Protein AF-A0A2A6BLR8-F1 (afdb_monomer)

Structure (mmCIF, N/CA/C/O backbone):
data_AF-A0A2A6BLR8-F1
#
_entry.id   AF-A0A2A6BLR8-F1
#
loop_
_atom_site.group_PDB
_atom_site.id
_atom_site.type_symbol
_atom_site.label_atom_id
_atom_site.label_alt_id
_atom_site.label_comp_id
_atom_site.label_asym_id
_atom_site.label_entity_id
_atom_site.label_seq_id
_atom_site.pdbx_PDB_ins_code
_atom_site.Cartn_x
_atom_site.Cartn_y
_atom_site.Cartn_z
_atom_site.occupancy
_atom_site.B_iso_or_equiv
_atom_site.auth_seq_id
_atom_site.auth_comp_id
_atom_site.auth_asym_id
_atom_site.auth_atom_id
_atom_site.pdbx_PDB_model_num
ATOM 1 N N . MET A 1 1 ? 38.089 -62.484 51.432 1.00 31.03 1 MET A N 1
ATOM 2 C CA . MET A 1 1 ? 38.801 -61.298 50.917 1.00 31.03 1 MET A CA 1
ATOM 3 C C . MET A 1 1 ? 37.771 -60.368 50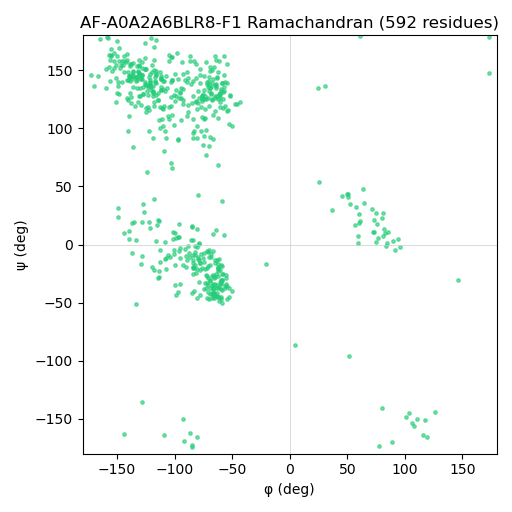.286 1.00 31.03 1 MET A C 1
ATOM 5 O O . MET A 1 1 ? 37.097 -60.827 49.380 1.00 31.03 1 MET A O 1
ATOM 9 N N . LEU A 1 2 ? 37.592 -59.173 50.877 1.00 23.53 2 LEU A N 1
ATOM 10 C CA . LEU A 1 2 ? 37.264 -57.840 50.302 1.00 23.53 2 LEU A CA 1
ATOM 11 C C . LEU A 1 2 ? 36.535 -57.808 48.928 1.00 23.53 2 LEU A C 1
ATOM 13 O O . LEU A 1 2 ? 37.011 -58.434 47.998 1.00 23.53 2 LEU A O 1
ATOM 17 N N . ASN A 1 3 ? 35.483 -57.032 48.632 1.00 24.72 3 ASN A N 1
ATOM 18 C CA . ASN A 1 3 ? 34.856 -55.867 49.265 1.00 24.72 3 ASN A CA 1
ATOM 19 C C . ASN A 1 3 ? 33.526 -55.520 48.528 1.00 24.72 3 ASN A C 1
ATOM 21 O O . ASN A 1 3 ? 33.468 -55.693 47.318 1.00 24.72 3 ASN A O 1
ATOM 25 N N . GLN A 1 4 ? 32.512 -55.028 49.271 1.00 26.12 4 GLN A N 1
ATOM 26 C CA . GLN A 1 4 ? 31.631 -53.846 49.026 1.00 26.12 4 GLN A CA 1
ATOM 27 C C . GLN A 1 4 ? 31.293 -53.416 47.561 1.00 26.12 4 GLN A C 1
ATOM 29 O O . GLN A 1 4 ? 32.192 -53.290 46.750 1.00 26.12 4 GLN A O 1
ATOM 34 N N . VAL A 1 5 ? 30.080 -53.052 47.103 1.00 26.91 5 VAL A N 1
ATOM 35 C CA . VAL A 1 5 ? 28.830 -52.509 47.683 1.00 26.91 5 VAL A CA 1
ATOM 36 C C . VAL A 1 5 ? 27.651 -52.873 46.754 1.00 26.91 5 VAL A C 1
ATOM 38 O O . VAL A 1 5 ? 27.756 -52.763 45.535 1.00 26.91 5 VAL A O 1
ATOM 41 N N . ALA A 1 6 ? 26.504 -53.232 47.333 1.00 27.84 6 ALA A N 1
ATOM 42 C CA . ALA A 1 6 ? 25.215 -53.311 46.647 1.00 27.84 6 ALA A CA 1
ATOM 43 C C . ALA A 1 6 ? 24.521 -51.937 46.588 1.00 27.84 6 ALA A C 1
ATOM 45 O O . ALA A 1 6 ? 24.462 -51.248 47.601 1.00 27.84 6 ALA A O 1
ATOM 46 N N . MET A 1 7 ? 23.869 -51.596 45.471 1.00 24.95 7 MET A N 1
ATOM 47 C CA . MET A 1 7 ? 22.614 -50.837 45.534 1.00 24.95 7 MET A CA 1
ATOM 48 C C . MET A 1 7 ? 21.605 -51.355 44.511 1.00 24.95 7 MET A C 1
ATOM 50 O O . MET A 1 7 ? 21.738 -51.208 43.299 1.00 24.95 7 MET A O 1
ATOM 54 N N . VAL A 1 8 ? 20.579 -51.974 45.082 1.00 32.50 8 VAL A N 1
ATOM 55 C CA . VAL A 1 8 ? 19.308 -52.371 44.492 1.00 32.50 8 VAL A CA 1
ATOM 56 C C . VAL A 1 8 ? 18.582 -51.124 43.986 1.00 32.50 8 VAL A C 1
ATOM 58 O O . VAL A 1 8 ? 18.287 -50.222 44.768 1.00 32.50 8 VAL A O 1
ATOM 61 N N . VAL A 1 9 ? 18.239 -51.085 42.697 1.00 25.78 9 VAL A N 1
ATOM 62 C CA . VAL A 1 9 ? 17.261 -50.120 42.180 1.00 25.78 9 VAL A CA 1
ATOM 63 C C . VAL A 1 9 ? 15.874 -50.786 42.206 1.00 25.78 9 VAL A C 1
ATOM 65 O O . VAL A 1 9 ? 15.719 -51.866 41.637 1.00 25.78 9 VAL A O 1
ATOM 68 N N . PRO A 1 10 ? 14.854 -50.198 42.864 1.00 27.61 10 PRO A N 1
ATOM 69 C CA . PRO A 1 10 ? 13.553 -50.840 43.057 1.00 27.61 10 PRO A CA 1
ATOM 70 C C . PRO A 1 10 ? 12.778 -51.052 41.750 1.00 27.61 10 PRO A C 1
ATOM 72 O O . PRO A 1 10 ? 12.823 -50.225 40.835 1.00 27.61 10 PRO A O 1
ATOM 75 N N . SER A 1 11 ? 11.920 -52.075 41.738 1.00 34.38 11 SER A N 1
ATOM 76 C CA . SER A 1 11 ? 10.948 -52.444 40.689 1.00 34.38 11 SER A CA 1
ATOM 77 C C . SER A 1 11 ? 9.924 -51.356 40.293 1.00 34.38 11 SER A C 1
ATOM 79 O O . SER A 1 11 ? 9.034 -51.599 39.482 1.00 34.38 11 SER A O 1
ATOM 81 N N . ARG A 1 12 ? 10.068 -50.116 40.782 1.00 32.84 12 ARG A N 1
ATOM 82 C CA . ARG A 1 12 ? 9.331 -48.927 40.316 1.00 32.84 12 ARG A CA 1
ATOM 83 C C . ARG A 1 12 ? 9.997 -48.205 39.135 1.00 32.84 12 ARG A C 1
ATOM 85 O O . ARG A 1 12 ? 9.383 -47.306 38.561 1.00 32.84 12 ARG A O 1
ATOM 92 N N . VAL A 1 13 ? 11.211 -48.596 38.736 1.00 34.53 13 VAL A N 1
ATOM 93 C CA . VAL A 1 13 ? 11.935 -47.963 37.614 1.00 34.53 13 VAL A CA 1
ATOM 94 C C . VAL A 1 13 ? 11.536 -48.533 36.243 1.00 34.53 13 VAL A C 1
ATOM 96 O O . VAL A 1 13 ? 11.519 -47.793 35.263 1.00 34.53 13 VAL A O 1
ATOM 99 N N . LEU A 1 14 ? 11.056 -49.780 36.167 1.00 30.84 14 LEU A N 1
ATOM 100 C CA . LEU A 1 14 ? 10.590 -50.380 34.904 1.00 30.84 14 LEU A CA 1
ATOM 101 C C . LEU A 1 14 ? 9.156 -49.975 34.503 1.00 30.84 14 LEU A C 1
ATOM 103 O O . LEU A 1 14 ? 8.853 -49.910 33.315 1.00 30.84 14 LEU A O 1
ATOM 107 N N . VAL A 1 15 ? 8.296 -49.575 35.449 1.00 33.12 15 VAL A N 1
ATOM 108 C CA . VAL A 1 15 ? 6.939 -49.064 35.133 1.00 33.12 15 VAL A CA 1
ATOM 109 C C . VAL A 1 15 ? 6.953 -47.570 34.759 1.00 33.12 15 VAL A C 1
ATOM 111 O O . VAL A 1 15 ? 6.073 -47.089 34.044 1.00 33.12 15 VAL A O 1
ATOM 114 N N . ARG A 1 16 ? 7.998 -46.817 35.139 1.00 31.47 16 ARG A N 1
ATOM 115 C CA . ARG A 1 16 ? 8.165 -45.421 34.698 1.00 31.47 16 ARG A CA 1
ATOM 116 C C . ARG A 1 16 ? 8.705 -45.300 33.273 1.00 31.47 16 ARG A C 1
ATOM 118 O O . ARG A 1 16 ? 8.266 -44.389 32.575 1.00 31.47 16 ARG A O 1
ATOM 125 N N . ALA A 1 17 ? 9.540 -46.225 32.798 1.00 32.72 17 ALA A N 1
ATOM 126 C CA . ALA A 1 17 ? 10.065 -46.197 31.428 1.00 32.72 17 ALA A CA 1
ATOM 127 C C . ALA A 1 17 ? 8.971 -46.426 30.360 1.00 32.72 17 ALA A C 1
ATOM 129 O O . ALA A 1 17 ? 8.911 -45.688 29.379 1.00 32.72 17 ALA A O 1
ATOM 130 N N . ALA A 1 18 ? 8.020 -47.338 30.599 1.00 31.52 18 ALA A N 1
ATOM 131 C CA . ALA A 1 18 ? 6.897 -47.576 29.683 1.00 31.52 18 ALA A CA 1
ATOM 132 C C . ALA A 1 18 ? 5.874 -46.418 29.663 1.00 31.52 18 ALA A C 1
ATOM 134 O O . ALA A 1 18 ? 5.354 -46.058 28.607 1.00 31.52 18 ALA A O 1
ATOM 135 N N . SER A 1 19 ? 5.644 -45.752 30.805 1.00 33.94 19 SER A N 1
ATOM 136 C CA . SER A 1 19 ? 4.785 -44.555 30.857 1.00 33.94 19 SER A CA 1
ATOM 137 C C . SER A 1 19 ? 5.439 -43.307 30.251 1.00 33.94 19 SER A C 1
ATOM 139 O O . SER A 1 19 ? 4.736 -42.374 29.866 1.00 33.94 19 SER A O 1
ATOM 141 N N . THR A 1 20 ? 6.774 -43.283 30.160 1.00 36.47 20 THR A N 1
ATOM 142 C CA . THR A 1 20 ? 7.529 -42.167 29.574 1.00 36.47 20 THR A CA 1
ATOM 143 C C . THR A 1 20 ? 7.602 -42.328 28.059 1.00 36.47 20 THR A C 1
ATOM 145 O O . THR A 1 20 ? 7.272 -41.382 27.361 1.00 36.47 20 THR A O 1
ATOM 148 N N . LEU A 1 21 ? 7.830 -43.543 27.542 1.00 35.22 21 LEU A N 1
ATOM 149 C CA . LEU A 1 21 ? 7.800 -43.832 26.100 1.00 35.22 21 LEU A CA 1
ATOM 150 C C . LEU A 1 21 ? 6.395 -43.701 25.483 1.00 35.22 21 LEU A C 1
ATOM 152 O O . LEU A 1 21 ? 6.263 -43.189 24.375 1.00 35.22 21 LEU A O 1
ATOM 156 N N . SER A 1 22 ? 5.329 -44.046 26.217 1.00 37.16 22 SER A N 1
ATOM 157 C CA . SER A 1 22 ? 3.949 -43.765 25.786 1.00 37.16 22 SER A CA 1
ATOM 158 C C . SER A 1 22 ? 3.627 -42.262 25.816 1.00 37.16 22 SER A C 1
ATOM 160 O O . SER A 1 22 ? 2.987 -41.757 24.897 1.00 37.16 22 SER A O 1
ATOM 162 N N . LYS A 1 23 ? 4.131 -41.500 26.800 1.00 37.50 23 LYS A N 1
ATOM 163 C CA . LYS A 1 23 ? 3.979 -40.032 26.841 1.00 37.50 23 LYS A CA 1
ATOM 164 C C . LYS A 1 23 ? 4.843 -39.304 25.811 1.00 37.50 23 LYS A C 1
ATOM 166 O O . LYS A 1 23 ? 4.456 -38.218 25.392 1.00 37.50 23 LYS A O 1
ATOM 171 N N . GLU A 1 24 ? 5.965 -39.878 25.387 1.00 38.91 24 GLU A N 1
ATOM 172 C CA . GLU A 1 24 ? 6.835 -39.351 24.328 1.00 38.91 24 GLU A CA 1
ATOM 173 C C . GLU A 1 24 ? 6.238 -39.633 22.942 1.00 38.91 24 GLU A C 1
ATOM 175 O O . GLU A 1 24 ? 6.135 -38.714 22.135 1.00 38.91 24 GLU A O 1
ATOM 180 N N . ALA A 1 25 ? 5.711 -40.842 22.711 1.00 32.22 25 ALA A N 1
ATOM 181 C CA . ALA A 1 25 ? 4.960 -41.178 21.499 1.00 32.22 25 ALA A CA 1
ATOM 182 C C . ALA A 1 25 ? 3.674 -40.338 21.377 1.00 32.22 25 ALA A C 1
ATOM 184 O O . ALA A 1 25 ? 3.422 -39.744 20.333 1.00 32.22 25 ALA A O 1
ATOM 185 N N . THR A 1 26 ? 2.944 -40.138 22.483 1.00 34.78 26 THR A N 1
ATOM 186 C CA . THR A 1 26 ? 1.766 -39.250 22.518 1.00 34.78 26 THR A CA 1
ATOM 187 C C . THR A 1 26 ? 2.159 -37.764 22.420 1.00 34.78 26 THR A C 1
ATOM 189 O O . THR A 1 26 ? 1.406 -36.963 21.877 1.00 34.78 26 THR A O 1
ATOM 192 N N . ARG A 1 27 ? 3.352 -37.347 22.878 1.00 36.28 27 ARG A N 1
ATOM 193 C CA . ARG A 1 27 ? 3.869 -35.974 22.666 1.00 36.28 27 ARG A CA 1
ATOM 194 C C . ARG A 1 27 ? 4.292 -35.722 21.221 1.00 36.28 27 ARG A C 1
ATOM 196 O O . ARG A 1 27 ? 4.126 -34.597 20.749 1.00 36.28 27 ARG A O 1
ATOM 203 N N . ILE A 1 28 ? 4.803 -36.740 20.534 1.00 36.62 28 ILE A N 1
ATOM 204 C CA . ILE A 1 28 ? 5.142 -36.685 19.109 1.00 36.62 28 ILE A CA 1
ATOM 205 C C . ILE A 1 28 ? 3.856 -36.706 18.258 1.00 36.62 28 ILE A C 1
ATOM 207 O O . ILE A 1 28 ? 3.775 -35.980 17.269 1.00 36.62 28 ILE A O 1
ATOM 211 N N . GLU A 1 29 ? 2.794 -37.390 18.700 1.00 35.28 29 GLU A N 1
ATOM 212 C CA . GLU A 1 29 ? 1.478 -37.383 18.034 1.00 35.28 29 GLU A CA 1
ATOM 213 C C . GLU A 1 29 ? 0.571 -36.175 18.363 1.00 35.28 29 GLU A C 1
ATOM 215 O O . GLU A 1 29 ? -0.325 -35.857 17.580 1.00 35.28 29 GLU A O 1
ATOM 220 N N . VAL A 1 30 ? 0.824 -35.414 19.441 1.00 36.38 30 VAL A N 1
ATOM 221 C CA . VAL A 1 30 ? -0.010 -34.254 19.862 1.00 36.38 30 VAL A CA 1
ATOM 222 C C . VAL A 1 30 ? 0.574 -32.877 19.480 1.00 36.38 30 VAL A C 1
ATOM 224 O O . VAL A 1 30 ? 0.024 -31.828 19.813 1.00 36.38 30 VAL A O 1
ATOM 227 N N . ARG A 1 31 ? 1.619 -32.815 18.648 1.00 38.09 31 ARG A N 1
ATOM 228 C CA . ARG A 1 31 ? 1.939 -31.588 17.887 1.00 38.09 31 ARG A CA 1
ATOM 229 C C . ARG A 1 31 ? 2.004 -31.852 16.387 1.00 38.09 31 ARG A C 1
ATOM 231 O O . ARG A 1 31 ? 2.961 -31.480 15.716 1.00 38.09 31 ARG A O 1
ATOM 238 N N . LYS A 1 32 ? 0.868 -32.266 15.817 1.00 36.34 32 LYS A N 1
ATOM 239 C CA . LYS A 1 32 ? 0.412 -31.642 14.564 1.00 36.34 32 LYS A CA 1
ATOM 240 C C . LYS A 1 32 ? 0.158 -30.153 14.845 1.00 36.34 32 LYS A C 1
ATOM 242 O O . LYS A 1 32 ? -0.983 -29.705 14.893 1.00 36.34 32 LYS A O 1
ATOM 247 N N . GLN A 1 33 ? 1.214 -29.372 15.102 1.00 42.94 33 GLN A N 1
ATOM 248 C CA . GLN A 1 33 ? 1.124 -27.924 14.961 1.00 42.94 33 GLN A CA 1
ATOM 249 C C . GLN A 1 33 ? 0.622 -27.719 13.538 1.00 42.94 33 GLN A C 1
ATOM 251 O O . GLN A 1 33 ? 1.304 -28.127 12.597 1.00 42.94 33 GLN A O 1
ATOM 256 N N . LYS A 1 34 ? -0.591 -27.171 13.384 1.00 45.19 34 LYS A N 1
ATOM 257 C CA . LYS A 1 34 ? -1.037 -26.627 12.104 1.00 45.19 34 LYS A CA 1
ATOM 258 C C . LYS A 1 34 ? 0.082 -25.700 11.655 1.00 45.19 34 LYS A C 1
ATOM 260 O O . LYS A 1 34 ? 0.293 -24.639 12.238 1.00 45.19 34 LYS A O 1
ATOM 265 N N . ARG A 1 35 ? 0.906 -26.170 10.721 1.00 52.97 35 ARG A N 1
ATOM 266 C CA . ARG A 1 35 ? 1.977 -25.352 10.177 1.00 52.97 35 ARG A CA 1
ATOM 267 C C . ARG A 1 35 ? 1.274 -24.218 9.452 1.00 52.97 35 ARG A C 1
ATOM 269 O O . ARG A 1 35 ? 0.346 -24.471 8.681 1.00 52.97 35 ARG A O 1
ATOM 276 N N . ALA A 1 36 ? 1.659 -22.984 9.765 1.00 60.91 36 ALA A N 1
ATOM 277 C CA . ALA A 1 36 ? 1.081 -21.822 9.119 1.00 60.91 36 ALA A CA 1
ATOM 278 C C . ALA A 1 36 ? 1.178 -22.009 7.598 1.00 60.91 36 ALA A C 1
ATOM 280 O O . ALA A 1 36 ? 2.245 -22.304 7.074 1.00 60.91 36 ALA A O 1
ATOM 281 N N . ASN A 1 37 ? 0.066 -21.837 6.890 1.00 77.88 37 ASN A N 1
ATOM 282 C CA . ASN A 1 37 ? 0.032 -21.803 5.425 1.00 77.88 37 ASN A CA 1
ATOM 283 C C . ASN A 1 37 ? 0.352 -20.402 4.878 1.00 77.88 37 ASN A C 1
ATOM 285 O O . ASN A 1 37 ? 0.059 -20.110 3.725 1.00 77.88 37 ASN A O 1
ATOM 289 N N . CYS A 1 38 ? 0.913 -19.517 5.707 1.00 86.44 38 CYS A N 1
ATOM 290 C CA . CYS A 1 38 ? 1.450 -18.230 5.284 1.00 86.44 38 CYS A CA 1
ATOM 291 C C . CYS A 1 38 ? 2.807 -17.977 5.952 1.00 86.44 38 CYS A C 1
ATOM 293 O O . CYS A 1 38 ? 3.023 -18.392 7.093 1.00 86.44 38 CYS A O 1
ATOM 295 N N . ALA A 1 39 ? 3.685 -17.262 5.254 1.00 90.88 39 ALA A N 1
ATOM 296 C CA . ALA A 1 39 ? 4.903 -16.669 5.800 1.00 90.88 39 ALA A CA 1
ATOM 297 C C . ALA A 1 39 ? 4.838 -15.147 5.672 1.00 90.88 39 ALA A C 1
ATOM 299 O O . ALA A 1 39 ? 4.092 -14.613 4.851 1.00 90.88 39 ALA A O 1
ATOM 300 N N . VAL A 1 40 ? 5.637 -14.467 6.494 1.00 95.81 40 VAL A N 1
ATOM 301 C CA . VAL A 1 40 ? 5.830 -13.020 6.419 1.00 95.81 40 VAL A CA 1
ATOM 302 C C . VAL A 1 40 ? 7.297 -12.741 6.134 1.00 95.81 40 VAL A C 1
ATOM 304 O O . VAL A 1 40 ? 8.170 -13.305 6.799 1.00 95.81 40 VAL A O 1
ATOM 307 N N . TYR A 1 41 ? 7.550 -11.874 5.164 1.00 96.56 41 TYR A N 1
ATOM 308 C CA . TYR A 1 41 ? 8.861 -11.327 4.844 1.00 96.56 41 TYR A CA 1
ATOM 309 C C . TYR A 1 41 ? 8.882 -9.835 5.167 1.00 96.56 41 TYR A C 1
ATOM 311 O O . TYR A 1 41 ? 7.852 -9.169 5.068 1.00 96.56 41 TYR A O 1
ATOM 319 N N . GLY A 1 42 ? 10.047 -9.325 5.551 1.00 96.94 42 GLY A N 1
ATOM 320 C CA . GLY A 1 42 ? 10.266 -7.918 5.855 1.00 96.94 42 GLY A CA 1
ATOM 321 C C . GLY A 1 42 ? 11.591 -7.416 5.297 1.00 96.94 42 GLY A C 1
ATOM 322 O O . GLY A 1 42 ? 12.568 -8.169 5.249 1.00 96.94 42 GLY A O 1
ATOM 323 N N . PHE A 1 43 ? 11.603 -6.164 4.847 1.00 97.00 43 PHE A N 1
ATOM 324 C CA . PHE A 1 43 ? 12.791 -5.466 4.358 1.00 97.00 43 PHE A CA 1
ATOM 325 C C . PHE A 1 43 ? 12.672 -3.948 4.484 1.00 97.00 43 PHE A C 1
ATOM 327 O O . PHE A 1 43 ? 11.581 -3.445 4.718 1.00 97.00 43 PHE A O 1
ATOM 334 N N . GLY A 1 44 ? 13.793 -3.233 4.393 1.00 96.00 44 GLY A N 1
ATOM 335 C CA . GLY A 1 44 ? 13.903 -1.813 4.730 1.00 96.00 44 GLY A CA 1
ATOM 336 C C . GLY A 1 44 ? 14.646 -1.567 6.047 1.00 96.00 44 GLY A C 1
ATOM 337 O O . GLY A 1 44 ? 15.463 -2.387 6.484 1.00 96.00 44 GLY A O 1
ATOM 338 N N . LEU A 1 45 ? 14.342 -0.444 6.697 1.00 93.31 45 LEU A N 1
ATOM 339 C CA . LEU A 1 45 ? 14.913 -0.040 7.979 1.00 93.31 45 LEU A CA 1
ATOM 340 C C . LEU A 1 45 ? 14.499 -1.011 9.093 1.00 93.31 45 LEU A C 1
ATOM 342 O O . LEU A 1 45 ? 13.315 -1.254 9.322 1.00 93.31 45 LEU A O 1
ATOM 346 N N . SER A 1 46 ? 15.473 -1.550 9.828 1.00 91.25 46 SER A N 1
ATOM 347 C CA . SER A 1 46 ? 15.209 -2.456 10.952 1.00 91.25 46 SER A CA 1
ATOM 348 C C . SER A 1 46 ? 15.464 -1.828 12.317 1.00 91.25 46 SER A C 1
ATOM 350 O O . SER A 1 46 ? 15.075 -2.424 13.317 1.00 91.25 46 SER A O 1
ATOM 352 N N . ALA A 1 47 ? 16.106 -0.656 12.374 1.00 88.06 47 ALA A N 1
ATOM 353 C CA . ALA A 1 47 ? 16.608 -0.033 13.603 1.00 88.06 47 ALA A CA 1
ATOM 354 C C . ALA A 1 47 ? 15.543 0.152 14.699 1.00 88.06 47 ALA A C 1
ATOM 356 O O . ALA A 1 47 ? 15.844 -0.035 15.874 1.00 88.06 47 ALA A O 1
ATOM 357 N N . SER A 1 48 ? 14.295 0.446 14.326 1.00 89.19 48 SER A N 1
ATOM 358 C CA . SER A 1 48 ? 13.195 0.601 15.284 1.00 89.19 48 SER A CA 1
ATOM 359 C C . SER A 1 48 ? 12.685 -0.726 15.857 1.00 89.19 48 SER A C 1
ATOM 361 O O . SER A 1 48 ? 11.935 -0.737 16.829 1.00 89.19 48 SER A O 1
ATOM 363 N N . GLY A 1 49 ? 13.036 -1.860 15.246 1.00 92.31 49 GLY A N 1
ATOM 364 C CA . GLY A 1 49 ? 12.445 -3.158 15.556 1.00 92.31 49 GLY A CA 1
ATOM 365 C C . GLY A 1 49 ? 11.201 -3.513 14.741 1.00 92.31 49 GLY A C 1
ATOM 366 O O . GLY A 1 49 ? 10.640 -4.584 14.970 1.00 92.31 49 GLY A O 1
ATOM 367 N N . ALA A 1 50 ? 10.781 -2.676 13.782 1.00 95.19 50 ALA A N 1
ATOM 368 C CA . ALA A 1 50 ? 9.578 -2.896 12.967 1.00 95.19 50 ALA A CA 1
ATOM 369 C C . ALA A 1 50 ? 9.528 -4.306 12.350 1.00 95.19 50 ALA A C 1
ATOM 371 O O . ALA A 1 50 ? 8.514 -4.990 12.424 1.00 95.19 50 ALA A O 1
ATOM 372 N N . LEU A 1 51 ? 10.666 -4.825 11.881 1.00 95.12 51 LEU A N 1
ATOM 373 C CA . LEU A 1 51 ? 10.737 -6.153 11.263 1.00 95.12 51 LEU A CA 1
ATOM 374 C C . LEU A 1 51 ? 10.591 -7.335 12.244 1.00 95.12 51 LEU A C 1
ATOM 376 O O . LEU A 1 51 ? 10.560 -8.478 11.799 1.00 95.12 51 LEU A O 1
ATOM 380 N N . SER A 1 52 ? 10.526 -7.117 13.564 1.00 94.00 52 SER A N 1
ATOM 381 C CA . SER A 1 52 ? 10.480 -8.181 14.584 1.00 94.00 52 SER A CA 1
ATOM 382 C C . SER A 1 52 ? 11.611 -9.223 14.445 1.00 94.00 52 SER A C 1
ATOM 384 O O . SER A 1 52 ? 11.417 -10.416 14.719 1.00 94.00 52 SER A O 1
ATOM 386 N N . ILE A 1 53 ? 12.802 -8.791 14.020 1.00 91.62 53 ILE A N 1
ATOM 387 C CA . ILE A 1 53 ? 14.012 -9.622 13.938 1.00 91.62 53 ILE A CA 1
ATOM 388 C C . ILE A 1 53 ? 15.068 -9.006 14.872 1.00 91.62 53 ILE A C 1
ATOM 390 O O . ILE A 1 53 ? 15.843 -8.155 14.435 1.00 91.62 53 ILE A O 1
ATOM 394 N N . PRO A 1 54 ? 15.137 -9.428 16.152 1.00 88.94 54 PRO A N 1
ATOM 395 C CA . PRO A 1 54 ? 16.033 -8.822 17.143 1.00 88.94 54 PRO A CA 1
ATOM 396 C C . PRO A 1 54 ? 17.509 -8.805 16.733 1.00 88.94 54 PRO A C 1
ATOM 398 O O . PRO A 1 54 ? 18.214 -7.844 17.021 1.00 88.94 54 PRO A O 1
ATOM 401 N N . ALA A 1 55 ? 17.955 -9.834 16.004 1.00 86.00 55 ALA A N 1
ATOM 402 C CA . ALA A 1 55 ? 19.328 -9.955 15.509 1.00 86.00 55 ALA A CA 1
ATOM 403 C C . ALA A 1 55 ? 19.725 -8.869 14.486 1.00 86.00 55 ALA A C 1
ATOM 405 O O . ALA A 1 55 ? 20.909 -8.688 14.215 1.00 86.00 55 ALA A O 1
ATOM 406 N N . LEU A 1 56 ? 18.756 -8.151 13.903 1.00 86.44 56 LEU A N 1
ATOM 407 C CA . LEU A 1 56 ? 19.034 -6.984 13.062 1.00 86.44 56 LEU A CA 1
ATOM 408 C C . LEU A 1 56 ? 19.214 -5.702 13.883 1.00 86.44 56 LEU A C 1
ATOM 410 O O . LEU A 1 56 ? 19.784 -4.744 13.377 1.00 86.44 56 LEU A O 1
ATOM 414 N N . VAL A 1 57 ? 18.740 -5.663 15.130 1.00 84.50 57 VAL A N 1
ATOM 415 C CA . VAL A 1 57 ? 18.822 -4.465 15.978 1.00 84.50 57 VAL A CA 1
ATOM 416 C C . VAL A 1 57 ? 19.990 -4.552 16.948 1.00 84.50 57 VAL A C 1
ATOM 418 O O . VAL A 1 57 ? 20.713 -3.575 17.121 1.00 84.50 57 VAL A O 1
ATOM 421 N N . VAL A 1 58 ? 20.186 -5.716 17.571 1.00 77.94 58 VAL A N 1
ATOM 422 C CA . VAL A 1 58 ? 21.223 -5.936 18.582 1.00 77.94 58 VAL A CA 1
ATOM 423 C C . VAL A 1 58 ? 22.197 -6.999 18.094 1.00 77.94 58 VAL A C 1
ATOM 425 O O . VAL A 1 58 ? 21.804 -8.137 17.838 1.00 77.94 58 VAL A O 1
ATOM 428 N N . GLN A 1 59 ? 23.478 -6.639 18.025 1.00 68.94 59 GLN A N 1
ATOM 429 C CA . GLN A 1 59 ? 24.575 -7.576 17.801 1.00 68.94 59 GLN A CA 1
ATOM 430 C C . GLN A 1 59 ? 25.694 -7.309 18.812 1.00 68.94 59 GLN A C 1
ATOM 432 O O . GLN A 1 59 ? 26.050 -6.157 19.040 1.00 68.94 59 GLN A O 1
ATOM 437 N N . ASP A 1 60 ? 26.237 -8.365 19.427 1.00 71.38 60 ASP A N 1
ATOM 438 C CA . ASP A 1 60 ? 27.337 -8.275 20.402 1.00 71.38 60 ASP A CA 1
ATOM 439 C C . ASP A 1 60 ? 27.065 -7.240 21.516 1.00 71.38 60 ASP A C 1
ATOM 441 O O . ASP A 1 60 ? 27.934 -6.464 21.909 1.00 71.38 60 ASP A O 1
ATOM 445 N N . ASN A 1 61 ? 25.814 -7.202 21.996 1.00 67.19 61 ASN A N 1
ATOM 446 C CA . ASN A 1 61 ? 25.289 -6.239 22.976 1.00 67.19 61 ASN A CA 1
ATOM 447 C C . ASN A 1 61 ? 25.356 -4.754 22.555 1.00 67.19 61 ASN A C 1
ATOM 449 O O . ASN A 1 61 ? 25.228 -3.872 23.403 1.00 67.19 61 ASN A O 1
ATOM 453 N N . LYS A 1 62 ? 25.510 -4.455 21.260 1.00 63.34 62 LYS A N 1
ATOM 454 C CA . LYS A 1 62 ? 25.439 -3.098 20.700 1.00 63.34 62 LYS A CA 1
ATOM 455 C C . LYS A 1 62 ? 24.202 -2.939 19.820 1.00 63.34 62 LYS A C 1
ATOM 457 O O . LYS A 1 62 ? 23.897 -3.810 19.005 1.00 63.34 62 LYS A O 1
ATOM 462 N N . VAL A 1 63 ? 23.502 -1.814 19.976 1.00 61.56 63 VAL A N 1
ATOM 463 C CA . VAL A 1 63 ? 22.418 -1.414 19.069 1.00 61.56 63 VAL A CA 1
ATOM 464 C C . VAL A 1 63 ? 23.045 -0.925 17.769 1.00 61.56 63 VAL A C 1
ATOM 466 O O . VAL A 1 63 ? 23.896 -0.038 17.780 1.00 61.56 63 VAL A O 1
ATOM 469 N N . THR A 1 64 ? 22.639 -1.509 16.648 1.00 63.72 64 THR A N 1
ATOM 470 C CA . THR A 1 64 ? 23.114 -1.126 15.319 1.00 63.72 64 THR A CA 1
ATOM 471 C C . THR A 1 64 ? 21.943 -0.653 14.475 1.00 63.72 64 THR A C 1
ATOM 473 O O . THR A 1 64 ? 20.957 -1.375 14.329 1.00 63.72 64 THR A O 1
ATOM 476 N N . SER A 1 65 ? 22.059 0.535 13.880 1.00 64.56 65 SER A N 1
ATOM 477 C CA . SER A 1 65 ? 21.128 0.992 12.850 1.00 64.56 65 SER A CA 1
ATOM 478 C C . SER A 1 65 ? 21.344 0.148 11.596 1.00 64.56 65 SER A C 1
ATOM 480 O O . SER A 1 65 ? 22.245 0.419 10.800 1.00 64.56 65 SER A O 1
ATOM 482 N N . ARG A 1 66 ? 20.579 -0.935 11.459 1.00 77.38 66 ARG A N 1
ATOM 483 C CA . ARG A 1 66 ? 20.632 -1.778 10.268 1.00 77.38 66 ARG A CA 1
ATOM 484 C C . ARG A 1 66 ? 19.441 -1.553 9.372 1.00 77.38 66 ARG A C 1
ATOM 486 O O . ARG A 1 66 ? 18.369 -1.097 9.773 1.00 77.38 66 ARG A O 1
ATOM 493 N N . GLU A 1 67 ? 19.694 -1.930 8.142 1.00 85.62 67 GLU A N 1
ATOM 494 C CA . GLU A 1 67 ? 18.739 -2.057 7.074 1.00 85.62 67 GLU A CA 1
ATOM 495 C C . GLU A 1 67 ? 18.892 -3.475 6.540 1.00 85.62 67 GLU A C 1
ATOM 497 O O . GLU A 1 67 ? 19.981 -4.060 6.584 1.00 85.62 67 GLU A O 1
ATOM 502 N N . THR A 1 68 ? 17.812 -4.034 6.017 1.00 89.56 68 THR A N 1
ATOM 503 C CA . THR A 1 68 ? 17.913 -5.209 5.163 1.00 89.56 68 THR A CA 1
ATOM 504 C C . THR A 1 68 ? 17.383 -4.872 3.793 1.00 89.56 68 THR A C 1
ATOM 506 O O . THR A 1 68 ? 16.216 -4.536 3.617 1.00 89.56 68 THR A O 1
ATOM 509 N N . HIS A 1 69 ? 18.258 -4.984 2.803 1.00 92.44 69 HIS A N 1
ATOM 510 C CA . HIS A 1 69 ? 17.941 -4.607 1.433 1.00 92.44 69 HIS A CA 1
ATOM 511 C C . HIS A 1 69 ? 17.329 -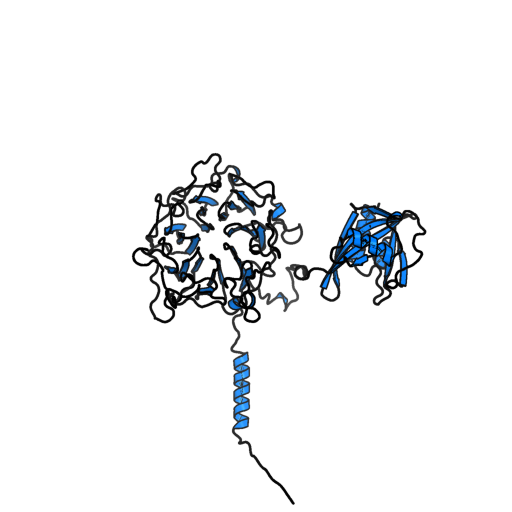5.759 0.643 1.00 92.44 69 HIS A C 1
ATOM 513 O O . HIS A 1 69 ? 17.010 -5.573 -0.519 1.00 92.44 69 HIS A O 1
ATOM 519 N N . LYS A 1 70 ? 17.173 -6.949 1.236 1.00 91.88 70 LYS A N 1
ATOM 520 C CA . LYS A 1 70 ? 16.525 -8.119 0.622 1.00 91.88 70 LYS A CA 1
ATOM 521 C C . LYS A 1 70 ? 15.399 -8.630 1.523 1.00 91.88 70 LYS A C 1
ATOM 523 O O . LYS A 1 70 ? 15.529 -8.505 2.745 1.00 91.88 70 LYS A O 1
ATOM 528 N N . PRO A 1 71 ? 14.340 -9.247 0.963 1.00 94.88 71 PRO A N 1
ATOM 529 C CA . PRO A 1 71 ? 13.287 -9.859 1.757 1.00 94.88 71 PRO A CA 1
ATOM 530 C C . PRO A 1 71 ? 13.833 -10.902 2.733 1.00 94.88 71 PRO A C 1
ATOM 532 O O . PRO A 1 71 ? 14.400 -11.915 2.326 1.00 94.88 71 PRO A O 1
ATOM 535 N N . LEU A 1 72 ? 13.622 -10.675 4.030 1.00 92.38 72 LEU A N 1
ATOM 536 C CA . LEU A 1 72 ? 13.975 -11.621 5.084 1.00 92.38 72 LEU A CA 1
ATOM 537 C C . LEU A 1 72 ? 12.724 -12.191 5.729 1.00 92.38 72 LEU A C 1
ATOM 539 O O . LEU A 1 72 ? 11.815 -11.460 6.114 1.00 92.38 72 LEU A O 1
ATOM 543 N N . ARG A 1 73 ? 12.691 -13.512 5.894 1.00 91.62 73 ARG A N 1
ATOM 544 C CA . ARG A 1 73 ? 11.580 -14.186 6.560 1.00 91.62 73 ARG A CA 1
ATOM 545 C C . ARG A 1 73 ? 11.547 -13.827 8.048 1.00 91.62 73 ARG A C 1
ATOM 547 O O . ARG A 1 73 ? 12.502 -14.082 8.780 1.00 91.62 73 ARG A O 1
ATOM 554 N N . ILE A 1 74 ? 10.411 -13.318 8.518 1.00 92.62 74 ILE A N 1
ATOM 555 C CA . ILE A 1 74 ? 10.195 -12.936 9.916 1.00 92.62 74 ILE A CA 1
ATOM 556 C C . ILE A 1 74 ? 9.794 -14.179 10.715 1.00 92.62 74 ILE A C 1
ATOM 558 O O . ILE A 1 74 ? 8.624 -14.570 10.770 1.00 92.62 74 ILE A O 1
ATOM 562 N N . SER A 1 75 ? 10.773 -14.816 11.359 1.00 87.19 75 SER A N 1
ATOM 563 C CA . SER A 1 75 ? 10.574 -16.072 12.097 1.00 87.19 75 SER A CA 1
ATOM 564 C C . SER A 1 75 ? 9.531 -15.967 13.216 1.00 87.19 75 SER A C 1
ATOM 566 O O . SER A 1 75 ? 8.805 -16.933 13.464 1.00 87.19 75 SER A O 1
ATOM 568 N N . TYR A 1 76 ? 9.379 -14.785 13.824 1.00 88.06 76 TYR A N 1
ATOM 569 C CA . TYR A 1 76 ? 8.343 -14.495 14.819 1.00 88.06 76 TYR A CA 1
ATOM 570 C C . TYR A 1 76 ? 6.927 -14.844 14.323 1.00 88.06 76 TYR A C 1
ATOM 572 O O . TYR A 1 76 ? 6.105 -15.375 15.080 1.00 88.06 76 TYR A O 1
ATOM 580 N N . CYS A 1 77 ? 6.652 -14.617 13.036 1.00 90.75 77 CYS A N 1
ATOM 581 C CA . CYS A 1 77 ? 5.342 -14.835 12.429 1.00 90.75 77 CYS A CA 1
ATOM 582 C C . CYS A 1 77 ? 5.041 -16.316 12.132 1.00 90.75 77 CYS A C 1
ATOM 584 O O . CYS A 1 77 ? 3.870 -16.695 12.066 1.00 90.75 77 CYS A O 1
ATOM 586 N N . ASN A 1 78 ? 6.065 -17.172 12.007 1.00 83.50 78 ASN A N 1
ATOM 587 C CA . ASN A 1 78 ? 5.923 -18.560 11.537 1.00 83.50 78 ASN A CA 1
ATOM 588 C C . ASN A 1 78 ? 4.988 -19.421 12.406 1.00 83.50 78 ASN A C 1
ATOM 590 O O . ASN A 1 78 ? 4.312 -20.309 11.895 1.00 83.50 78 ASN A O 1
ATOM 594 N N . LEU A 1 79 ? 4.947 -19.169 13.717 1.00 80.06 79 LEU A N 1
ATOM 595 C CA . LEU A 1 79 ? 4.158 -19.957 14.677 1.00 80.06 79 LEU A CA 1
ATOM 596 C C . LEU A 1 79 ? 2.815 -19.309 15.045 1.00 80.06 79 LEU A C 1
ATOM 598 O O . LEU A 1 79 ? 2.135 -19.781 15.953 1.00 80.06 79 LEU A O 1
ATOM 602 N N . ARG A 1 80 ? 2.452 -18.199 14.392 1.00 88.38 80 ARG A N 1
ATOM 603 C CA . ARG A 1 80 ? 1.291 -17.371 14.765 1.00 88.38 80 ARG A CA 1
ATOM 604 C C . ARG A 1 80 ? 0.202 -17.326 13.702 1.00 88.38 80 ARG A C 1
ATOM 606 O O . ARG A 1 80 ? -0.782 -16.623 13.896 1.00 88.38 80 ARG A O 1
ATOM 613 N N . GLU A 1 81 ? 0.373 -18.064 12.604 1.00 89.44 81 GLU A N 1
ATOM 614 C CA . GLU A 1 81 ? -0.565 -18.087 11.474 1.00 89.44 81 GLU A CA 1
ATOM 615 C C . GLU A 1 81 ? -0.938 -16.672 10.997 1.00 89.44 81 GLU A C 1
ATOM 617 O O . GLU A 1 81 ? -2.109 -16.376 10.758 1.00 89.44 81 GLU A O 1
ATOM 622 N N . ILE A 1 82 ? 0.051 -15.778 10.890 1.00 94.69 82 ILE A N 1
ATOM 623 C CA . ILE A 1 82 ? -0.184 -14.394 10.468 1.00 94.69 82 ILE A CA 1
ATOM 624 C C . ILE A 1 82 ? -0.781 -14.372 9.057 1.00 94.69 82 ILE A C 1
ATOM 626 O O . ILE A 1 82 ? -0.302 -15.046 8.144 1.00 94.69 82 ILE A O 1
ATOM 630 N N . LYS A 1 83 ? -1.868 -13.614 8.902 1.00 94.38 83 LYS A N 1
ATOM 631 C CA . LYS A 1 83 ? -2.672 -13.493 7.679 1.00 94.38 83 LYS A CA 1
ATOM 632 C C . LYS A 1 83 ? -2.700 -12.099 7.094 1.00 94.38 83 LYS A C 1
ATOM 634 O O . LYS A 1 83 ? -3.064 -11.993 5.918 1.00 94.38 83 LYS A O 1
ATOM 639 N N . LYS A 1 84 ? -2.410 -11.098 7.924 1.00 97.44 84 LYS A N 1
ATOM 640 C CA . LYS A 1 84 ? -2.424 -9.681 7.583 1.00 97.44 84 LYS A CA 1
ATOM 641 C C . LYS A 1 84 ? -1.239 -8.988 8.219 1.00 97.44 84 LYS A C 1
ATOM 643 O O . LYS A 1 84 ? -0.858 -9.333 9.342 1.00 97.44 84 LYS A O 1
ATOM 648 N N . VAL A 1 85 ? -0.707 -8.017 7.500 1.00 98.44 85 VAL A N 1
ATOM 649 C CA . VAL A 1 85 ? 0.363 -7.136 7.961 1.00 98.44 85 VAL A CA 1
ATOM 650 C C . VAL A 1 85 ? 0.007 -5.692 7.658 1.00 98.44 85 VAL A C 1
ATOM 652 O O . VAL A 1 85 ? -0.749 -5.436 6.724 1.00 98.44 85 VAL A O 1
ATOM 655 N N . SER A 1 86 ? 0.556 -4.776 8.443 1.00 98.25 86 SER A N 1
ATOM 656 C CA . SER A 1 86 ? 0.488 -3.339 8.194 1.00 98.25 86 SER A CA 1
ATOM 657 C C . SER A 1 86 ? 1.790 -2.687 8.658 1.00 98.25 86 SER A C 1
ATOM 659 O O . SER A 1 86 ? 2.340 -3.078 9.692 1.00 98.25 86 SER A O 1
ATOM 661 N N . SER A 1 87 ? 2.284 -1.728 7.880 1.00 97.50 87 SER A N 1
ATOM 662 C CA . SER A 1 87 ? 3.549 -1.019 8.084 1.00 97.50 87 SER A CA 1
ATOM 663 C C . SER A 1 87 ? 3.259 0.442 8.396 1.00 97.50 87 SER A C 1
ATOM 665 O O . SER A 1 87 ? 2.864 1.190 7.510 1.00 97.50 87 SER A O 1
ATOM 667 N N . GLY A 1 88 ? 3.448 0.840 9.652 1.00 96.25 88 GLY A N 1
ATOM 668 C CA . GLY A 1 88 ? 3.403 2.238 10.076 1.00 96.25 88 GLY A CA 1
ATOM 669 C C . GLY A 1 88 ? 4.785 2.893 10.041 1.00 96.25 88 GLY A C 1
ATOM 670 O O . GLY A 1 88 ? 5.753 2.323 9.538 1.00 96.25 88 GLY A O 1
ATOM 671 N N . PHE A 1 89 ? 4.902 4.090 10.615 1.00 94.75 89 PHE A N 1
ATOM 672 C CA . PHE A 1 89 ? 6.170 4.828 10.673 1.00 94.75 89 PHE A CA 1
ATOM 673 C C . PHE A 1 89 ? 7.068 4.235 11.764 1.00 94.75 89 PHE A C 1
ATOM 675 O O . PHE A 1 89 ? 6.901 4.519 12.951 1.00 94.75 89 PHE A O 1
ATOM 682 N N . GLY A 1 90 ? 7.999 3.364 11.371 1.00 94.00 90 GLY A N 1
ATOM 683 C CA . GLY A 1 90 ? 8.904 2.693 12.300 1.00 94.00 90 GLY A CA 1
ATOM 684 C C . GLY A 1 90 ? 8.255 1.593 13.144 1.00 94.00 90 GLY A C 1
ATOM 685 O O . GLY A 1 90 ? 8.905 1.092 14.064 1.00 94.00 90 GLY A O 1
ATOM 686 N N . PHE A 1 91 ? 7.021 1.173 12.852 1.00 97.00 91 PHE A N 1
ATOM 687 C CA . PHE A 1 91 ? 6.361 0.057 13.535 1.00 97.00 91 PHE A CA 1
ATOM 688 C C . PHE A 1 91 ? 5.529 -0.808 12.596 1.00 97.00 91 PHE A C 1
ATOM 690 O O . PHE A 1 91 ? 5.195 -0.416 11.481 1.00 97.00 91 PHE A O 1
ATOM 697 N N . SER A 1 92 ? 5.186 -2.001 13.062 1.00 98.31 92 SER A N 1
ATOM 698 C CA . SER A 1 92 ? 4.446 -2.988 12.292 1.00 98.31 92 SER A CA 1
ATOM 699 C C . SER A 1 92 ? 3.354 -3.635 13.123 1.00 98.31 92 SER A C 1
ATOM 701 O O . SER A 1 92 ? 3.545 -3.914 14.310 1.00 98.31 92 SER A O 1
ATOM 703 N N . LEU A 1 93 ? 2.243 -3.956 12.465 1.00 98.44 93 LEU A N 1
ATOM 704 C CA .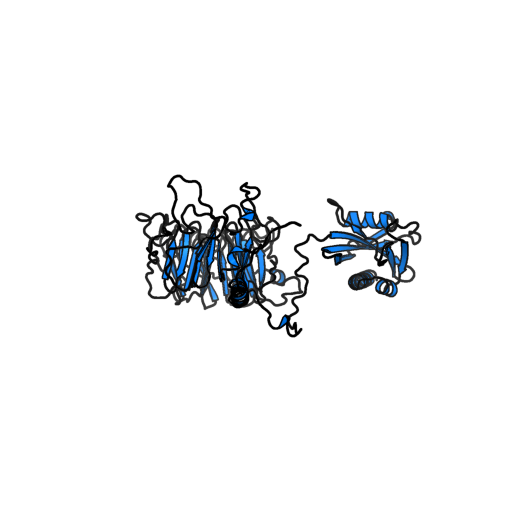 LEU A 1 93 ? 1.195 -4.818 12.995 1.00 98.44 93 LEU A CA 1
ATOM 705 C C . LEU A 1 93 ? 1.149 -6.140 12.231 1.00 98.44 93 LEU A C 1
ATOM 707 O O . LEU A 1 93 ? 1.293 -6.191 11.009 1.00 98.44 93 LEU A O 1
ATOM 711 N N . PHE A 1 94 ? 0.866 -7.215 12.960 1.00 98.19 94 PHE A N 1
ATOM 712 C CA . PHE A 1 94 ? 0.669 -8.559 12.430 1.00 98.19 94 PHE A CA 1
ATOM 713 C C . PHE A 1 94 ? -0.617 -9.129 13.014 1.00 98.19 94 PHE A C 1
ATOM 715 O O . PHE A 1 94 ? -0.767 -9.189 14.234 1.00 98.19 94 PHE A O 1
ATOM 722 N N . ALA A 1 95 ? -1.529 -9.616 12.177 1.00 97.81 95 ALA A N 1
ATOM 723 C CA . ALA A 1 95 ? -2.758 -10.242 12.655 1.00 97.81 95 ALA A CA 1
ATOM 724 C C . ALA A 1 95 ? -2.894 -11.687 12.182 1.00 97.81 95 ALA A C 1
ATOM 726 O O . ALA A 1 95 ? -2.726 -12.002 11.001 1.00 97.81 95 ALA A O 1
ATOM 727 N N . SER A 1 96 ? -3.236 -12.566 13.121 1.00 95.94 96 SER A N 1
ATOM 728 C CA . SER A 1 96 ? -3.745 -13.907 12.842 1.00 95.94 96 SER A CA 1
ATOM 729 C C . SER A 1 96 ? -5.267 -13.857 12.644 1.00 95.94 96 SER A C 1
ATOM 731 O O . SER A 1 96 ? -5.843 -12.797 12.399 1.00 95.94 96 SER A O 1
ATOM 733 N N . ARG A 1 97 ? -5.956 -15.000 12.749 1.00 95.19 97 ARG A N 1
ATOM 734 C CA . ARG A 1 97 ? -7.425 -15.040 12.687 1.00 95.19 97 ARG A CA 1
ATOM 735 C C . ARG A 1 97 ? -8.098 -14.232 13.805 1.00 95.19 97 ARG A C 1
ATOM 737 O O . ARG A 1 97 ? -9.163 -13.682 13.561 1.00 95.19 97 ARG A O 1
ATOM 744 N N . ASN A 1 98 ? -7.529 -14.218 15.009 1.00 95.69 98 ASN A N 1
ATOM 745 C CA . ASN A 1 98 ? -8.180 -13.693 16.219 1.00 95.69 98 ASN A CA 1
ATOM 746 C C . ASN A 1 98 ? -7.218 -12.989 17.190 1.00 95.69 98 ASN A C 1
ATOM 748 O O . ASN A 1 98 ? -7.562 -12.742 18.341 1.00 95.69 98 ASN A O 1
ATOM 752 N N . LYS A 1 99 ? -5.973 -12.739 16.779 1.00 95.62 99 LYS A N 1
ATOM 753 C CA . LYS A 1 99 ? -4.972 -12.068 17.613 1.00 95.62 99 LYS A CA 1
ATOM 754 C C . LYS A 1 99 ? -4.214 -11.050 16.786 1.00 95.62 99 LYS A C 1
ATOM 756 O O . LYS A 1 99 ? -3.879 -11.328 15.635 1.00 95.62 99 LYS A O 1
ATOM 761 N N . VAL A 1 100 ? -3.894 -9.927 17.417 1.00 96.56 100 VAL A N 1
ATOM 762 C CA . VAL A 1 100 ? -3.030 -8.886 16.862 1.00 96.56 100 VAL A CA 1
ATOM 763 C C . VAL A 1 100 ? -1.731 -8.839 17.659 1.00 96.56 100 VAL A C 1
ATOM 765 O O . VAL A 1 100 ? -1.702 -9.050 18.876 1.00 96.56 100 VAL A O 1
ATOM 768 N N . TYR A 1 101 ? -0.646 -8.608 16.941 1.00 95.88 101 TYR A N 1
ATOM 769 C CA . TYR A 1 101 ? 0.699 -8.444 17.451 1.00 95.88 101 TYR A CA 1
ATOM 770 C C . TYR A 1 101 ? 1.309 -7.188 16.831 1.00 95.88 101 TYR A C 1
ATOM 772 O O . TYR A 1 101 ? 0.888 -6.782 15.750 1.00 95.88 101 TYR A O 1
ATOM 780 N N . GLY A 1 102 ? 2.337 -6.625 17.456 1.00 95.88 102 GLY A N 1
ATOM 781 C CA . GLY A 1 102 ? 3.136 -5.575 16.834 1.00 95.88 102 GLY A CA 1
ATOM 782 C C . GLY A 1 102 ? 4.570 -5.524 17.341 1.00 95.88 102 GLY A C 1
ATOM 783 O O . GLY A 1 102 ? 4.906 -6.143 18.352 1.00 95.88 102 GLY A O 1
ATOM 784 N N . SER A 1 103 ? 5.412 -4.808 16.607 1.00 95.44 103 SER A N 1
ATOM 785 C CA . SER A 1 103 ? 6.825 -4.543 16.906 1.00 95.44 103 SER A CA 1
ATOM 786 C C . SER A 1 103 ? 7.236 -3.197 16.323 1.00 95.44 103 SER A C 1
ATOM 788 O O . SER A 1 103 ? 6.568 -2.683 15.430 1.00 95.44 103 SER A O 1
ATOM 790 N N . GLY A 1 104 ? 8.349 -2.645 16.791 1.00 94.38 104 GLY A N 1
ATOM 791 C CA . GLY A 1 104 ? 8.851 -1.348 16.360 1.00 94.38 104 GLY A CA 1
ATOM 792 C C . GLY A 1 104 ? 8.708 -0.254 17.410 1.00 94.38 104 GLY A C 1
ATOM 793 O O . GLY A 1 104 ? 8.638 -0.531 18.608 1.00 94.38 104 GLY A O 1
ATOM 794 N N . LEU A 1 105 ? 8.668 0.987 16.937 1.00 91.81 105 LEU A N 1
ATOM 795 C CA . LEU A 1 105 ? 8.474 2.185 17.744 1.00 91.81 105 LEU A CA 1
ATOM 796 C C . LEU A 1 105 ? 7.130 2.146 18.493 1.00 91.81 105 LEU A C 1
ATOM 798 O O . LEU A 1 105 ? 6.096 1.854 17.894 1.00 91.81 105 LEU A O 1
ATOM 802 N N . ASN A 1 106 ? 7.144 2.478 19.786 1.00 90.69 106 ASN A N 1
ATOM 803 C CA . ASN A 1 106 ? 5.958 2.515 20.650 1.00 90.69 106 ASN A CA 1
ATOM 804 C C . ASN A 1 106 ? 5.873 3.771 21.540 1.00 90.69 106 ASN A C 1
ATOM 806 O O . ASN A 1 106 ? 5.162 3.787 22.541 1.00 90.69 106 ASN A O 1
ATOM 810 N N . ASN A 1 107 ? 6.586 4.843 21.193 1.00 86.44 107 ASN A N 1
ATOM 811 C CA . ASN A 1 107 ? 6.625 6.087 21.975 1.00 86.44 107 ASN A CA 1
ATOM 812 C C . ASN A 1 107 ? 5.272 6.819 22.098 1.00 86.44 107 ASN A C 1
ATOM 814 O O . ASN A 1 107 ? 5.146 7.729 22.912 1.00 86.44 107 ASN A O 1
ATOM 818 N N . ARG A 1 108 ? 4.277 6.435 21.296 1.00 88.19 108 ARG A N 1
ATOM 819 C CA . ARG A 1 108 ? 2.897 6.931 21.318 1.00 88.19 108 ARG A CA 1
ATOM 820 C C . ARG A 1 108 ? 1.893 5.806 21.528 1.00 88.19 108 ARG A C 1
ATOM 822 O O . ARG A 1 108 ? 0.730 5.974 21.188 1.00 88.19 108 ARG A O 1
ATOM 829 N N . LEU A 1 109 ? 2.330 4.655 22.049 1.00 88.81 109 LEU A N 1
ATOM 830 C CA . LEU A 1 109 ? 1.483 3.492 22.329 1.00 88.81 109 LEU A CA 1
ATOM 831 C C . LEU A 1 109 ? 0.774 2.912 21.090 1.00 88.81 109 LEU A C 1
ATOM 833 O O . LEU A 1 109 ? -0.263 2.256 21.198 1.00 88.81 109 LEU A O 1
ATOM 837 N N . GLN A 1 110 ? 1.350 3.107 19.902 1.00 91.94 110 GLN A N 1
ATOM 838 C CA . GLN A 1 110 ? 0.849 2.588 18.626 1.00 91.94 110 GLN A CA 1
ATOM 839 C C . GLN A 1 110 ? 0.866 1.049 18.525 1.00 91.94 110 GLN A C 1
ATOM 841 O O . GLN A 1 110 ? 0.219 0.484 17.646 1.00 91.94 110 GLN A O 1
ATOM 846 N N . ILE A 1 111 ? 1.555 0.359 19.440 1.00 90.38 111 ILE A N 1
ATOM 847 C CA . ILE A 1 111 ? 1.566 -1.103 19.622 1.00 90.38 111 ILE A CA 1
ATOM 848 C C . ILE A 1 111 ? 0.911 -1.484 20.970 1.00 90.38 111 ILE A C 1
ATOM 850 O O . ILE A 1 111 ? 1.099 -2.597 21.462 1.00 90.38 111 ILE A O 1
ATOM 854 N N . ALA A 1 112 ? 0.100 -0.594 21.561 1.00 82.62 112 ALA A N 1
ATOM 855 C CA . ALA A 1 112 ? -0.474 -0.747 22.902 1.00 82.62 112 ALA A CA 1
ATOM 856 C C . ALA A 1 112 ? 0.586 -0.834 24.029 1.00 82.62 112 ALA A C 1
ATOM 858 O O . ALA A 1 112 ? 1.790 -0.771 23.783 1.00 82.62 112 ALA A O 1
ATOM 859 N N . GLY A 1 113 ? 0.145 -0.958 25.288 1.00 71.69 113 GLY A N 1
ATOM 860 C CA . GLY A 1 113 ? 1.021 -1.087 26.459 1.00 71.69 113 GLY A CA 1
ATOM 861 C C . GLY A 1 113 ? 0.918 0.088 27.433 1.00 71.69 113 GLY A C 1
ATOM 862 O O . GLY A 1 113 ? -0.045 0.849 27.409 1.00 71.69 113 GLY A O 1
ATOM 863 N N . ARG A 1 114 ? 1.905 0.214 28.327 1.00 59.84 114 ARG A N 1
ATOM 864 C CA . ARG A 1 114 ? 1.974 1.263 29.354 1.00 59.84 114 ARG A CA 1
ATOM 865 C C . ARG A 1 114 ? 3.231 2.100 29.136 1.00 59.84 114 ARG A C 1
ATOM 867 O O . ARG A 1 114 ? 4.317 1.537 29.088 1.00 59.84 114 ARG A O 1
ATOM 874 N N . LEU A 1 115 ? 3.091 3.427 29.114 1.00 53.34 115 LEU A N 1
ATOM 875 C CA . LEU A 1 115 ? 4.230 4.336 29.261 1.00 53.34 115 LEU A CA 1
ATOM 876 C C . LEU A 1 115 ? 4.836 4.107 30.648 1.00 53.34 115 LEU A C 1
ATOM 878 O O . LEU A 1 115 ? 4.194 4.408 31.659 1.00 53.34 115 LEU A O 1
ATOM 882 N N . LEU A 1 116 ? 6.025 3.505 30.699 1.00 51.56 116 LEU A N 1
ATOM 883 C CA . LEU A 1 116 ? 6.638 3.129 31.971 1.00 51.56 116 LEU A CA 1
ATOM 884 C C . LEU A 1 116 ? 7.133 4.327 32.785 1.00 51.56 116 LEU A C 1
ATOM 886 O O . LEU A 1 116 ? 7.216 4.166 33.987 1.00 51.56 116 LEU A O 1
ATOM 890 N N . ASP A 1 117 ? 7.332 5.508 32.192 1.00 49.62 117 ASP A N 1
ATOM 891 C CA . ASP A 1 117 ? 7.477 6.792 32.892 1.00 49.62 117 ASP A CA 1
ATOM 892 C C . ASP A 1 117 ? 7.353 7.950 31.886 1.00 49.62 117 ASP A C 1
ATOM 894 O O . ASP A 1 117 ? 7.847 7.849 30.763 1.00 49.62 117 ASP A O 1
ATOM 898 N N . LYS A 1 118 ? 6.758 9.088 32.282 1.00 47.03 118 LYS A N 1
ATOM 899 C CA . LYS A 1 118 ? 6.603 10.301 31.436 1.00 47.03 118 LYS A CA 1
ATOM 900 C C . LYS A 1 118 ? 7.929 11.015 31.078 1.00 47.03 118 LYS A C 1
ATOM 902 O O . LYS A 1 118 ? 7.901 12.111 30.530 1.00 47.03 118 LYS A O 1
ATOM 907 N N . GLY A 1 119 ? 9.077 10.405 31.375 1.00 46.41 119 GLY A N 1
ATOM 908 C CA . GLY A 1 119 ? 10.418 10.898 31.036 1.00 46.41 119 GLY A CA 1
ATOM 909 C C . GLY A 1 119 ? 11.391 9.804 30.578 1.00 46.41 119 GLY A C 1
ATOM 910 O O . GLY A 1 119 ? 12.592 10.054 30.523 1.00 46.41 119 GLY A O 1
ATOM 911 N N . GLY A 1 120 ? 10.901 8.590 30.295 1.00 44.00 120 GLY A N 1
ATOM 912 C CA . GLY A 1 120 ? 11.722 7.478 29.811 1.00 44.00 120 GLY A CA 1
ATOM 913 C C . GLY A 1 120 ? 12.068 7.598 28.324 1.00 44.00 120 GLY A C 1
ATOM 914 O O . GLY A 1 120 ? 11.310 8.175 27.546 1.00 44.00 120 GLY A O 1
ATOM 915 N N . ALA A 1 121 ? 13.222 7.045 27.935 1.00 48.06 121 ALA A N 1
ATOM 916 C CA . ALA A 1 121 ? 13.658 6.945 26.542 1.00 48.06 121 ALA A CA 1
ATOM 917 C C . ALA A 1 121 ? 12.611 6.242 25.654 1.00 48.06 121 ALA A C 1
ATOM 919 O O . ALA A 1 121 ? 11.805 5.450 26.141 1.00 48.06 121 ALA A O 1
ATOM 920 N N . GLU A 1 122 ? 12.651 6.528 24.349 1.00 57.19 122 GLU A N 1
ATOM 921 C CA . GLU A 1 122 ? 11.779 5.937 23.327 1.00 57.19 122 GLU A CA 1
ATOM 922 C C . GLU A 1 122 ? 11.617 4.416 23.513 1.00 57.19 122 GLU A C 1
ATOM 924 O O . GLU A 1 122 ? 12.596 3.666 23.535 1.00 57.19 122 GLU A O 1
ATOM 929 N N . GLU A 1 123 ? 10.372 3.947 23.655 1.00 76.31 123 GLU A N 1
ATOM 930 C CA . GLU A 1 123 ? 10.104 2.516 23.795 1.00 76.31 123 GLU A CA 1
ATOM 931 C C . GLU A 1 123 ? 10.133 1.850 22.413 1.00 76.31 123 GLU A C 1
ATOM 933 O O . GLU A 1 123 ? 9.310 2.143 21.544 1.00 76.31 123 GLU A O 1
ATOM 938 N N . TYR A 1 124 ? 11.088 0.940 22.216 1.00 84.88 124 TYR A N 1
ATOM 939 C CA . TYR A 1 124 ? 11.237 0.143 21.001 1.00 84.88 124 TYR A CA 1
ATOM 940 C C . TYR A 1 124 ? 10.996 -1.341 21.290 1.00 84.88 124 TYR A C 1
ATOM 942 O O . TYR A 1 124 ? 11.676 -1.965 22.110 1.00 84.88 124 TYR A O 1
ATOM 950 N N . TYR A 1 125 ? 10.065 -1.953 20.562 1.00 89.56 125 TYR A N 1
ATOM 951 C CA . TYR A 1 125 ? 9.822 -3.392 20.589 1.00 89.56 125 TYR A CA 1
ATOM 952 C C . TYR A 1 125 ? 10.542 -4.090 19.441 1.00 89.56 125 TYR A C 1
ATOM 954 O O . TYR A 1 125 ? 9.984 -4.324 18.375 1.00 89.56 125 TYR A O 1
ATOM 962 N N . ILE A 1 126 ? 11.779 -4.510 19.694 1.00 87.94 126 ILE A N 1
ATOM 963 C CA . ILE A 1 126 ? 12.615 -5.225 18.711 1.00 87.94 126 ILE A CA 1
ATOM 964 C C . ILE A 1 126 ? 12.150 -6.660 18.406 1.00 87.94 126 ILE A C 1
ATOM 966 O O . ILE A 1 126 ? 12.633 -7.297 17.471 1.00 87.94 126 ILE A O 1
ATOM 970 N N . SER A 1 127 ? 11.206 -7.176 19.195 1.00 88.06 127 SER A N 1
ATOM 971 C CA . SER A 1 127 ? 10.526 -8.455 18.998 1.00 88.06 127 SER A CA 1
ATOM 972 C C . SER A 1 127 ? 9.025 -8.246 19.137 1.00 88.06 127 SER A C 1
ATOM 974 O O . SER A 1 127 ? 8.586 -7.449 19.969 1.00 88.06 127 SER A O 1
ATOM 976 N N . GLY A 1 128 ? 8.240 -8.986 18.358 1.00 89.12 128 GLY A N 1
ATOM 977 C CA . GLY A 1 128 ? 6.794 -8.868 18.369 1.00 89.12 128 GLY A CA 1
ATOM 978 C C . GLY A 1 128 ? 6.175 -9.141 19.742 1.00 89.12 128 GLY A C 1
ATOM 979 O O . GLY A 1 128 ? 6.505 -10.108 20.442 1.00 89.12 128 GLY A O 1
ATOM 980 N N . ARG A 1 129 ? 5.183 -8.332 20.102 1.00 89.19 129 ARG A N 1
ATOM 981 C CA . ARG A 1 129 ? 4.361 -8.476 21.307 1.00 89.19 129 ARG A CA 1
ATOM 982 C C . ARG A 1 129 ? 2.905 -8.654 20.929 1.00 89.19 129 ARG A C 1
ATOM 984 O O . ARG A 1 129 ? 2.463 -8.152 19.905 1.00 89.19 129 ARG A O 1
ATOM 991 N N . ARG A 1 130 ? 2.156 -9.399 21.745 1.00 91.12 130 ARG A N 1
ATOM 992 C CA . ARG A 1 130 ? 0.700 -9.496 21.587 1.00 91.12 130 ARG A CA 1
ATOM 993 C C . ARG A 1 130 ? 0.071 -8.199 22.087 1.00 91.12 130 ARG A C 1
ATOM 995 O O . ARG A 1 130 ? 0.377 -7.780 23.199 1.00 91.12 130 ARG A O 1
ATOM 1002 N N . ILE A 1 131 ? -0.842 -7.645 21.301 1.00 90.06 131 ILE A N 1
ATOM 1003 C CA . ILE A 1 131 ? -1.658 -6.496 21.690 1.00 90.06 131 ILE A CA 1
ATOM 1004 C C . ILE A 1 131 ? -2.807 -7.002 22.575 1.00 90.06 131 ILE A C 1
ATOM 1006 O O . ILE A 1 131 ? -3.538 -7.921 22.191 1.00 90.06 131 ILE A O 1
ATOM 1010 N N . GLY A 1 132 ? -2.887 -6.477 23.802 1.00 84.00 132 GLY A N 1
ATOM 1011 C CA . GLY A 1 132 ? -3.959 -6.753 24.769 1.00 84.00 132 GLY A CA 1
ATOM 1012 C C . GLY A 1 132 ? -5.182 -5.854 24.557 1.00 84.00 132 GLY A C 1
ATOM 1013 O O . GLY A 1 132 ? -5.225 -5.126 23.575 1.00 84.00 132 GLY A O 1
ATOM 1014 N N . GLY A 1 133 ? -6.171 -5.929 25.459 1.00 84.75 133 GLY A N 1
ATOM 1015 C CA . GLY A 1 133 ? -7.347 -5.036 25.552 1.00 84.75 133 GLY A CA 1
ATOM 1016 C C . GLY A 1 133 ? -8.285 -4.953 24.342 1.00 84.75 133 GLY A C 1
ATOM 1017 O O . GLY A 1 133 ? -9.276 -4.231 24.390 1.00 84.75 133 GLY A O 1
ATOM 1018 N N . LEU A 1 134 ? -8.026 -5.708 23.277 1.00 90.44 134 LEU A N 1
ATOM 1019 C CA . LEU A 1 134 ? -9.003 -5.984 22.228 1.00 90.44 134 LEU A CA 1
ATOM 1020 C C . LEU A 1 134 ? -9.929 -7.125 22.678 1.00 90.44 134 LEU A C 1
ATOM 1022 O O . LEU A 1 134 ? -9.448 -8.060 23.331 1.00 90.44 134 LEU A O 1
ATOM 1026 N N . PRO A 1 135 ? -11.228 -7.084 22.334 1.00 92.25 135 PRO A N 1
ATOM 1027 C CA . PRO A 1 135 ? -12.134 -8.190 22.621 1.00 92.25 135 PRO A CA 1
ATOM 1028 C C . PRO A 1 135 ? -11.728 -9.458 21.864 1.00 92.25 135 PRO A C 1
ATOM 1030 O O . PRO A 1 135 ? -11.053 -9.408 20.831 1.00 92.25 135 PRO A O 1
ATOM 1033 N N . ASP A 1 136 ? -12.177 -10.606 22.366 1.00 92.75 136 ASP A N 1
ATOM 1034 C CA . ASP A 1 136 ? -12.089 -11.852 21.614 1.00 92.75 136 ASP A CA 1
ATOM 1035 C C . ASP A 1 136 ? -13.029 -11.789 20.404 1.00 92.75 136 ASP A C 1
ATOM 1037 O O . ASP A 1 136 ? -14.207 -11.471 20.540 1.00 92.75 136 ASP A O 1
ATOM 1041 N N . GLY A 1 137 ? -12.507 -12.113 19.223 1.00 95.94 137 GLY A N 1
ATOM 1042 C CA . GLY A 1 137 ? -13.270 -12.059 17.980 1.00 95.94 137 GLY A CA 1
ATOM 1043 C C . GLY A 1 137 ? -12.403 -12.323 16.756 1.00 95.94 137 GLY A C 1
ATOM 1044 O O . GLY A 1 137 ? -11.192 -12.563 16.858 1.00 95.94 137 GLY A O 1
ATOM 1045 N N . LYS A 1 138 ? -13.008 -12.322 15.570 1.00 97.94 138 LYS A N 1
ATOM 1046 C CA . LYS A 1 138 ? -12.282 -12.459 14.304 1.00 97.94 138 LYS A CA 1
ATOM 1047 C C . LYS A 1 138 ? -11.650 -11.119 13.938 1.00 97.94 138 LYS A C 1
ATOM 1049 O O . LYS A 1 138 ? -12.349 -10.128 13.775 1.00 97.94 138 LYS A O 1
ATOM 1054 N N . ILE A 1 139 ? -10.341 -11.104 13.690 1.00 98.50 139 ILE A N 1
ATOM 1055 C CA . ILE A 1 139 ? -9.680 -9.921 13.131 1.00 98.50 139 ILE A CA 1
ATOM 1056 C C . ILE A 1 139 ? -10.044 -9.811 11.651 1.00 98.50 139 ILE A C 1
ATOM 1058 O O . ILE A 1 139 ? -9.590 -10.613 10.819 1.00 98.50 139 ILE A O 1
ATOM 1062 N N . VAL A 1 140 ? -10.879 -8.828 11.319 1.00 98.50 140 VAL A N 1
ATOM 1063 C CA . VAL A 1 140 ? -11.332 -8.578 9.948 1.00 98.50 140 VAL A CA 1
ATOM 1064 C C . VAL A 1 140 ? -10.280 -7.808 9.174 1.00 98.50 140 VAL A C 1
ATOM 1066 O O . VAL A 1 140 ? -9.913 -8.292 8.107 1.00 98.50 140 VAL A O 1
ATOM 1069 N N . ASP A 1 141 ? -9.700 -6.745 9.733 1.00 98.69 141 ASP A N 1
ATOM 1070 C CA . ASP A 1 141 ? -8.645 -5.963 9.080 1.00 98.69 141 ASP A CA 1
ATOM 1071 C C . ASP A 1 141 ? -7.774 -5.186 10.083 1.00 98.69 141 ASP A C 1
ATOM 1073 O O . ASP A 1 141 ? -8.156 -5.053 11.249 1.00 98.69 141 ASP A O 1
ATOM 1077 N N . ILE A 1 142 ? -6.598 -4.723 9.644 1.00 98.69 142 ILE A N 1
ATOM 1078 C CA . ILE A 1 142 ? -5.662 -3.906 10.436 1.00 98.69 142 ILE A CA 1
ATOM 1079 C C . ILE A 1 142 ? -5.044 -2.795 9.580 1.00 98.69 142 ILE A C 1
ATOM 1081 O O . ILE A 1 142 ? -4.738 -3.031 8.416 1.00 98.69 142 ILE A O 1
ATOM 1085 N N . ALA A 1 143 ? -4.791 -1.629 10.173 1.00 98.50 143 ALA A N 1
ATOM 1086 C CA . ALA A 1 143 ? -4.084 -0.525 9.523 1.00 98.50 143 ALA A CA 1
ATOM 1087 C C . ALA A 1 143 ? -3.179 0.231 10.507 1.00 98.50 143 ALA A C 1
ATOM 1089 O O . ALA A 1 143 ? -3.373 0.173 11.724 1.00 98.50 143 ALA A O 1
ATOM 1090 N N . SER A 1 144 ? -2.178 0.928 9.974 1.00 98.00 144 SER A N 1
ATOM 1091 C CA . SER A 1 144 ? -1.162 1.649 10.744 1.00 98.00 144 SER A CA 1
ATOM 1092 C C . SER A 1 144 ? -0.895 3.002 10.102 1.00 98.00 144 SER A C 1
ATOM 1094 O O . SER A 1 144 ? -0.509 3.052 8.941 1.00 98.00 144 SER A O 1
ATOM 1096 N N . GLY A 1 145 ? -1.086 4.081 10.860 1.00 97.00 145 GLY A N 1
ATOM 1097 C CA . GLY A 1 145 ? -0.710 5.428 10.435 1.00 97.00 145 GLY A CA 1
ATOM 1098 C C . GLY A 1 145 ? 0.697 5.802 10.905 1.00 97.00 145 GLY A C 1
ATOM 1099 O O . GLY A 1 145 ? 1.568 4.951 11.110 1.00 97.00 145 GLY A O 1
ATOM 1100 N N . ARG A 1 146 ? 0.918 7.098 11.145 1.00 96.31 146 ARG A N 1
ATOM 1101 C CA . ARG A 1 146 ? 2.182 7.625 11.679 1.00 96.31 146 ARG A CA 1
ATOM 1102 C C . ARG A 1 146 ? 2.464 7.149 13.098 1.00 96.31 146 ARG A C 1
ATOM 1104 O O . ARG A 1 146 ? 3.568 6.727 13.409 1.00 96.31 146 ARG A O 1
ATOM 1111 N N . ALA A 1 147 ? 1.465 7.219 13.965 1.00 95.50 147 ALA A N 1
ATOM 1112 C CA . ALA A 1 147 ? 1.631 6.898 15.380 1.00 95.50 147 ALA A CA 1
ATOM 1113 C C . ALA A 1 147 ? 0.356 6.319 16.006 1.00 95.50 147 ALA A C 1
ATOM 1115 O O . ALA A 1 147 ? 0.163 6.421 17.213 1.00 95.50 147 ALA A O 1
ATOM 1116 N N . HIS A 1 148 ? -0.525 5.737 15.195 1.00 97.12 148 HIS A N 1
ATOM 1117 C CA . HIS A 1 148 ? -1.773 5.128 15.644 1.00 97.12 148 HIS A CA 1
ATOM 1118 C C . HIS A 1 148 ? -2.082 3.877 14.819 1.00 97.12 148 HIS A C 1
ATOM 1120 O O . HIS A 1 148 ? -1.540 3.678 13.727 1.00 97.12 148 HIS A O 1
ATOM 1126 N N . SER A 1 149 ? -2.962 3.047 15.359 1.00 98.19 149 SER A N 1
ATOM 1127 C CA . SER A 1 149 ? -3.322 1.745 14.816 1.00 98.19 149 SER A CA 1
ATOM 1128 C C . SER A 1 149 ? -4.830 1.573 14.807 1.00 98.19 149 SER A C 1
ATOM 1130 O O . SER A 1 149 ? -5.498 1.942 15.772 1.00 98.19 149 SER A O 1
ATOM 1132 N N . LEU A 1 150 ? -5.347 0.954 13.746 1.00 98.50 150 LEU A N 1
ATOM 1133 C CA . LEU A 1 150 ? -6.749 0.569 13.609 1.00 98.50 150 LEU A CA 1
ATOM 1134 C C . LEU A 1 150 ? -6.865 -0.948 13.498 1.00 98.50 150 LEU A C 1
ATOM 1136 O O . LEU A 1 150 ? -6.069 -1.601 12.820 1.00 98.50 150 LEU A O 1
ATOM 1140 N N . VAL A 1 151 ? -7.887 -1.511 14.133 1.00 98.56 151 VAL A N 1
ATOM 1141 C CA . VAL A 1 151 ? -8.206 -2.939 14.075 1.00 98.56 151 VAL A CA 1
ATOM 1142 C C . VAL A 1 151 ? -9.712 -3.106 13.962 1.00 98.56 151 VAL A C 1
ATOM 1144 O O . VAL A 1 151 ? -10.453 -2.560 14.774 1.00 98.56 151 VAL A O 1
ATOM 1147 N N . ILE A 1 152 ? -10.172 -3.916 13.010 1.00 98.69 152 ILE A N 1
ATOM 1148 C CA . ILE A 1 152 ? -11.553 -4.406 13.018 1.00 98.69 152 ILE A CA 1
ATOM 1149 C C . ILE A 1 152 ? -11.589 -5.756 13.734 1.00 98.69 152 ILE A C 1
ATOM 1151 O O . ILE A 1 152 ? -10.944 -6.714 13.288 1.00 98.69 152 ILE A O 1
ATOM 1155 N N . VAL A 1 153 ? -12.373 -5.844 14.807 1.00 98.31 153 VAL A N 1
ATOM 1156 C CA . VAL A 1 153 ? -12.713 -7.105 15.476 1.00 98.31 153 VAL A CA 1
ATOM 1157 C C . VAL A 1 153 ? -14.201 -7.361 15.274 1.00 98.31 153 VAL A C 1
ATOM 1159 O O . VAL A 1 153 ? -15.027 -6.557 15.696 1.00 98.31 153 VAL A O 1
ATOM 1162 N N . ASP A 1 154 ? -14.519 -8.465 14.600 1.00 97.56 154 ASP A N 1
ATOM 1163 C CA . ASP A 1 154 ? -15.857 -8.827 14.125 1.00 97.56 154 ASP A CA 1
ATOM 1164 C C . ASP A 1 154 ? -16.532 -7.707 13.318 1.00 97.56 154 ASP A C 1
ATOM 1166 O O . ASP A 1 154 ? -16.287 -7.603 12.119 1.00 97.56 154 ASP A O 1
ATOM 1170 N N . ASP A 1 155 ? -17.364 -6.882 13.948 1.00 97.19 155 ASP A N 1
ATOM 1171 C CA . ASP A 1 155 ? -18.140 -5.807 13.323 1.00 97.19 155 ASP A CA 1
ATOM 1172 C C . ASP A 1 155 ? -17.844 -4.417 13.910 1.00 97.19 155 ASP A C 1
ATOM 1174 O O . ASP A 1 155 ? -18.585 -3.466 13.662 1.00 97.19 155 ASP A O 1
ATOM 1178 N N . LYS A 1 156 ? -16.757 -4.274 14.677 1.00 98.19 156 LYS A N 1
ATOM 1179 C CA . LYS A 1 156 ? -16.389 -3.020 15.346 1.00 98.19 156 LYS A CA 1
ATOM 1180 C C . LYS A 1 156 ? -14.954 -2.613 15.064 1.00 98.19 156 LYS A C 1
ATOM 1182 O O . LYS A 1 156 ? -14.060 -3.453 14.965 1.00 98.19 156 LYS A O 1
ATOM 1187 N N . VAL A 1 157 ? -14.740 -1.302 14.980 1.00 98.44 157 VAL A N 1
ATOM 1188 C CA . VAL A 1 157 ? -13.420 -0.682 14.820 1.00 98.44 157 VAL A CA 1
ATOM 1189 C C . VAL A 1 157 ? -12.869 -0.307 16.190 1.00 98.44 157 VAL A C 1
AT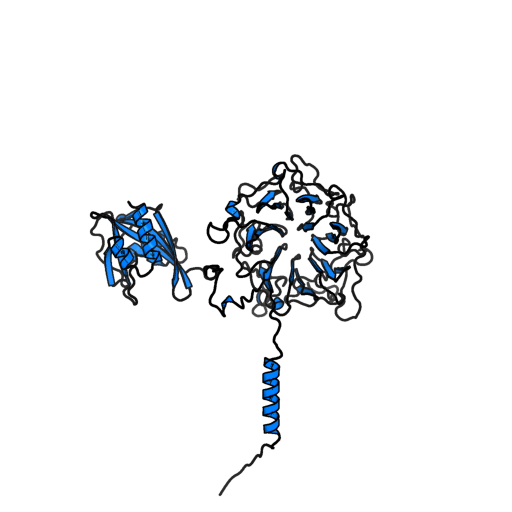OM 1191 O O . VAL A 1 157 ? -13.571 0.282 17.007 1.00 98.44 157 VAL A O 1
ATOM 1194 N N . TYR A 1 158 ? -11.599 -0.614 16.420 1.00 97.19 158 TYR A N 1
ATOM 1195 C CA . TYR A 1 158 ? -10.833 -0.236 17.600 1.00 97.19 158 TYR A CA 1
ATOM 1196 C C . TYR A 1 158 ? -9.611 0.553 17.153 1.00 97.19 158 TYR A C 1
ATOM 1198 O O . TYR A 1 158 ? -8.946 0.162 16.191 1.00 97.19 158 TYR A O 1
ATOM 1206 N N . ALA A 1 159 ? -9.313 1.637 17.862 1.00 96.38 159 ALA A N 1
ATOM 1207 C CA . ALA A 1 159 ? -8.174 2.494 17.584 1.00 96.38 159 ALA A CA 1
ATOM 1208 C C . ALA A 1 159 ? -7.339 2.708 18.849 1.00 96.38 159 ALA A C 1
ATOM 1210 O O . ALA A 1 159 ? -7.884 2.791 19.950 1.00 96.38 159 ALA A O 1
ATOM 1211 N N . PHE A 1 160 ? -6.020 2.762 18.697 1.00 94.19 160 PHE A N 1
ATOM 1212 C CA . PHE A 1 160 ? -5.093 3.025 19.796 1.00 94.19 160 PHE A CA 1
ATOM 1213 C C . PHE A 1 160 ? -3.805 3.678 19.300 1.00 94.19 160 PHE A C 1
ATOM 1215 O O . PHE A 1 160 ? -3.432 3.554 18.131 1.00 94.19 160 PHE A O 1
ATOM 1222 N N . GLY A 1 161 ? -3.121 4.359 20.213 1.00 93.75 161 GLY A N 1
ATOM 1223 C CA . GLY A 1 161 ? -1.923 5.139 19.941 1.00 93.75 161 GLY A CA 1
ATOM 1224 C C . GLY A 1 161 ? -2.159 6.647 20.064 1.00 93.75 161 GLY A C 1
ATOM 1225 O O . GLY A 1 161 ? -3.017 7.092 20.828 1.00 93.75 161 GLY A O 1
ATOM 1226 N N . CYS A 1 162 ? -1.407 7.439 19.302 1.00 93.62 162 CYS A N 1
ATOM 1227 C CA . CYS A 1 162 ? -1.529 8.894 19.244 1.00 93.62 162 CYS A CA 1
ATOM 1228 C C . CYS A 1 162 ? -2.943 9.323 18.832 1.00 93.62 162 CYS A C 1
ATOM 1230 O O . CYS A 1 162 ? -3.455 8.843 17.825 1.00 93.62 162 CYS A O 1
ATOM 1232 N N . ASN A 1 163 ? -3.538 10.262 19.568 1.00 94.94 163 ASN A N 1
ATOM 1233 C CA . ASN A 1 163 ? -4.856 10.829 19.278 1.00 94.94 163 ASN A CA 1
ATOM 1234 C C . ASN A 1 163 ? -4.844 12.372 19.250 1.00 94.94 163 ASN A C 1
ATOM 1236 O O . ASN A 1 163 ? -5.888 13.000 19.363 1.00 94.94 163 ASN A O 1
ATOM 1240 N N . VAL A 1 164 ? -3.683 13.020 19.096 1.00 95.00 164 VAL A N 1
ATOM 1241 C CA . VAL A 1 164 ? -3.569 14.499 19.133 1.00 95.00 164 VAL A CA 1
ATOM 1242 C C . VAL A 1 164 ? -4.350 15.218 18.023 1.00 95.00 164 VAL A C 1
ATOM 1244 O O . VAL A 1 164 ? -4.658 16.398 18.156 1.00 95.00 164 VAL A O 1
ATOM 1247 N N . HIS A 1 165 ? -4.689 14.508 16.948 1.00 96.12 165 HIS A N 1
ATOM 1248 C CA . HIS A 1 165 ? -5.520 14.983 15.844 1.00 96.12 165 HIS A CA 1
ATOM 1249 C C . HIS A 1 165 ? -6.842 14.216 15.756 1.00 96.12 165 HIS A C 1
ATOM 1251 O O . HIS A 1 165 ? -7.446 14.187 14.696 1.00 96.12 165 HIS A O 1
ATOM 1257 N N . ALA A 1 166 ? -7.286 13.580 16.845 1.00 96.31 166 ALA A N 1
ATOM 1258 C CA . ALA A 1 166 ? -8.483 12.741 16.892 1.00 96.31 166 ALA A CA 1
ATOM 1259 C C . ALA A 1 166 ? -8.464 11.509 15.963 1.00 96.31 166 ALA A C 1
ATOM 1261 O O . ALA A 1 166 ? -9.509 10.937 15.649 1.00 96.31 166 ALA A O 1
ATOM 1262 N N . GLN A 1 167 ? -7.284 11.062 15.525 1.00 96.62 167 GLN A N 1
ATOM 1263 C CA . GLN A 1 167 ? -7.131 9.930 14.607 1.00 96.62 167 GLN A CA 1
ATOM 1264 C C . GLN A 1 167 ? -7.507 8.568 15.217 1.00 96.62 167 GLN A C 1
ATOM 1266 O O . GLN A 1 167 ? -7.627 7.585 14.490 1.00 96.62 167 GLN A O 1
ATOM 1271 N N . CYS A 1 168 ? -7.768 8.500 16.526 1.00 96.12 168 CYS A N 1
ATOM 1272 C CA . CYS A 1 168 ? -8.379 7.348 17.195 1.00 96.12 168 CYS A CA 1
ATOM 1273 C C . CYS A 1 168 ? -9.902 7.494 17.399 1.00 96.12 168 CYS A C 1
ATOM 1275 O O . CYS A 1 168 ? -10.507 6.643 18.048 1.00 96.12 168 CYS A O 1
ATOM 1277 N N . GLY A 1 169 ? -10.537 8.540 16.857 1.00 93.25 169 GLY A N 1
ATOM 1278 C CA . GLY A 1 169 ? -11.991 8.738 16.918 1.00 93.25 169 GLY A CA 1
ATOM 1279 C C . GLY A 1 169 ? -12.499 9.109 18.314 1.00 93.25 169 GLY A C 1
ATOM 1280 O O . GLY A 1 169 ? -13.599 8.715 18.700 1.00 93.25 169 GLY A O 1
ATOM 1281 N N . GLN A 1 170 ? -11.667 9.806 19.090 1.00 89.19 170 GLN A N 1
ATOM 1282 C CA . GLN A 1 170 ? -11.970 10.299 20.436 1.00 89.19 170 GLN A CA 1
ATOM 1283 C C . GLN A 1 170 ? -11.591 11.777 20.542 1.00 89.19 170 GLN A C 1
ATOM 1285 O O . GLN A 1 170 ? -10.676 12.228 19.852 1.00 89.19 170 GLN A O 1
ATOM 1290 N N . ASP A 1 171 ? -12.251 12.517 21.435 1.00 88.69 171 ASP A N 1
ATOM 1291 C CA . ASP A 1 171 ? -11.953 13.934 21.651 1.00 88.69 171 ASP A CA 1
ATOM 1292 C C . ASP A 1 171 ? -10.524 14.125 22.216 1.00 88.69 171 ASP A C 1
ATOM 1294 O O . ASP A 1 171 ? -10.260 13.710 23.357 1.00 88.69 171 ASP A O 1
ATOM 1298 N N . PRO A 1 172 ? -9.606 14.773 21.467 1.00 87.88 172 PRO A N 1
ATOM 1299 C CA . PRO A 1 172 ? -8.223 14.989 21.885 1.00 87.88 172 PRO A CA 1
ATOM 1300 C C . PRO A 1 172 ? -8.095 15.841 23.152 1.00 87.88 172 PRO A C 1
ATOM 1302 O O . PRO A 1 172 ? -7.088 15.720 23.850 1.00 87.88 172 PRO A O 1
ATOM 1305 N N . ALA A 1 173 ? -9.095 16.669 23.482 1.00 85.69 173 ALA A N 1
ATOM 1306 C CA . ALA A 1 173 ? -9.100 17.459 24.713 1.00 85.69 173 ALA A CA 1
ATOM 1307 C C . ALA A 1 173 ? -9.220 16.579 25.967 1.00 85.69 173 ALA A C 1
ATOM 1309 O O . ALA A 1 173 ? -8.748 16.954 27.040 1.00 85.69 173 ALA A O 1
ATOM 1310 N N . THR A 1 174 ? -9.830 15.398 25.831 1.00 83.50 174 THR A N 1
ATOM 1311 C CA . THR A 1 174 ? -9.988 14.432 26.927 1.00 83.50 174 THR A CA 1
ATOM 1312 C C . THR A 1 174 ? -8.954 13.313 26.874 1.00 83.50 174 THR A C 1
ATOM 1314 O O . THR A 1 174 ? -8.501 12.846 27.917 1.00 83.50 174 THR A O 1
ATOM 1317 N N . THR A 1 175 ? -8.562 12.889 25.669 1.00 80.12 175 THR A N 1
ATOM 1318 C CA . THR A 1 175 ? -7.665 11.751 25.449 1.00 80.12 175 THR A CA 1
ATOM 1319 C C . THR A 1 175 ? -6.694 12.064 24.315 1.00 80.12 175 THR A C 1
ATOM 1321 O O . THR A 1 175 ? -7.021 11.896 23.145 1.00 80.12 175 THR A O 1
ATOM 1324 N N . SER A 1 176 ? -5.478 12.500 24.645 1.00 71.62 176 SER A N 1
ATOM 1325 C CA . SER A 1 176 ? -4.433 12.781 23.647 1.00 71.62 176 SER A CA 1
ATOM 1326 C C . SER A 1 176 ? -3.703 11.527 23.151 1.00 71.62 176 SER A C 1
ATOM 1328 O O . SER A 1 176 ? -3.125 11.540 22.064 1.00 71.62 176 SER A O 1
ATOM 1330 N N . GLU A 1 177 ? -3.748 10.437 23.919 1.00 75.94 177 GLU A N 1
ATOM 1331 C CA . GLU A 1 177 ? -3.214 9.119 23.567 1.00 75.94 177 GLU A CA 1
ATOM 1332 C C . GLU A 1 177 ? -4.186 8.042 24.060 1.00 75.94 177 GLU A C 1
ATOM 1334 O O . GLU A 1 177 ? -4.534 7.993 25.242 1.00 75.94 177 GLU A O 1
ATOM 1339 N N . THR A 1 178 ? -4.638 7.175 23.156 1.00 70.06 178 THR A N 1
ATOM 1340 C CA . THR A 1 178 ? -5.559 6.085 23.484 1.00 70.06 178 THR A CA 1
ATOM 1341 C C . THR A 1 178 ? -4.748 4.855 23.876 1.00 70.06 178 THR A C 1
ATOM 1343 O O . THR A 1 178 ? -4.064 4.241 23.053 1.00 70.06 178 THR A O 1
ATOM 1346 N N . VAL A 1 179 ? -4.819 4.508 25.160 1.00 67.88 179 VAL A N 1
ATOM 1347 C CA . VAL A 1 179 ? -3.992 3.471 25.782 1.00 67.88 179 VAL A CA 1
ATOM 1348 C C . VAL A 1 179 ? -4.733 2.145 25.845 1.00 67.88 179 VAL A C 1
ATOM 1350 O O . VAL A 1 179 ? -5.914 2.090 26.179 1.00 67.88 179 VAL A O 1
ATOM 1353 N N . VAL A 1 180 ? -3.997 1.057 25.624 1.00 62.72 180 VAL A N 1
ATOM 1354 C CA . VAL A 1 180 ? -4.455 -0.288 25.969 1.00 62.72 180 VAL A CA 1
ATOM 1355 C C . VAL A 1 180 ? -3.630 -0.813 27.129 1.00 62.72 180 VAL A C 1
ATOM 1357 O O . VAL A 1 180 ? -2.455 -1.150 26.962 1.00 62.72 180 VAL A O 1
ATOM 1360 N N . VAL A 1 181 ? -4.239 -0.903 28.309 1.00 55.47 181 VAL A N 1
ATOM 1361 C CA . VAL A 1 181 ? -3.551 -1.410 29.497 1.00 55.47 181 VAL A CA 1
ATOM 1362 C C . VAL A 1 181 ? -3.396 -2.924 29.373 1.00 55.47 181 VAL A C 1
ATOM 1364 O O . VAL A 1 181 ? -4.352 -3.691 29.464 1.00 55.47 181 VAL A O 1
ATOM 1367 N N . SER A 1 182 ? -2.165 -3.384 29.154 1.00 47.03 182 SER A N 1
ATOM 1368 C CA . SER A 1 182 ? -1.843 -4.806 29.221 1.00 47.03 182 SER A CA 1
ATOM 1369 C C . SER A 1 182 ? -1.841 -5.261 30.685 1.00 47.03 182 SER A C 1
ATOM 1371 O O . SER A 1 182 ? -0.847 -5.062 31.380 1.00 47.03 182 SER A O 1
ATOM 1373 N N . GLY A 1 183 ? -2.931 -5.865 31.158 1.00 49.69 183 GLY A N 1
ATOM 1374 C CA . GLY A 1 183 ? -2.982 -6.484 32.490 1.00 49.69 183 GLY A CA 1
ATOM 1375 C C . GLY A 1 183 ? -4.335 -6.393 33.185 1.00 49.69 183 GLY A C 1
ATOM 1376 O O . GLY A 1 183 ? -4.702 -7.334 33.882 1.00 49.69 183 GLY A O 1
ATOM 1377 N N . ASP A 1 184 ? -5.103 -5.339 32.914 1.00 48.81 184 ASP A N 1
ATOM 1378 C CA . ASP A 1 184 ? -6.434 -5.153 33.487 1.00 48.81 184 ASP A CA 1
ATOM 1379 C C . ASP A 1 184 ? -7.506 -5.508 32.454 1.00 48.81 184 ASP A C 1
ATOM 1381 O O . ASP A 1 184 ? -7.360 -5.246 31.262 1.00 48.81 184 ASP A O 1
ATOM 1385 N N . GLN A 1 185 ? -8.592 -6.138 32.902 1.00 55.00 185 GLN A N 1
ATOM 1386 C CA . GLN A 1 185 ? -9.699 -6.657 32.081 1.00 55.00 185 GLN A CA 1
ATOM 1387 C C . GLN A 1 185 ? -10.497 -5.578 31.314 1.00 55.00 185 GLN A C 1
ATOM 1389 O O . GLN A 1 185 ? -11.585 -5.859 30.809 1.00 55.00 185 GLN A O 1
ATOM 1394 N N . GLN A 1 186 ? -10.000 -4.344 31.227 1.00 70.19 186 GLN A N 1
ATOM 1395 C CA . GLN A 1 186 ? -10.699 -3.255 30.569 1.00 70.19 186 GLN A CA 1
ATOM 1396 C C . GLN A 1 186 ? -10.432 -3.291 29.064 1.00 70.19 186 GLN A C 1
ATOM 1398 O O . GLN A 1 186 ? -9.333 -3.015 28.582 1.00 70.19 186 GLN A O 1
ATOM 1403 N N . LEU A 1 187 ? -11.469 -3.675 28.326 1.00 82.44 187 LEU A N 1
ATOM 1404 C CA . LEU A 1 187 ? -11.465 -3.654 26.873 1.00 82.44 187 LEU A CA 1
ATOM 1405 C C . LEU A 1 187 ? -11.480 -2.212 26.365 1.00 82.44 187 LEU A C 1
ATOM 1407 O O . LEU A 1 187 ? -12.145 -1.348 26.941 1.00 82.44 187 LEU A O 1
ATOM 1411 N N . LEU A 1 188 ? -10.785 -1.973 25.256 1.00 86.44 188 LEU A N 1
ATOM 1412 C CA . LEU A 1 188 ? -10.897 -0.727 24.515 1.00 86.44 188 LEU A CA 1
ATOM 1413 C C . LEU A 1 188 ? -12.357 -0.495 24.100 1.00 86.44 188 LEU A C 1
ATOM 1415 O O . LEU A 1 188 ? -12.992 -1.423 23.585 1.00 86.44 188 LEU A O 1
ATOM 1419 N N . PRO A 1 189 ? -12.892 0.725 24.257 1.00 89.56 189 PRO A N 1
ATOM 1420 C CA . PRO A 1 189 ? -14.158 1.067 23.635 1.00 89.56 189 PRO A CA 1
ATOM 1421 C C . PRO A 1 189 ? -13.997 1.075 22.104 1.00 89.56 189 PRO A C 1
ATOM 1423 O O . PRO A 1 189 ? -12.947 1.484 21.597 1.00 89.56 189 PRO A O 1
ATOM 1426 N N . PRO A 1 190 ? -15.011 0.619 21.349 1.00 95.00 190 PRO A N 1
ATOM 1427 C CA . PRO A 1 190 ? -14.999 0.746 19.900 1.00 95.00 190 PRO A CA 1
ATOM 1428 C C . PRO A 1 190 ? -15.144 2.217 19.487 1.00 95.00 190 PRO A C 1
ATOM 1430 O O . PRO A 1 190 ? -15.767 3.012 20.193 1.00 95.00 190 PRO A O 1
ATOM 1433 N N . VAL A 1 191 ? -14.617 2.562 18.314 1.00 95.94 191 VAL A N 1
ATOM 1434 C CA . VAL A 1 191 ? -14.863 3.857 17.670 1.00 95.94 191 VAL A CA 1
ATOM 1435 C C . VAL A 1 191 ? -16.350 3.970 17.330 1.00 95.94 191 VAL A C 1
ATOM 1437 O O . VAL A 1 191 ? -16.947 3.030 16.798 1.00 95.94 191 VAL A O 1
ATOM 1440 N N . VAL A 1 192 ? -16.953 5.121 17.632 1.00 96.31 192 VAL A N 1
ATOM 1441 C CA . VAL A 1 192 ? -18.359 5.394 17.313 1.00 96.31 192 VAL A CA 1
ATOM 1442 C C . VAL A 1 192 ? -18.477 5.730 15.827 1.00 96.31 192 VAL A C 1
ATOM 1444 O O . VAL A 1 192 ? -17.901 6.709 15.359 1.00 96.31 192 VAL A O 1
ATOM 1447 N N . LEU A 1 193 ? -19.234 4.919 15.087 1.00 97.38 193 LEU A N 1
ATOM 1448 C CA . LEU A 1 193 ? -19.514 5.132 13.667 1.00 97.38 193 LEU A CA 1
ATOM 1449 C C . LEU A 1 193 ? -20.981 5.559 13.494 1.00 97.38 193 LEU A C 1
ATOM 1451 O O . LEU A 1 193 ? -21.858 4.894 14.049 1.00 97.38 193 LEU A O 1
ATOM 1455 N N . PRO A 1 194 ? -21.292 6.616 12.717 1.00 96.75 194 PRO A N 1
ATOM 1456 C CA . PRO A 1 194 ? -22.664 7.083 12.495 1.00 96.75 194 PRO A CA 1
ATOM 1457 C C . PRO A 1 194 ? -23.406 6.231 11.446 1.00 96.75 194 PRO A C 1
ATOM 1459 O O . PRO A 1 194 ? -24.072 6.752 10.558 1.00 96.75 194 PRO A O 1
ATOM 1462 N N . THR A 1 195 ? -23.254 4.908 11.503 1.00 96.31 195 THR A N 1
ATOM 1463 C CA . THR A 1 195 ? -23.873 3.957 10.574 1.00 96.31 195 THR A CA 1
ATOM 1464 C C . THR A 1 195 ? -24.082 2.610 11.255 1.00 96.31 195 THR A C 1
ATOM 1466 O O . THR A 1 195 ? -23.339 2.237 12.161 1.00 96.31 195 THR A O 1
ATOM 1469 N N . SER A 1 196 ? -25.093 1.867 10.808 1.00 96.06 196 SER A N 1
ATOM 1470 C CA . SER A 1 196 ? -25.304 0.466 11.183 1.00 96.06 196 SER A CA 1
ATOM 1471 C C . SER A 1 196 ? -24.600 -0.519 10.241 1.00 96.06 196 SER A C 1
ATOM 1473 O O . SER A 1 196 ? -24.561 -1.713 10.539 1.00 96.06 196 SER A O 1
ATOM 1475 N N . SER A 1 197 ? -24.059 -0.041 9.114 1.00 97.81 197 SER A N 1
ATOM 1476 C CA . SER A 1 197 ? -23.344 -0.863 8.137 1.00 97.81 197 SER A CA 1
ATOM 1477 C C . SER A 1 197 ? -22.013 -1.353 8.704 1.00 97.81 197 SER A C 1
ATOM 1479 O O . SER A 1 197 ? -21.263 -0.589 9.319 1.00 97.81 197 SER A O 1
ATOM 1481 N N . LYS A 1 198 ? -21.705 -2.638 8.512 1.00 98.31 198 LYS A N 1
ATOM 1482 C CA . LYS A 1 198 ? -20.532 -3.253 9.142 1.00 98.31 198 LYS A CA 1
ATOM 1483 C C . LYS A 1 198 ? -19.229 -2.756 8.514 1.00 98.31 198 LYS A C 1
ATOM 1485 O O . LYS A 1 198 ? -19.130 -2.716 7.286 1.00 98.31 198 LYS A O 1
ATOM 1490 N N . PRO A 1 199 ? -18.192 -2.461 9.315 1.00 98.56 199 PRO A N 1
ATOM 1491 C CA . PRO A 1 199 ? -16.866 -2.152 8.801 1.00 98.56 199 PRO A CA 1
ATOM 1492 C C . PRO A 1 199 ? -16.240 -3.408 8.181 1.00 98.56 199 PRO A C 1
ATOM 1494 O O . PRO A 1 199 ? -16.198 -4.472 8.801 1.00 98.56 199 PRO A O 1
ATOM 1497 N N . VAL A 1 200 ? -15.726 -3.287 6.957 1.00 98.38 200 VAL A N 1
ATOM 1498 C CA . VAL A 1 200 ? -15.065 -4.393 6.244 1.00 98.38 200 VAL A CA 1
ATOM 1499 C C . VAL A 1 200 ? -13.584 -4.150 6.015 1.00 98.38 200 VAL A C 1
ATOM 1501 O O . VAL A 1 200 ? -12.837 -5.129 5.972 1.00 98.38 200 VAL A O 1
ATOM 1504 N N . ARG A 1 201 ? -13.151 -2.885 5.906 1.00 98.38 201 ARG A N 1
ATOM 1505 C CA . ARG A 1 201 ? -11.734 -2.495 5.848 1.00 98.38 201 ARG A CA 1
ATOM 1506 C C . ARG A 1 201 ? -11.461 -1.228 6.643 1.00 98.38 201 ARG A C 1
ATOM 1508 O O . ARG A 1 201 ? -12.317 -0.350 6.731 1.00 98.38 201 ARG A O 1
ATOM 1515 N N . VAL A 1 202 ? -10.257 -1.144 7.192 1.00 98.75 202 VAL A N 1
ATOM 1516 C CA . VAL A 1 202 ? -9.717 0.085 7.781 1.00 98.75 202 VAL A CA 1
ATOM 1517 C C . VAL A 1 202 ? -8.502 0.518 6.988 1.00 98.75 202 VAL A C 1
ATOM 1519 O O . VAL A 1 202 ? -7.749 -0.313 6.489 1.00 98.75 202 VAL A O 1
ATOM 1522 N N . HIS A 1 203 ? -8.306 1.823 6.894 1.00 98.44 203 HIS A N 1
ATOM 1523 C CA . HIS A 1 203 ? -7.107 2.407 6.320 1.00 98.44 203 HIS A CA 1
ATOM 1524 C C . HIS A 1 203 ? -6.650 3.558 7.207 1.00 98.44 203 HIS A C 1
ATOM 1526 O O . HIS A 1 203 ? -7.477 4.259 7.785 1.00 98.44 203 HIS A O 1
ATOM 1532 N N . ALA A 1 204 ? -5.343 3.735 7.331 1.00 97.62 204 ALA A N 1
ATOM 1533 C CA . ALA A 1 204 ? -4.758 4.816 8.103 1.00 97.62 204 ALA A CA 1
ATOM 1534 C C . ALA A 1 204 ? -3.688 5.483 7.244 1.00 97.62 204 ALA A C 1
ATOM 1536 O O . ALA A 1 204 ? -2.756 4.828 6.783 1.00 97.62 204 ALA A O 1
ATOM 1537 N N . ALA A 1 205 ? -3.843 6.782 7.035 1.00 94.31 205 ALA A N 1
ATOM 1538 C CA . ALA A 1 205 ? -2.790 7.657 6.544 1.00 94.31 205 ALA A CA 1
ATOM 1539 C C . ALA A 1 205 ? -2.251 8.470 7.724 1.00 94.31 205 ALA A C 1
ATOM 1541 O O . ALA A 1 205 ? -2.932 8.541 8.745 1.00 94.31 205 ALA A O 1
ATOM 1542 N N . LEU A 1 206 ? -1.050 9.055 7.598 1.00 95.62 206 LEU A N 1
ATOM 1543 C CA . LEU A 1 206 ? -0.378 9.913 8.598 1.00 95.62 206 LEU A CA 1
ATOM 1544 C C . LEU A 1 206 ? -1.126 10.036 9.944 1.00 95.62 206 LEU A C 1
ATOM 1546 O O . LEU A 1 206 ? -0.911 9.222 10.848 1.00 95.62 206 LEU A O 1
ATOM 1550 N N . ASP A 1 207 ? -2.060 10.983 10.038 1.00 97.19 207 ASP A N 1
ATOM 1551 C CA . ASP A 1 207 ? -2.905 11.223 11.209 1.00 97.19 207 ASP A CA 1
ATOM 1552 C C . ASP A 1 207 ? -4.398 11.245 10.870 1.00 97.19 207 ASP A C 1
ATOM 1554 O O . ASP A 1 207 ? -5.166 11.996 11.471 1.00 97.19 207 ASP A O 1
ATOM 1558 N N . THR A 1 208 ? -4.815 10.426 9.908 1.00 98.25 208 THR A N 1
ATOM 1559 C CA . THR A 1 208 ? -6.212 10.331 9.480 1.00 98.25 208 THR A CA 1
ATOM 1560 C C . THR A 1 208 ? -6.608 8.876 9.295 1.00 98.25 208 THR A C 1
ATOM 1562 O O . THR A 1 208 ? -5.890 8.075 8.694 1.00 98.25 208 THR A O 1
ATOM 1565 N N . SER A 1 209 ? -7.783 8.550 9.811 1.00 98.62 209 SER A N 1
ATOM 1566 C CA . SER A 1 209 ? -8.343 7.212 9.861 1.00 98.62 209 SER A CA 1
ATOM 1567 C C . SER A 1 209 ? -9.552 7.102 8.957 1.00 98.62 209 SER A C 1
ATOM 1569 O O . SER A 1 209 ? -10.381 8.010 8.884 1.00 98.62 209 SER A O 1
ATOM 1571 N N . PHE A 1 210 ? -9.673 5.948 8.313 1.00 98.75 210 PHE A N 1
ATOM 1572 C CA . PHE A 1 210 ? -10.744 5.649 7.381 1.00 98.75 210 PHE A CA 1
ATOM 1573 C C . PHE A 1 210 ? -11.343 4.275 7.648 1.00 98.75 210 PHE A C 1
ATOM 1575 O O . PHE A 1 210 ? -10.639 3.312 7.967 1.00 98.75 210 PHE A O 1
ATOM 1582 N N . VAL A 1 211 ? -12.652 4.174 7.449 1.00 98.81 211 VAL A N 1
ATOM 1583 C CA . VAL A 1 211 ? -13.419 2.936 7.575 1.00 98.81 211 VAL A CA 1
ATOM 1584 C C . VAL A 1 211 ? -14.254 2.759 6.316 1.00 98.81 211 VAL A C 1
ATOM 1586 O O . VAL A 1 211 ? -15.098 3.598 6.021 1.00 98.81 211 VAL A O 1
ATOM 1589 N N . LEU A 1 212 ? -14.034 1.663 5.591 1.00 98.75 212 LEU A N 1
ATOM 1590 C CA . LEU A 1 212 ? -14.887 1.229 4.486 1.00 98.75 212 LEU A CA 1
ATOM 1591 C C . LEU A 1 212 ? -15.904 0.217 5.018 1.00 98.75 212 LEU A C 1
ATOM 1593 O O . LEU A 1 212 ? -15.519 -0.789 5.626 1.00 98.75 212 LEU A O 1
ATOM 1597 N N . THR A 1 213 ? -17.185 0.468 4.779 1.00 98.69 213 THR A N 1
ATOM 1598 C CA . THR A 1 213 ? -18.302 -0.372 5.228 1.00 98.69 213 THR A CA 1
ATOM 1599 C C . THR A 1 213 ? -18.794 -1.330 4.137 1.00 98.69 213 THR A C 1
ATOM 1601 O O . THR A 1 213 ? -18.436 -1.203 2.966 1.00 98.69 213 THR A O 1
ATOM 1604 N N . GLU A 1 214 ? -19.585 -2.344 4.500 1.00 97.62 214 GLU A N 1
ATOM 1605 C CA . GLU A 1 214 ? -20.025 -3.406 3.577 1.00 97.62 214 GLU A CA 1
ATOM 1606 C C . GLU A 1 214 ? -20.937 -2.915 2.441 1.00 97.62 214 GLU A C 1
ATOM 1608 O O . GLU A 1 214 ? -20.927 -3.477 1.342 1.00 97.62 214 GLU A O 1
ATOM 1613 N N . ASP A 1 215 ? -21.680 -1.837 2.671 1.00 97.56 215 ASP A N 1
ATOM 1614 C CA . ASP A 1 215 ? -22.466 -1.105 1.671 1.00 97.56 215 ASP A CA 1
ATOM 1615 C C . ASP A 1 215 ? -21.616 -0.161 0.798 1.00 97.56 215 ASP A C 1
ATOM 1617 O O . ASP A 1 215 ? -22.141 0.477 -0.111 1.00 97.56 215 ASP A O 1
ATOM 1621 N N . GLY A 1 216 ? -20.297 -0.124 1.010 1.00 98.12 216 GLY A N 1
ATOM 1622 C CA . GLY A 1 216 ? -19.331 0.607 0.191 1.00 98.12 216 GLY A CA 1
ATOM 1623 C C . GLY A 1 216 ? -19.240 2.099 0.490 1.00 98.12 216 GLY A C 1
ATOM 1624 O O . GLY A 1 216 ? -18.811 2.858 -0.379 1.00 98.12 216 GLY A O 1
ATOM 1625 N N . LYS A 1 217 ? -19.634 2.523 1.695 1.00 98.38 217 LYS A N 1
ATOM 1626 C CA . LYS A 1 217 ? -19.436 3.890 2.189 1.00 98.38 217 LYS A CA 1
ATOM 1627 C C . LYS A 1 217 ? -18.098 4.017 2.906 1.00 98.38 217 LYS A C 1
ATOM 1629 O O . LYS A 1 217 ? -17.608 3.063 3.509 1.00 98.38 217 LYS A O 1
ATOM 1634 N N . VAL A 1 218 ? -17.497 5.203 2.836 1.00 98.69 218 VAL A N 1
ATOM 1635 C CA . VAL A 1 218 ? -16.248 5.513 3.540 1.00 98.69 218 VAL A CA 1
ATOM 1636 C C . VAL A 1 218 ? -16.528 6.568 4.593 1.00 98.69 218 VAL A C 1
ATOM 1638 O O . VAL A 1 218 ? -17.039 7.640 4.281 1.00 98.69 218 VAL A O 1
ATOM 1641 N N . LEU A 1 219 ? -16.174 6.250 5.834 1.00 98.62 219 LEU A N 1
ATOM 1642 C CA . LEU A 1 219 ? -16.153 7.183 6.951 1.00 98.62 219 LEU A CA 1
ATOM 1643 C C . LEU A 1 219 ? -14.711 7.617 7.220 1.00 98.62 219 LEU A C 1
ATOM 1645 O O . LEU A 1 219 ? -13.813 6.777 7.174 1.00 98.62 219 LEU A O 1
ATOM 1649 N N . ALA A 1 220 ? -14.501 8.887 7.551 1.00 98.56 220 ALA A N 1
ATOM 1650 C CA . ALA A 1 220 ? -13.198 9.449 7.885 1.00 98.56 220 ALA A CA 1
ATOM 1651 C C . ALA A 1 220 ? -13.236 10.264 9.189 1.00 98.56 220 ALA A C 1
ATOM 1653 O O . ALA A 1 220 ? -14.259 10.868 9.519 1.00 98.56 220 ALA A O 1
ATOM 1654 N N . PHE A 1 221 ? -12.124 10.261 9.924 1.00 98.44 221 PHE A N 1
ATOM 1655 C CA . PHE A 1 221 ? -11.880 11.066 11.128 1.00 98.44 221 PHE A CA 1
ATOM 1656 C C . PHE A 1 221 ? -10.375 11.260 11.340 1.00 98.44 221 PHE A C 1
ATOM 1658 O O . PHE A 1 221 ? -9.568 10.479 10.839 1.00 98.44 221 PHE A O 1
ATOM 1665 N N . GLY A 1 222 ? -9.983 12.282 12.097 1.00 98.00 222 GLY A N 1
ATOM 1666 C CA . GLY A 1 222 ? -8.581 12.641 12.296 1.00 98.00 222 GLY A CA 1
ATOM 1667 C C . GLY A 1 222 ? -8.236 14.032 11.759 1.00 98.00 222 GLY A C 1
ATOM 1668 O O . GLY A 1 222 ? -9.088 14.921 11.690 1.00 98.00 222 GLY A O 1
ATOM 1669 N N . LEU A 1 223 ? -6.982 14.223 11.350 1.00 97.69 223 LEU A N 1
ATOM 1670 C CA . LEU A 1 223 ? -6.526 15.445 10.687 1.00 97.69 223 LEU A CA 1
ATOM 1671 C C . LEU A 1 223 ? -7.248 15.632 9.339 1.00 97.69 223 LEU A C 1
ATOM 1673 O O . LEU A 1 223 ? -7.538 14.652 8.648 1.00 97.69 223 LEU A O 1
ATOM 1677 N N . ASN A 1 224 ? -7.541 16.882 8.967 1.00 97.25 224 ASN A N 1
ATOM 1678 C CA . ASN A 1 224 ? -8.221 17.220 7.712 1.00 97.25 224 ASN A CA 1
ATOM 1679 C C . ASN A 1 224 ? -7.809 18.595 7.148 1.00 97.25 224 ASN A C 1
ATOM 1681 O O . ASN A 1 224 ? -8.632 19.297 6.567 1.00 97.25 224 ASN A O 1
ATOM 1685 N N . GLU A 1 225 ? -6.567 19.026 7.368 1.00 95.50 225 GLU A N 1
ATOM 1686 C CA . GLU A 1 225 ? -6.087 20.325 6.858 1.00 95.50 225 GLU A CA 1
ATOM 1687 C C . GLU A 1 225 ? -6.002 20.349 5.324 1.00 95.50 225 GLU A C 1
ATOM 1689 O O . GLU A 1 225 ? -6.333 21.358 4.706 1.00 95.50 225 GLU A O 1
ATOM 1694 N N . ASP A 1 226 ? -5.671 19.212 4.706 1.00 95.00 226 ASP A N 1
ATOM 1695 C CA . ASP A 1 226 ? -5.545 19.063 3.252 1.00 95.00 226 ASP A CA 1
ATOM 1696 C C . ASP A 1 226 ? -6.812 18.509 2.585 1.00 95.00 226 ASP A C 1
ATOM 1698 O O . ASP A 1 226 ? -6.818 18.213 1.391 1.00 95.00 226 ASP A O 1
ATOM 1702 N N . GLY A 1 227 ? -7.902 18.353 3.343 1.00 96.50 227 GLY A N 1
ATOM 1703 C CA . GLY A 1 227 ? -9.149 17.767 2.852 1.00 96.50 227 GLY A CA 1
ATOM 1704 C C . GLY A 1 227 ? -9.169 16.234 2.847 1.00 96.50 227 GLY A C 1
ATOM 1705 O O . GLY A 1 227 ? -10.066 15.633 2.257 1.00 96.50 227 GLY A O 1
ATOM 1706 N N . GLN A 1 228 ? -8.219 15.566 3.509 1.00 96.62 228 GLN A N 1
ATOM 1707 C CA . GLN A 1 228 ? -8.099 14.106 3.503 1.00 96.62 228 GLN A CA 1
ATOM 1708 C C . GLN A 1 228 ? -9.318 13.352 4.074 1.00 96.62 228 GLN A C 1
ATOM 1710 O O . GLN A 1 228 ? -9.534 12.203 3.703 1.00 96.62 228 GLN A O 1
ATOM 1715 N N . CYS A 1 229 ? -10.160 13.973 4.909 1.00 97.94 229 CYS A N 1
ATOM 1716 C CA . CYS A 1 229 ? -11.443 13.400 5.348 1.00 97.94 229 CYS A CA 1
ATOM 1717 C C . CYS A 1 229 ? -12.590 13.605 4.345 1.00 97.94 229 CYS A C 1
ATOM 1719 O O . CYS A 1 229 ? -13.666 13.056 4.561 1.00 97.94 229 CYS A O 1
ATOM 1721 N N . ALA A 1 230 ? -12.400 14.408 3.294 1.00 97.94 230 ALA A N 1
ATOM 1722 C CA . ALA A 1 230 ? -13.348 14.641 2.203 1.00 97.94 230 ALA A CA 1
ATOM 1723 C C . ALA A 1 230 ? -14.806 14.890 2.630 1.00 97.94 230 ALA A C 1
ATOM 1725 O O . ALA A 1 230 ? -15.729 14.362 2.016 1.00 97.94 230 ALA A O 1
ATOM 1726 N N . ASN A 1 231 ? -15.030 15.672 3.686 1.00 96.31 231 ASN A N 1
ATOM 1727 C CA . ASN A 1 231 ? -16.360 15.928 4.254 1.00 96.31 231 ASN A CA 1
ATOM 1728 C C . ASN A 1 231 ? -16.802 17.405 4.141 1.00 96.31 231 ASN A C 1
ATOM 1730 O O . ASN A 1 231 ? -17.710 17.839 4.854 1.00 96.31 231 ASN A O 1
ATOM 1734 N N . GLY A 1 232 ? -16.141 18.183 3.277 1.00 95.50 232 GLY A N 1
ATOM 1735 C CA . GLY A 1 232 ? -16.388 19.612 3.062 1.00 95.50 232 GLY A CA 1
ATOM 1736 C C . GLY A 1 232 ? -15.924 20.521 4.204 1.00 95.50 232 GLY A C 1
ATOM 1737 O O . GLY A 1 232 ? -16.289 21.694 4.237 1.00 95.50 232 GLY A O 1
ATOM 1738 N N . ARG A 1 233 ? -15.165 19.992 5.171 1.00 94.38 233 ARG A N 1
ATOM 1739 C CA . ARG A 1 233 ? -14.610 20.744 6.307 1.00 94.38 233 ARG A CA 1
ATOM 1740 C C . ARG A 1 233 ? -13.084 20.714 6.275 1.00 94.38 233 ARG A C 1
ATOM 1742 O O . ARG A 1 233 ? -12.498 19.935 5.529 1.00 94.38 233 ARG A O 1
ATOM 1749 N N . GLN A 1 234 ? -12.471 21.531 7.127 1.00 93.62 234 GLN A N 1
ATOM 1750 C CA . GLN A 1 234 ? -11.038 21.529 7.436 1.00 93.62 234 GLN A CA 1
ATOM 1751 C C . GLN A 1 234 ? -10.821 21.394 8.953 1.00 93.62 234 GLN A C 1
ATOM 1753 O O . GLN A 1 234 ? -11.789 21.407 9.725 1.00 93.62 234 GLN A O 1
ATOM 1758 N N . GLY A 1 235 ? -9.567 21.244 9.381 1.00 95.00 235 GLY A N 1
ATOM 1759 C CA . GLY A 1 235 ? -9.197 21.092 10.789 1.00 95.00 235 GLY A CA 1
ATOM 1760 C C . GLY A 1 235 ? -9.449 19.694 11.355 1.00 95.00 235 GLY A C 1
ATOM 1761 O O . GLY A 1 235 ? -9.818 18.760 10.647 1.00 95.00 235 GLY A O 1
ATOM 1762 N N . ILE A 1 236 ? -9.260 19.521 12.659 1.00 95.88 236 ILE A N 1
ATOM 1763 C CA . ILE A 1 236 ? -9.399 18.214 13.318 1.00 95.88 236 ILE A CA 1
ATOM 1764 C C . ILE A 1 236 ? -10.864 17.740 13.315 1.00 95.88 236 ILE A C 1
ATOM 1766 O O . ILE A 1 236 ? -11.757 18.433 13.801 1.00 95.88 236 ILE A O 1
ATOM 1770 N N . GLN A 1 237 ? -11.107 16.533 12.800 1.00 96.12 237 GLN A N 1
ATOM 1771 C CA . GLN A 1 237 ? -12.411 15.868 12.787 1.00 96.12 237 GLN A CA 1
ATOM 1772 C C . GLN A 1 237 ? -12.474 14.833 13.913 1.00 96.12 237 GLN A C 1
ATOM 1774 O O . GLN A 1 237 ? -11.912 13.745 13.802 1.00 96.12 237 GLN A O 1
ATOM 1779 N N . THR A 1 238 ? -13.168 15.171 15.000 1.00 93.44 238 THR A N 1
ATOM 1780 C CA . THR A 1 238 ? -13.266 14.328 16.206 1.00 93.44 238 THR A CA 1
ATOM 1781 C C . THR A 1 238 ? -14.245 13.163 16.090 1.00 93.44 238 THR A C 1
ATOM 1783 O O . THR A 1 238 ? -14.182 12.224 16.879 1.00 93.44 238 THR A O 1
ATOM 1786 N N . GLU A 1 239 ? -15.129 13.203 15.097 1.00 92.12 239 GLU A N 1
ATOM 1787 C CA . GLU A 1 239 ? -16.165 12.204 14.853 1.00 92.12 239 GLU A CA 1
ATOM 1788 C C . GLU A 1 239 ? -15.991 11.600 13.461 1.00 92.12 239 GLU A C 1
ATOM 1790 O O . GLU A 1 239 ? -15.715 12.320 12.497 1.00 92.12 239 GLU A O 1
ATOM 1795 N N . ALA A 1 240 ? -16.225 10.291 13.344 1.00 97.56 240 ALA A N 1
ATOM 1796 C CA . ALA A 1 240 ? -16.301 9.621 12.052 1.00 97.56 240 ALA A CA 1
ATOM 1797 C C . ALA A 1 240 ? -17.452 10.199 11.220 1.00 97.56 240 ALA A C 1
ATOM 1799 O O . ALA A 1 240 ? -18.582 10.280 11.699 1.00 97.56 240 ALA A O 1
ATOM 1800 N N . ARG A 1 241 ? -17.183 10.582 9.968 1.00 97.69 241 ARG A N 1
ATOM 1801 C CA . ARG A 1 241 ? -18.192 11.119 9.039 1.00 97.69 241 ARG A CA 1
ATOM 1802 C C . ARG A 1 241 ? -18.034 10.558 7.642 1.00 97.69 241 ARG A C 1
ATOM 1804 O O . ARG A 1 241 ? -16.913 10.310 7.214 1.00 97.69 241 ARG A O 1
ATOM 1811 N N . GLU A 1 242 ? -19.151 10.378 6.943 1.00 98.00 242 GLU A N 1
ATOM 1812 C CA . GLU A 1 242 ? -19.137 9.934 5.547 1.00 98.00 242 GLU A CA 1
ATOM 1813 C C . GLU A 1 242 ? -18.466 10.982 4.657 1.00 98.00 242 GLU A C 1
ATOM 1815 O O . GLU A 1 242 ? -18.695 12.185 4.817 1.00 98.00 242 GLU A O 1
ATOM 1820 N N . ILE A 1 243 ? -17.639 10.510 3.726 1.00 98.25 243 ILE A N 1
ATOM 1821 C CA . ILE A 1 243 ? -17.070 11.359 2.681 1.00 98.25 243 ILE A CA 1
ATOM 1822 C C . ILE A 1 243 ? -18.169 11.836 1.714 1.00 98.25 243 ILE A C 1
ATOM 1824 O O . ILE A 1 243 ? -19.167 11.156 1.470 1.00 98.25 243 ILE A O 1
ATOM 1828 N N . ILE A 1 244 ? -17.980 13.011 1.126 1.00 98.25 244 ILE A N 1
ATOM 1829 C CA . ILE A 1 244 ? -18.903 13.635 0.171 1.00 98.25 244 ILE A CA 1
ATOM 1830 C C . ILE A 1 244 ? -18.247 13.790 -1.206 1.00 98.25 244 ILE A C 1
ATOM 1832 O O . ILE A 1 244 ? -17.066 13.491 -1.382 1.00 98.25 244 ILE A O 1
ATOM 1836 N N . GLY A 1 245 ? -19.004 14.275 -2.191 1.00 97.44 245 GLY A N 1
ATOM 1837 C CA . GLY A 1 245 ? -18.530 14.515 -3.557 1.00 97.44 245 GLY A CA 1
ATOM 1838 C C . GLY A 1 245 ? -18.939 13.410 -4.528 1.00 97.44 245 GLY A C 1
ATOM 1839 O O . GLY A 1 245 ? -19.991 12.790 -4.370 1.00 97.44 245 GLY A O 1
ATOM 1840 N N . ASP A 1 246 ? -18.102 13.152 -5.527 1.00 97.38 246 ASP A N 1
ATOM 1841 C CA . ASP A 1 246 ? -18.427 12.302 -6.680 1.00 97.38 246 ASP A CA 1
ATOM 1842 C C . ASP A 1 246 ? -18.594 10.809 -6.350 1.00 97.38 246 ASP A C 1
ATOM 1844 O O . ASP A 1 246 ? -19.059 10.040 -7.193 1.00 97.38 246 ASP A O 1
ATOM 1848 N N . THR A 1 247 ? -18.227 10.388 -5.137 1.00 97.00 247 THR A N 1
ATOM 1849 C CA . THR A 1 247 ? -18.470 9.028 -4.624 1.00 97.00 247 THR A CA 1
ATOM 1850 C C . THR A 1 247 ? -19.927 8.788 -4.216 1.00 97.00 247 THR A C 1
ATOM 1852 O O . THR A 1 247 ? -20.323 7.645 -3.980 1.00 97.00 247 THR A O 1
ATOM 1855 N N . GLN A 1 248 ? -20.757 9.833 -4.133 1.00 95.75 248 GLN A N 1
ATOM 1856 C CA . GLN A 1 248 ? -22.167 9.687 -3.785 1.00 95.75 248 GLN A CA 1
ATOM 1857 C C . GLN A 1 248 ? -22.919 8.857 -4.837 1.00 95.75 248 GLN A C 1
ATOM 1859 O O . GLN A 1 248 ? -22.861 9.122 -6.035 1.00 95.75 248 GLN A O 1
ATOM 1864 N N . GLY A 1 249 ? -23.630 7.827 -4.371 1.00 92.94 249 GLY A N 1
ATOM 1865 C CA . GLY A 1 249 ? -24.317 6.851 -5.225 1.00 92.94 249 GLY A CA 1
ATOM 1866 C C . GLY A 1 249 ? -23.438 5.707 -5.750 1.00 92.94 249 GLY A C 1
ATOM 1867 O O . GLY A 1 249 ? -23.958 4.819 -6.420 1.00 92.94 249 GLY A O 1
ATOM 1868 N N . GLU A 1 250 ? -22.143 5.677 -5.430 1.00 96.62 250 GLU A N 1
ATOM 1869 C CA . GLU A 1 250 ? -21.238 4.581 -5.793 1.00 96.62 250 GLU A CA 1
ATOM 1870 C C . GLU A 1 250 ? -21.021 3.624 -4.615 1.00 96.62 250 GLU A C 1
ATOM 1872 O O . GLU A 1 250 ? -20.976 4.034 -3.455 1.00 96.62 250 GLU A O 1
ATOM 1877 N N . ARG A 1 251 ? -20.839 2.334 -4.922 1.00 98.06 251 ARG A N 1
ATOM 1878 C CA . ARG A 1 251 ? -20.378 1.333 -3.954 1.00 98.06 251 ARG A CA 1
ATOM 1879 C C . ARG A 1 251 ? -18.865 1.198 -4.077 1.00 98.06 251 ARG A C 1
ATOM 1881 O O . ARG A 1 251 ? -18.377 0.649 -5.066 1.00 98.06 251 ARG A O 1
ATOM 1888 N N . LEU A 1 252 ? -18.116 1.706 -3.100 1.00 98.56 252 LEU A N 1
ATOM 1889 C CA . LEU A 1 252 ? -16.655 1.612 -3.092 1.00 98.56 252 LEU A CA 1
ATOM 1890 C C . LEU A 1 252 ? -16.197 0.212 -2.664 1.00 98.56 252 LEU A C 1
ATOM 1892 O O . LEU A 1 252 ? -16.753 -0.386 -1.745 1.00 98.56 252 LEU A O 1
ATOM 1896 N N . VAL A 1 253 ? -15.172 -0.312 -3.338 1.00 97.50 253 V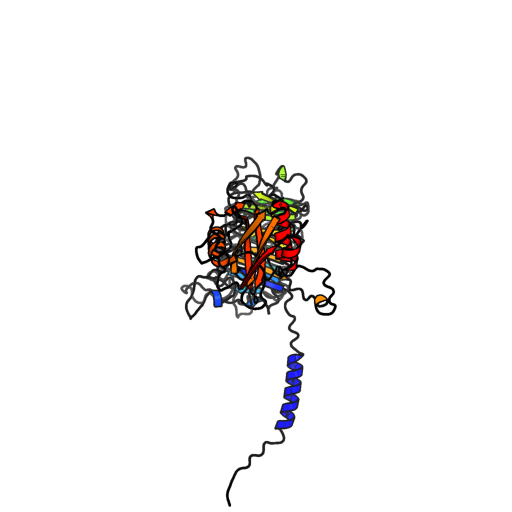AL A N 1
ATOM 1897 C CA . VAL A 1 253 ? -14.599 -1.648 -3.075 1.00 97.50 253 VAL A CA 1
ATOM 1898 C C . VAL A 1 253 ? -13.132 -1.615 -2.685 1.00 97.50 253 VAL A C 1
ATOM 1900 O O . VAL A 1 253 ? -12.629 -2.570 -2.088 1.00 97.50 253 VAL A O 1
ATOM 1903 N N . SER A 1 254 ? -12.439 -0.520 -2.988 1.00 96.00 254 SER A N 1
ATOM 1904 C CA . SER A 1 254 ? -11.087 -0.292 -2.505 1.00 96.00 254 SER A CA 1
ATOM 1905 C C . SER A 1 254 ? -10.876 1.147 -2.059 1.00 96.00 254 SER A C 1
ATOM 1907 O O . SER A 1 254 ? -11.593 2.057 -2.467 1.00 96.00 254 SER A O 1
ATOM 1909 N N . LEU A 1 255 ? -9.898 1.303 -1.173 1.00 97.31 255 LEU A N 1
ATOM 1910 C CA . LEU A 1 255 ? -9.458 2.548 -0.567 1.00 97.31 255 LEU A CA 1
ATOM 1911 C C . LEU A 1 255 ? -7.966 2.380 -0.274 1.00 97.31 255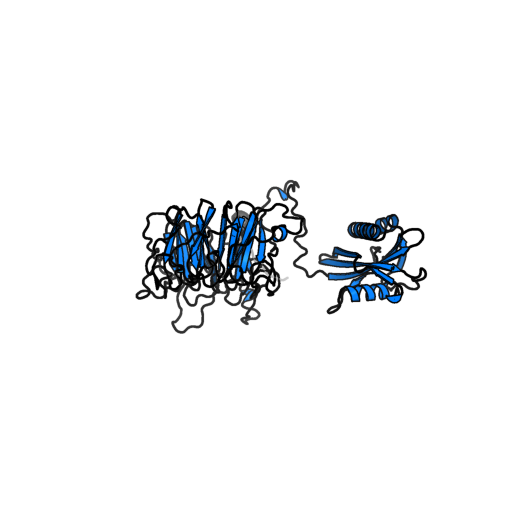 LEU A C 1
ATOM 1913 O O . LEU A 1 255 ? -7.590 1.353 0.298 1.00 97.31 255 LEU A O 1
ATOM 1917 N N . SER A 1 256 ? -7.143 3.341 -0.684 1.00 96.81 256 SER A N 1
ATOM 1918 C CA . SER A 1 256 ? -5.701 3.335 -0.435 1.00 96.81 256 SER A CA 1
ATOM 1919 C C . SER A 1 256 ? -5.109 4.741 -0.554 1.00 96.81 256 SER A C 1
ATOM 1921 O O . SER A 1 256 ? -5.568 5.555 -1.349 1.00 96.81 256 SER A O 1
ATOM 1923 N N . GLY A 1 257 ? -4.032 4.995 0.183 1.00 94.31 257 GLY A N 1
ATOM 1924 C CA . GLY A 1 257 ? -3.223 6.216 0.122 1.00 94.31 257 GLY A CA 1
ATOM 1925 C C . GLY A 1 257 ? -2.174 6.212 1.231 1.00 94.31 257 GLY A C 1
ATOM 1926 O O . GLY A 1 257 ? -2.407 5.625 2.281 1.00 94.31 257 GLY A O 1
ATOM 1927 N N . SER A 1 258 ? -0.998 6.791 1.017 1.00 90.88 258 SER A N 1
ATOM 1928 C CA . SER A 1 258 ? 0.076 6.720 2.023 1.00 90.88 258 SER A CA 1
ATOM 1929 C C . SER A 1 258 ? 0.128 7.939 2.947 1.00 90.88 258 SER A C 1
ATOM 1931 O O . SER A 1 258 ? 0.480 7.824 4.122 1.00 90.88 258 SER A O 1
ATOM 1933 N N . THR A 1 259 ? -0.209 9.112 2.415 1.00 93.62 259 THR A N 1
ATOM 1934 C CA . THR A 1 259 ? -0.231 10.384 3.146 1.00 93.62 259 THR A CA 1
ATOM 1935 C C . THR A 1 259 ? -1.588 11.062 2.946 1.00 93.62 259 THR A C 1
ATOM 1937 O O . THR A 1 259 ? -2.614 10.394 3.022 1.00 93.62 259 THR A O 1
ATOM 1940 N N . ASP A 1 260 ? -1.622 12.361 2.685 1.00 94.44 260 ASP A N 1
ATOM 1941 C CA . ASP A 1 260 ? -2.838 13.160 2.632 1.00 94.44 260 ASP A CA 1
ATOM 1942 C C . ASP A 1 260 ? -3.607 13.042 1.302 1.00 94.44 260 ASP A C 1
ATOM 1944 O O . ASP A 1 260 ? -4.684 13.614 1.182 1.00 94.44 260 ASP A O 1
ATOM 1948 N N . THR A 1 261 ? -3.113 12.282 0.312 1.00 96.38 261 THR A N 1
ATOM 1949 C CA . THR A 1 261 ? -3.883 11.893 -0.887 1.00 96.38 261 THR A CA 1
ATOM 1950 C C . THR A 1 261 ? -4.492 10.505 -0.708 1.00 96.38 261 THR A C 1
ATOM 1952 O O . THR A 1 261 ? -3.781 9.521 -0.479 1.00 96.38 261 THR A O 1
ATOM 1955 N N . LEU A 1 262 ? -5.805 10.401 -0.903 1.00 97.88 262 LEU A N 1
ATOM 1956 C CA . LEU A 1 262 ? -6.544 9.141 -0.853 1.00 97.88 262 LEU A CA 1
ATOM 1957 C C . LEU A 1 262 ? -7.156 8.827 -2.212 1.00 97.88 262 LEU A C 1
ATOM 1959 O O . LEU A 1 262 ? -7.592 9.721 -2.934 1.00 97.88 262 LEU A O 1
ATOM 1963 N N . MET A 1 263 ? -7.221 7.538 -2.537 1.00 98.38 263 MET A N 1
ATOM 1964 C CA . MET A 1 263 ? -7.843 7.024 -3.750 1.00 98.38 263 MET A CA 1
ATOM 1965 C C . MET A 1 263 ? -8.823 5.905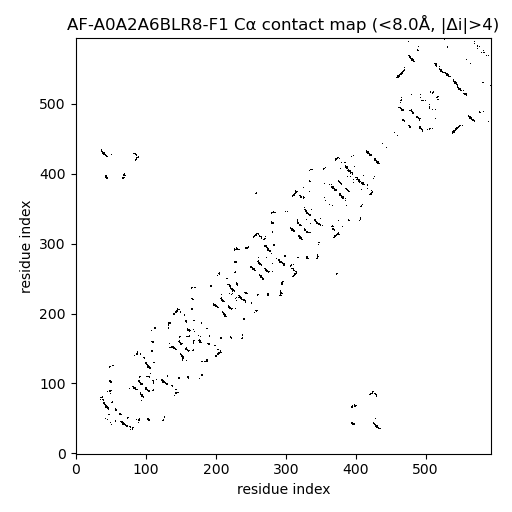 -3.422 1.00 98.38 263 MET A C 1
ATOM 1967 O O . MET A 1 263 ? -8.548 5.061 -2.567 1.00 98.38 263 MET A O 1
ATOM 1971 N N . ALA A 1 264 ? -9.940 5.858 -4.142 1.00 98.19 264 ALA A N 1
ATOM 1972 C CA . ALA A 1 264 ? -10.918 4.783 -4.034 1.00 98.19 264 ALA A CA 1
ATOM 1973 C C . ALA A 1 264 ? -11.404 4.314 -5.404 1.00 98.19 264 ALA A C 1
ATOM 1975 O O . ALA A 1 264 ? -11.492 5.094 -6.353 1.00 98.19 264 ALA A O 1
ATOM 1976 N N . VAL A 1 265 ? -11.758 3.034 -5.490 1.00 98.44 265 VAL A N 1
ATOM 1977 C CA . VAL A 1 265 ? -12.336 2.431 -6.696 1.00 98.44 265 VAL A CA 1
ATOM 1978 C C . VAL A 1 265 ? -13.755 1.971 -6.388 1.00 98.44 265 VAL A C 1
ATOM 1980 O O . VAL A 1 265 ? -13.985 1.264 -5.404 1.00 98.44 265 VAL A O 1
ATOM 1983 N N . GLY A 1 266 ? -14.706 2.374 -7.230 1.00 97.94 266 GLY A N 1
ATOM 1984 C CA . GLY A 1 266 ? -16.091 1.898 -7.189 1.00 97.94 266 GLY A CA 1
ATOM 1985 C C . GLY A 1 266 ? -16.275 0.565 -7.918 1.00 97.94 266 GLY A C 1
ATOM 1986 O O . GLY A 1 266 ? -15.510 0.237 -8.823 1.00 97.94 266 GLY A O 1
ATOM 1987 N N . GLU A 1 267 ? -17.329 -0.189 -7.601 1.00 96.88 267 GLU A N 1
ATOM 1988 C CA . GLU A 1 267 ? -17.702 -1.418 -8.334 1.00 96.88 267 GLU A CA 1
ATOM 1989 C C . GLU A 1 267 ? -17.896 -1.208 -9.838 1.00 96.88 267 GLU A C 1
ATOM 1991 O O . GLU A 1 267 ? -17.666 -2.111 -10.648 1.00 96.88 267 GLU A O 1
ATOM 1996 N N . SER A 1 268 ? -18.301 0.002 -10.220 1.00 95.75 268 SER A N 1
ATOM 1997 C CA . SER A 1 268 ? -18.431 0.444 -11.607 1.00 95.75 268 SER A CA 1
ATOM 1998 C C . SER A 1 268 ? -17.090 0.444 -12.364 1.00 95.75 268 SER A C 1
ATOM 2000 O O . SER A 1 268 ? -17.073 0.404 -13.598 1.00 95.75 268 SER A O 1
ATOM 2002 N N . GLY A 1 269 ? -15.966 0.440 -11.640 1.00 96.69 269 GLY A N 1
ATOM 2003 C CA . GLY A 1 269 ? -14.612 0.631 -12.153 1.00 96.69 269 GLY A CA 1
ATOM 2004 C C . GLY A 1 269 ? -14.206 2.101 -12.269 1.00 96.69 269 GLY A C 1
ATOM 2005 O O . GLY A 1 269 ? -13.186 2.393 -12.896 1.00 96.69 269 GLY A O 1
ATOM 2006 N N . ARG A 1 270 ? -15.006 3.021 -11.707 1.00 96.62 270 ARG A N 1
ATOM 2007 C CA . ARG A 1 270 ? -14.670 4.445 -11.584 1.00 96.62 270 ARG A CA 1
ATOM 2008 C C . ARG A 1 270 ? -13.629 4.655 -10.489 1.00 96.62 270 ARG A C 1
ATOM 2010 O O . ARG A 1 270 ? -13.641 3.968 -9.469 1.00 96.62 270 ARG A O 1
ATOM 2017 N N . LEU A 1 271 ? -12.753 5.626 -10.721 1.00 97.94 271 LEU A N 1
ATOM 2018 C CA . LEU A 1 271 ? -11.668 6.007 -9.827 1.00 97.94 271 LEU A CA 1
ATOM 2019 C C . LEU A 1 271 ? -11.961 7.371 -9.207 1.00 97.94 271 LEU A C 1
ATOM 2021 O O . LEU A 1 271 ? -12.316 8.309 -9.922 1.00 97.94 271 LEU A O 1
ATOM 2025 N N . PHE A 1 272 ? -11.769 7.475 -7.899 1.00 98.00 272 PHE A N 1
ATOM 2026 C CA . PHE A 1 272 ? -11.979 8.688 -7.118 1.00 98.00 272 PHE A CA 1
ATOM 2027 C C . PHE A 1 272 ? -10.720 9.047 -6.339 1.00 98.00 272 PHE A C 1
ATOM 2029 O O . PHE A 1 272 ? -9.945 8.164 -5.970 1.00 98.00 272 PHE A O 1
ATOM 2036 N N . VAL A 1 273 ? -10.542 10.338 -6.085 1.00 98.00 273 VAL A N 1
ATOM 2037 C CA . VAL A 1 273 ? -9.398 10.914 -5.371 1.00 98.00 273 VAL A CA 1
ATOM 2038 C C . VAL A 1 273 ? -9.844 12.090 -4.507 1.00 98.00 273 VAL A C 1
ATOM 2040 O O . VAL A 1 273 ? -10.807 12.777 -4.854 1.00 98.00 273 VAL A O 1
ATOM 2043 N N . TRP A 1 274 ? -9.176 12.310 -3.378 1.00 97.94 274 TRP A N 1
ATOM 2044 C CA . TRP A 1 274 ? -9.369 13.483 -2.522 1.00 97.94 274 TRP A CA 1
ATOM 2045 C C . TRP A 1 274 ? -8.151 13.759 -1.642 1.00 97.94 274 TRP A C 1
ATOM 2047 O O . TRP A 1 274 ? -7.185 12.990 -1.644 1.00 97.94 274 TRP A O 1
ATOM 2057 N N . GLY A 1 275 ? -8.231 14.847 -0.874 1.00 97.25 275 GLY A N 1
ATOM 2058 C CA . GLY A 1 275 ? -7.152 15.347 -0.044 1.00 97.25 275 GLY A CA 1
ATOM 2059 C C . GLY A 1 275 ? -6.131 16.149 -0.848 1.00 97.25 275 GLY A C 1
ATOM 2060 O O . GLY A 1 275 ? -6.492 16.906 -1.749 1.00 97.25 275 GLY A O 1
ATOM 2061 N N . GLN A 1 276 ? -4.855 15.973 -0.534 1.00 95.69 276 GLN A N 1
ATOM 2062 C CA . GLN A 1 276 ? -3.743 16.706 -1.141 1.00 95.69 276 GLN A CA 1
ATOM 2063 C C . GLN A 1 276 ? -3.713 16.536 -2.681 1.00 95.69 276 GLN A C 1
ATOM 2065 O O . GLN A 1 276 ? -3.777 15.407 -3.182 1.00 95.69 276 GLN A O 1
ATOM 2070 N N . ASN A 1 277 ? -3.569 17.647 -3.422 1.00 95.44 277 ASN A N 1
ATOM 2071 C CA . ASN A 1 277 ? -3.466 17.695 -4.886 1.00 95.44 277 ASN A CA 1
ATOM 2072 C C . ASN A 1 277 ? -2.389 18.657 -5.492 1.00 95.44 277 ASN A C 1
ATOM 2074 O O . ASN A 1 277 ? -2.419 18.977 -6.680 1.00 95.44 277 ASN A O 1
ATOM 2078 N N . GLU A 1 278 ? -1.385 19.104 -4.734 1.00 93.81 278 GLU A N 1
ATOM 2079 C CA . GLU A 1 278 ? -0.270 19.978 -5.180 1.00 93.81 278 GLU A CA 1
ATOM 2080 C C . GLU A 1 278 ? 0.558 19.381 -6.332 1.00 93.81 278 GLU A C 1
ATOM 2082 O O . GLU A 1 278 ? 1.181 20.101 -7.125 1.00 93.81 278 GLU A O 1
ATOM 2087 N N . TYR A 1 279 ? 0.564 18.055 -6.451 1.00 93.56 279 TYR A N 1
ATOM 2088 C CA . TYR A 1 279 ? 1.354 17.314 -7.428 1.00 93.56 279 TYR A CA 1
ATOM 2089 C C . TYR A 1 279 ? 0.522 16.840 -8.633 1.00 93.56 279 TYR A C 1
ATOM 2091 O O . TYR A 1 279 ? 1.067 16.196 -9.531 1.00 93.56 279 TYR A O 1
ATOM 2099 N N . GLY A 1 280 ? -0.761 17.216 -8.719 1.00 92.62 280 GLY A N 1
ATOM 2100 C CA . GLY A 1 280 ? -1.670 16.833 -9.806 1.00 92.62 280 GLY A CA 1
ATOM 2101 C C . GLY A 1 280 ? -2.264 15.429 -9.657 1.00 92.62 280 GLY A C 1
ATOM 2102 O O . GLY A 1 280 ? -2.586 14.781 -10.654 1.00 92.62 280 GLY A O 1
ATOM 2103 N N . GLN A 1 281 ? -2.395 14.938 -8.425 1.00 94.62 281 GLN A N 1
ATOM 2104 C CA . GLN A 1 281 ? -2.943 13.622 -8.083 1.00 94.62 281 GLN A CA 1
ATOM 2105 C C . GLN A 1 281 ? -4.372 13.408 -8.597 1.00 94.62 281 GLN A C 1
ATOM 2107 O O . GLN A 1 281 ? -4.769 12.280 -8.883 1.00 94.62 281 GLN A O 1
ATOM 2112 N N . ALA A 1 282 ? -5.131 14.478 -8.802 1.00 93.19 282 ALA A N 1
ATOM 2113 C CA . ALA A 1 282 ? -6.477 14.401 -9.331 1.00 93.19 282 ALA A CA 1
ATOM 2114 C C . ALA A 1 282 ? -6.570 13.975 -10.792 1.00 93.19 282 ALA A C 1
ATOM 2116 O O . ALA A 1 282 ? -7.633 13.554 -11.250 1.00 93.19 282 ALA A O 1
ATOM 2117 N N . GLY A 1 283 ? -5.458 14.060 -11.523 1.00 88.19 283 GLY A N 1
ATOM 2118 C CA . GLY A 1 283 ? -5.383 13.560 -12.885 1.00 88.19 283 GLY A CA 1
ATOM 2119 C C . GLY A 1 283 ? -6.136 14.407 -13.914 1.00 88.19 283 GLY A C 1
ATOM 2120 O O . GLY A 1 283 ? -6.496 13.878 -14.968 1.00 88.19 283 GLY A O 1
ATOM 2121 N N . VAL A 1 284 ? -6.399 15.681 -13.603 1.00 81.19 284 VAL A N 1
ATOM 2122 C CA . VAL A 1 284 ? -7.081 16.648 -14.474 1.00 81.19 284 VAL A CA 1
ATOM 2123 C C . VAL A 1 284 ? -6.066 17.653 -15.021 1.00 81.19 284 VAL A C 1
ATOM 2125 O O . VAL A 1 284 ? -5.219 18.180 -14.296 1.00 81.19 284 VAL A O 1
ATOM 2128 N N . GLU A 1 285 ? -6.142 17.923 -16.323 1.00 70.62 285 GLU A N 1
ATOM 2129 C CA . GLU A 1 285 ? -5.331 18.961 -16.957 1.00 70.62 285 GLU A CA 1
ATOM 2130 C C . GLU A 1 285 ? -5.808 20.352 -16.509 1.00 70.62 285 GLU A C 1
ATOM 2132 O O . GLU A 1 285 ? -6.997 20.644 -16.579 1.00 70.62 285 GLU A O 1
ATOM 2137 N N . HIS A 1 286 ? -4.875 21.220 -16.100 1.00 73.56 286 HIS A N 1
ATOM 2138 C CA . HIS A 1 286 ? -5.143 22.600 -15.645 1.00 73.56 286 HIS A CA 1
ATOM 2139 C C . HIS A 1 286 ? -5.983 22.716 -14.365 1.00 73.56 286 HIS A C 1
ATOM 2141 O O . HIS A 1 286 ? -6.766 23.645 -14.201 1.00 73.56 286 HIS A O 1
ATOM 2147 N N . ASP A 1 287 ? -5.790 21.784 -13.441 1.00 79.00 287 ASP A N 1
ATOM 2148 C CA . ASP A 1 287 ? -6.354 21.874 -12.104 1.00 79.00 287 ASP A CA 1
ATOM 2149 C C . ASP A 1 287 ? -5.455 22.705 -11.178 1.00 79.00 287 ASP A C 1
ATOM 2151 O O . ASP A 1 287 ? -4.268 22.402 -11.010 1.00 79.00 287 ASP A O 1
ATOM 2155 N N . GLU A 1 288 ? -6.017 23.777 -10.626 1.00 84.81 288 GLU A N 1
ATOM 2156 C CA . GLU A 1 288 ? -5.332 24.701 -9.712 1.00 84.81 288 GLU A CA 1
ATOM 2157 C C . GLU A 1 288 ? -5.681 24.429 -8.241 1.00 84.81 288 GLU A C 1
ATOM 2159 O O . GLU A 1 288 ? -5.064 25.002 -7.343 1.00 84.81 288 GLU A O 1
ATOM 2164 N N . GLU A 1 289 ? -6.647 23.545 -7.974 1.00 91.38 289 GLU A N 1
ATOM 2165 C CA . GLU A 1 289 ? -7.074 23.225 -6.617 1.00 91.38 289 GLU A CA 1
ATOM 2166 C C . GLU A 1 289 ? -6.052 22.305 -5.942 1.00 91.38 289 GLU A C 1
ATOM 2168 O O . GLU A 1 289 ? -5.907 21.138 -6.297 1.00 91.38 289 GLU A O 1
ATOM 2173 N N . ILE A 1 290 ? -5.324 22.824 -4.955 1.00 93.06 290 ILE A N 1
ATOM 2174 C CA . ILE A 1 290 ? -4.241 22.093 -4.279 1.00 93.06 290 ILE A CA 1
ATOM 2175 C C . ILE A 1 290 ? -4.714 21.170 -3.146 1.00 93.06 290 ILE A C 1
ATOM 2177 O O . ILE A 1 290 ? -3.942 20.330 -2.690 1.00 93.06 290 ILE A O 1
ATOM 2181 N N . GLN A 1 291 ? -5.964 21.304 -2.698 1.00 94.69 291 GLN A N 1
ATOM 2182 C CA . GLN A 1 291 ? -6.563 20.545 -1.597 1.00 94.69 291 GLN A CA 1
ATOM 2183 C C . GLN A 1 291 ? -8.017 20.222 -1.936 1.00 94.69 291 GLN A C 1
ATOM 2185 O O . GLN A 1 291 ? -8.800 21.120 -2.224 1.00 94.69 291 GLN A O 1
ATOM 2190 N N . LEU A 1 292 ? -8.395 18.948 -1.869 1.00 95.81 292 LEU A N 1
ATOM 2191 C CA . LEU A 1 292 ? -9.717 18.464 -2.255 1.00 95.81 292 LEU A CA 1
ATOM 2192 C C . LEU A 1 292 ? -10.502 18.062 -1.016 1.00 95.81 292 LEU A C 1
ATOM 2194 O O . LEU A 1 292 ? -10.368 16.950 -0.505 1.00 95.81 292 LEU A O 1
ATOM 2198 N N . THR A 1 293 ? -11.362 18.965 -0.551 1.00 96.88 293 THR A N 1
ATOM 2199 C CA . THR A 1 293 ? -12.213 18.748 0.634 1.00 96.88 293 THR A CA 1
ATOM 2200 C C . THR A 1 293 ? -13.443 17.876 0.359 1.00 96.88 293 THR A C 1
ATOM 2202 O O . THR A 1 293 ? -14.217 17.587 1.274 1.00 96.88 293 THR A O 1
ATOM 2205 N N . ALA A 1 294 ? -13.613 17.413 -0.879 1.00 97.69 294 ALA A N 1
ATOM 2206 C CA . ALA A 1 294 ? -14.608 16.440 -1.308 1.00 97.69 294 ALA A CA 1
ATOM 2207 C C . ALA A 1 294 ? -13.978 15.458 -2.308 1.00 97.69 294 ALA A C 1
ATOM 2209 O O . ALA A 1 294 ? -13.008 15.783 -2.993 1.00 97.69 294 ALA A O 1
ATOM 2210 N N . SER A 1 295 ? -14.541 14.253 -2.408 1.00 97.69 295 SER A N 1
ATOM 2211 C CA . SER A 1 295 ? -14.125 13.274 -3.415 1.00 97.69 295 SER A CA 1
ATOM 2212 C C . SER A 1 295 ? -14.412 13.750 -4.833 1.00 97.69 295 SER A C 1
ATOM 2214 O O . SER A 1 295 ? -15.489 14.272 -5.118 1.00 97.69 295 SER A O 1
ATOM 2216 N N . ARG A 1 296 ? -13.449 13.528 -5.729 1.00 95.88 296 ARG A N 1
ATOM 2217 C CA . ARG A 1 296 ? -13.534 13.880 -7.146 1.00 95.88 296 ARG A CA 1
ATOM 2218 C C . ARG A 1 296 ? -13.252 12.666 -8.018 1.00 95.88 296 ARG A C 1
ATOM 2220 O O . ARG A 1 296 ? -12.346 11.884 -7.735 1.00 95.88 296 ARG A O 1
ATOM 2227 N N . ALA A 1 297 ? -14.021 12.494 -9.085 1.00 95.25 297 ALA A N 1
ATOM 2228 C CA . ALA A 1 297 ? -13.798 11.438 -10.060 1.00 95.25 297 ALA A CA 1
ATOM 2229 C C . ALA A 1 297 ? -12.605 11.773 -10.971 1.00 95.25 297 ALA A C 1
ATOM 2231 O O . ALA A 1 297 ? -12.565 12.833 -11.599 1.00 95.25 297 ALA A O 1
ATOM 2232 N N . VAL A 1 298 ? -11.668 10.834 -11.117 1.00 94.06 298 VAL A N 1
ATOM 2233 C CA . VAL A 1 298 ? -10.527 10.967 -12.036 1.00 94.06 298 VAL A CA 1
ATOM 2234 C C . VAL A 1 298 ? -11.015 10.766 -13.471 1.00 94.06 298 VAL A C 1
ATOM 2236 O O . VAL A 1 298 ? -11.108 9.644 -13.974 1.00 94.06 298 VAL A O 1
ATOM 2239 N N . SER A 1 299 ? -11.346 11.870 -14.137 1.00 84.75 299 SER A N 1
ATOM 2240 C CA . SER A 1 299 ? -11.942 11.883 -15.479 1.00 84.75 299 SER A CA 1
ATOM 2241 C C . SER A 1 299 ? -10.904 12.223 -16.550 1.00 84.75 299 SER A C 1
ATOM 2243 O O . SER A 1 299 ? -10.967 13.265 -17.194 1.00 84.75 299 SER A O 1
ATOM 2245 N N . SER A 1 300 ? -9.928 11.333 -16.741 1.00 85.50 300 SER A N 1
ATOM 2246 C CA . SER A 1 300 ? -8.905 11.467 -17.786 1.00 85.50 300 SER A CA 1
ATOM 2247 C C . SER A 1 300 ? -9.326 10.776 -19.085 1.00 85.50 300 SER A C 1
ATOM 2249 O O . SER A 1 300 ? -9.874 9.669 -19.068 1.00 85.50 300 SER A O 1
ATOM 2251 N N . THR A 1 301 ? -9.009 11.386 -20.230 1.00 86.88 301 THR A N 1
ATOM 2252 C CA . THR A 1 301 ? -9.201 10.786 -21.562 1.00 86.88 301 THR A CA 1
ATOM 2253 C C . THR A 1 301 ? -8.491 9.435 -21.691 1.00 86.88 301 THR A C 1
ATOM 2255 O O . THR A 1 301 ? -9.058 8.513 -22.276 1.00 86.88 301 THR A O 1
ATOM 2258 N N . SER A 1 302 ? -7.321 9.275 -21.065 1.00 88.75 302 SER A N 1
ATOM 2259 C CA . SER A 1 302 ? -6.536 8.032 -21.037 1.00 88.75 302 SER A CA 1
ATOM 2260 C C . SER A 1 302 ? -7.234 6.867 -20.323 1.00 88.75 302 SER A C 1
ATOM 2262 O O . SER A 1 302 ? -6.958 5.705 -20.620 1.00 88.75 302 SER A O 1
ATOM 2264 N N . LEU A 1 303 ? -8.145 7.160 -19.388 1.00 91.19 303 LEU A N 1
ATOM 2265 C CA . LEU A 1 303 ? -8.931 6.156 -18.661 1.00 91.19 303 LEU A CA 1
ATOM 2266 C C . LEU A 1 303 ? -10.312 5.916 -19.289 1.00 91.19 303 LEU A C 1
ATOM 2268 O O . LEU A 1 303 ? -11.061 5.049 -18.831 1.00 91.19 303 LEU A O 1
ATOM 2272 N N . ARG A 1 304 ? -10.677 6.648 -20.350 1.00 90.19 304 ARG A N 1
ATOM 2273 C CA . ARG A 1 304 ? -11.998 6.535 -20.974 1.00 90.19 304 ARG A CA 1
ATOM 2274 C C . ARG A 1 304 ? -12.235 5.115 -21.497 1.00 90.19 304 ARG A C 1
ATOM 2276 O O . ARG A 1 304 ? -11.455 4.580 -22.279 1.00 90.19 304 ARG A O 1
ATOM 2283 N N . GLY A 1 305 ? -13.343 4.506 -21.072 1.00 90.50 305 GLY A N 1
ATOM 2284 C CA . GLY A 1 305 ? -13.708 3.136 -21.451 1.00 90.50 305 GLY A CA 1
ATOM 2285 C C . GLY A 1 305 ? -12.898 2.040 -20.747 1.00 90.50 305 GLY A C 1
ATOM 2286 O O . GLY A 1 305 ? -13.123 0.860 -21.016 1.00 90.50 305 GLY A O 1
ATOM 2287 N N . LYS A 1 306 ? -11.986 2.393 -19.833 1.00 94.75 306 LYS A N 1
ATOM 2288 C CA . LYS A 1 306 ? -11.269 1.439 -18.983 1.00 94.75 306 LYS A CA 1
ATOM 2289 C C . LYS A 1 306 ? -11.996 1.252 -17.655 1.00 94.75 306 LYS A C 1
ATOM 2291 O O . LYS A 1 306 ? -12.596 2.177 -17.122 1.00 94.75 306 LYS A O 1
ATOM 2296 N N . LYS A 1 307 ? -11.926 0.032 -17.116 1.00 96.81 307 LYS A N 1
ATOM 2297 C CA . LYS A 1 307 ? -12.396 -0.286 -15.762 1.00 96.81 307 LYS A CA 1
ATOM 2298 C C . LYS A 1 307 ? -11.194 -0.393 -14.841 1.00 96.81 307 LYS A C 1
ATOM 2300 O O . LYS A 1 307 ? -10.408 -1.328 -15.002 1.00 96.81 307 LYS A O 1
ATOM 2305 N N . VAL A 1 308 ? -11.048 0.550 -13.917 1.00 98.06 308 VAL A N 1
ATOM 2306 C CA . VAL A 1 308 ? -10.036 0.477 -12.858 1.00 98.06 308 VAL A CA 1
ATOM 2307 C C . VAL A 1 308 ? -10.452 -0.616 -11.875 1.00 98.06 308 VAL A C 1
ATOM 2309 O O . VAL A 1 308 ? -11.630 -0.745 -11.555 1.00 98.06 308 VAL A O 1
ATOM 2312 N N . VAL A 1 309 ? -9.502 -1.449 -11.460 1.00 97.81 309 VAL A N 1
ATOM 2313 C CA . VAL A 1 309 ? -9.724 -2.536 -10.489 1.00 97.81 309 VAL A CA 1
ATOM 2314 C C . VAL A 1 309 ? -8.992 -2.299 -9.178 1.00 97.81 309 VAL A C 1
ATOM 2316 O O . VAL A 1 309 ? -9.406 -2.840 -8.157 1.00 97.81 309 VAL A O 1
ATOM 2319 N N . ASP A 1 310 ? -7.931 -1.491 -9.197 1.00 98.19 310 ASP A N 1
ATOM 2320 C CA . ASP A 1 310 ? -7.196 -1.110 -7.998 1.00 98.19 310 ASP A CA 1
ATOM 2321 C C . ASP A 1 310 ? -6.438 0.203 -8.211 1.00 98.19 310 ASP A C 1
ATOM 2323 O O . ASP A 1 310 ? -6.073 0.535 -9.343 1.00 98.19 310 ASP A O 1
ATOM 2327 N N . ALA A 1 311 ? -6.207 0.946 -7.133 1.00 98.31 311 ALA A N 1
ATOM 2328 C CA . ALA A 1 311 ? -5.478 2.208 -7.162 1.00 98.31 311 ALA A CA 1
ATOM 2329 C C . ALA A 1 311 ? -4.831 2.505 -5.809 1.00 98.31 311 ALA A C 1
ATOM 2331 O O . ALA A 1 311 ? -5.363 2.128 -4.766 1.00 98.31 311 ALA A O 1
ATOM 2332 N N . ALA A 1 312 ? -3.696 3.198 -5.832 1.00 97.81 312 ALA A N 1
ATOM 2333 C CA . ALA A 1 312 ? -2.971 3.613 -4.640 1.00 97.81 312 ALA A CA 1
ATOM 2334 C C . ALA A 1 312 ? -2.199 4.914 -4.895 1.00 97.81 312 ALA A C 1
ATOM 2336 O O . ALA A 1 312 ? -1.818 5.207 -6.029 1.00 97.81 312 ALA A O 1
ATOM 2337 N N . ALA A 1 313 ? -1.934 5.673 -3.833 1.00 97.31 313 ALA A N 1
ATOM 2338 C CA . ALA A 1 313 ? -1.157 6.905 -3.895 1.00 97.31 313 ALA A CA 1
ATOM 2339 C C . ALA A 1 313 ? 0.020 6.868 -2.917 1.00 97.31 313 ALA A C 1
ATOM 2341 O O . ALA A 1 313 ? -0.123 6.433 -1.771 1.00 97.31 313 ALA A O 1
ATOM 2342 N N . THR A 1 314 ? 1.172 7.340 -3.386 1.00 96.38 314 THR A N 1
ATOM 2343 C CA . THR A 1 314 ? 2.289 7.759 -2.538 1.00 96.38 314 THR A CA 1
ATOM 2344 C C . THR A 1 314 ? 2.021 9.172 -2.007 1.00 96.38 314 THR A C 1
ATOM 2346 O O . THR A 1 314 ? 0.897 9.662 -2.103 1.00 96.38 314 THR A O 1
ATOM 2349 N N . ALA A 1 315 ? 3.034 9.852 -1.462 1.00 95.19 315 ALA A N 1
ATOM 2350 C CA . ALA A 1 315 ? 2.881 11.252 -1.077 1.00 95.19 315 ALA A CA 1
ATOM 2351 C C . ALA A 1 315 ? 2.653 12.198 -2.262 1.00 95.19 315 ALA A C 1
ATOM 2353 O O . ALA A 1 315 ? 2.020 13.238 -2.114 1.00 95.19 315 ALA A O 1
ATOM 2354 N N . THR A 1 316 ? 3.183 11.846 -3.431 1.00 95.62 316 THR A N 1
ATOM 2355 C CA . THR A 1 316 ? 3.252 12.759 -4.579 1.00 95.62 316 THR A CA 1
ATOM 2356 C C . THR A 1 316 ? 2.870 12.096 -5.897 1.00 95.62 316 THR A C 1
ATOM 2358 O O . THR A 1 316 ? 2.768 12.775 -6.916 1.00 95.62 316 THR A O 1
ATOM 2361 N N . THR A 1 317 ? 2.671 10.776 -5.913 1.00 96.62 317 THR A N 1
ATOM 2362 C CA . THR A 1 317 ? 2.360 9.987 -7.111 1.00 96.62 317 THR A CA 1
ATOM 2363 C C . THR A 1 317 ? 1.125 9.126 -6.909 1.00 96.62 317 THR A C 1
ATOM 2365 O O . THR A 1 317 ? 0.834 8.678 -5.804 1.00 96.62 317 THR A O 1
ATOM 2368 N N . CYS A 1 318 ? 0.428 8.840 -7.999 1.00 98.00 318 CYS A N 1
ATOM 2369 C CA . CYS A 1 318 ? -0.725 7.957 -8.040 1.00 98.00 318 CYS A CA 1
ATOM 2370 C C . CYS A 1 318 ? -0.466 6.826 -9.028 1.00 98.00 318 CYS A C 1
ATOM 2372 O O . CYS A 1 318 ? 0.145 7.033 -10.077 1.00 98.00 318 CYS A O 1
ATOM 2374 N N . VAL A 1 319 ? -0.958 5.637 -8.697 1.00 98.25 319 VAL A N 1
ATOM 2375 C CA . VAL A 1 319 ? -0.894 4.447 -9.543 1.00 98.25 319 VAL A CA 1
ATOM 2376 C C . VAL A 1 319 ? -2.262 3.780 -9.600 1.00 98.25 319 VAL A C 1
ATOM 2378 O O . VAL A 1 319 ? -2.975 3.717 -8.601 1.00 98.25 319 VAL A O 1
ATOM 2381 N N . ALA A 1 320 ? -2.641 3.267 -10.767 1.00 98.31 320 ALA A N 1
ATOM 2382 C CA . ALA A 1 320 ? -3.903 2.555 -10.954 1.00 98.31 320 ALA A CA 1
ATOM 2383 C C . ALA A 1 320 ? -3.729 1.368 -11.900 1.00 98.31 320 ALA A C 1
ATOM 2385 O O . ALA A 1 320 ? -3.031 1.470 -12.904 1.00 98.31 320 ALA A O 1
ATOM 2386 N N . ALA A 1 321 ? -4.394 0.254 -11.608 1.00 97.88 321 ALA A N 1
ATOM 2387 C CA . ALA A 1 321 ? -4.470 -0.908 -12.482 1.00 97.88 321 ALA A CA 1
ATOM 2388 C C . ALA A 1 321 ? -5.876 -1.048 -13.060 1.00 97.88 321 ALA A C 1
ATOM 2390 O O . ALA A 1 321 ? -6.883 -0.852 -12.376 1.00 97.88 321 ALA A O 1
ATOM 2391 N N . THR A 1 322 ? -5.952 -1.426 -14.330 1.00 97.50 322 THR A N 1
ATOM 2392 C CA . THR A 1 322 ? -7.217 -1.699 -15.019 1.00 97.50 322 THR A CA 1
ATOM 2393 C C . THR A 1 322 ? -7.477 -3.194 -15.145 1.00 97.50 322 THR A C 1
ATOM 2395 O O . THR A 1 322 ? -6.559 -4.006 -15.084 1.00 97.50 322 THR A O 1
ATOM 2398 N N . LYS A 1 323 ? -8.736 -3.568 -15.391 1.00 95.69 323 LYS A N 1
ATOM 2399 C CA . LYS A 1 323 ? -9.158 -4.961 -15.612 1.00 95.69 323 LYS A CA 1
ATOM 2400 C C . LYS A 1 323 ? -8.392 -5.656 -16.748 1.00 95.69 323 LYS A C 1
ATOM 2402 O O . LYS A 1 323 ? -8.263 -6.878 -16.744 1.00 95.69 323 LYS A O 1
ATOM 2407 N N . ASP A 1 324 ? -7.891 -4.884 -17.710 1.00 93.50 324 ASP A N 1
ATOM 2408 C CA . ASP A 1 324 ? -7.137 -5.397 -18.855 1.00 93.50 324 ASP A CA 1
ATOM 2409 C C . ASP A 1 324 ? -5.654 -5.660 -18.536 1.00 93.50 324 ASP A C 1
ATOM 2411 O O . ASP A 1 324 ? -4.962 -6.219 -19.379 1.00 93.50 324 ASP A O 1
ATOM 2415 N N . GLY A 1 325 ? -5.168 -5.290 -17.345 1.00 93.81 325 GLY A N 1
ATOM 2416 C CA . GLY A 1 325 ? -3.758 -5.407 -16.955 1.00 93.81 325 GLY A CA 1
ATOM 2417 C C . GLY A 1 325 ? -2.937 -4.129 -17.145 1.00 93.81 325 GLY A C 1
ATOM 2418 O O . GLY A 1 325 ? -1.763 -4.093 -16.783 1.00 93.81 325 GLY A O 1
ATOM 2419 N N . VAL A 1 326 ? -3.539 -3.057 -17.678 1.00 95.94 326 VAL A N 1
ATOM 2420 C CA . VAL A 1 326 ? -2.826 -1.793 -17.917 1.00 95.94 326 VAL A CA 1
ATOM 2421 C C . VAL A 1 326 ? -2.624 -1.038 -16.611 1.00 95.94 326 VAL A C 1
ATOM 2423 O O . VAL A 1 326 ? -3.601 -0.788 -15.899 1.00 95.94 326 VAL A O 1
ATOM 2426 N N . VAL A 1 327 ? -1.374 -0.650 -16.341 1.00 97.94 327 VAL A N 1
ATOM 2427 C CA . VAL A 1 327 ? -0.976 0.163 -15.187 1.00 97.94 327 VAL A CA 1
ATOM 2428 C C . VAL A 1 327 ? -0.788 1.609 -15.627 1.00 97.94 327 VAL A C 1
ATOM 2430 O O . VAL A 1 327 ? -0.065 1.884 -16.583 1.00 97.94 327 VAL A O 1
ATOM 2433 N N . PHE A 1 328 ? -1.428 2.527 -14.917 1.00 98.00 328 PHE A N 1
ATOM 2434 C CA . PHE A 1 328 ? -1.287 3.966 -15.079 1.00 98.00 328 PHE A CA 1
ATOM 2435 C C . PHE A 1 328 ? -0.503 4.548 -13.907 1.00 98.00 328 PHE A C 1
ATOM 2437 O O . PHE A 1 328 ? -0.659 4.085 -12.778 1.00 98.00 328 PHE A O 1
ATOM 2444 N N . SER A 1 329 ? 0.309 5.569 -14.176 1.00 97.94 329 SER A N 1
ATOM 2445 C CA . SER A 1 329 ? 1.060 6.320 -13.168 1.00 97.94 329 SER A CA 1
ATOM 2446 C C . SER A 1 329 ? 1.062 7.813 -13.503 1.00 97.94 329 SER A C 1
ATOM 2448 O O . SER A 1 329 ? 1.099 8.181 -14.681 1.00 97.94 329 SER A O 1
ATOM 2450 N N . TRP A 1 330 ? 0.950 8.664 -12.483 1.00 97.38 330 TRP A N 1
ATOM 2451 C CA . TRP A 1 330 ? 1.003 10.126 -12.598 1.00 97.38 330 TRP A CA 1
ATOM 2452 C C . TRP A 1 330 ? 1.358 10.791 -11.260 1.00 97.38 330 TRP A C 1
ATOM 2454 O O . TRP A 1 330 ? 1.570 10.109 -10.260 1.00 97.38 330 TRP A O 1
ATOM 2464 N N . GLY A 1 331 ? 1.463 12.118 -11.246 1.00 95.88 331 GLY A N 1
ATOM 2465 C CA . GLY A 1 331 ? 1.934 12.926 -10.122 1.00 95.88 331 GLY A CA 1
ATOM 2466 C C . GLY A 1 331 ? 3.366 13.422 -10.333 1.00 95.88 331 GLY A C 1
ATOM 2467 O O . GLY A 1 331 ? 3.767 13.719 -11.460 1.00 95.88 331 GLY A O 1
ATOM 2468 N N . VAL A 1 332 ? 4.154 13.508 -9.260 1.00 95.62 332 VAL A N 1
ATOM 2469 C CA . VAL A 1 332 ? 5.544 13.998 -9.266 1.00 95.62 332 VAL A CA 1
ATOM 2470 C C . VAL A 1 332 ? 6.474 13.022 -8.548 1.00 95.62 332 VAL A C 1
ATOM 2472 O O . VAL A 1 332 ? 6.171 12.577 -7.448 1.00 95.62 332 VAL A O 1
ATOM 2475 N N . GLY A 1 333 ? 7.635 12.723 -9.128 1.00 94.88 333 GLY A N 1
ATOM 2476 C CA . GLY A 1 333 ? 8.670 11.876 -8.532 1.00 94.88 333 GLY A CA 1
ATOM 2477 C C . GLY A 1 333 ? 9.088 10.728 -9.446 1.00 94.88 333 GLY A C 1
ATOM 2478 O O . GLY A 1 333 ? 9.156 10.878 -10.663 1.00 94.88 333 GLY A O 1
ATOM 2479 N N . VAL A 1 334 ? 9.384 9.566 -8.861 1.00 96.19 334 VAL A N 1
ATOM 2480 C CA . VAL A 1 334 ? 9.777 8.367 -9.615 1.00 96.19 334 VAL A CA 1
ATOM 2481 C C . VAL A 1 334 ? 8.521 7.629 -10.088 1.00 96.19 334 VAL A C 1
ATOM 2483 O O . VAL A 1 334 ? 7.963 6.795 -9.377 1.00 96.19 334 VAL A O 1
ATOM 2486 N N . LEU A 1 335 ? 8.061 7.956 -11.297 1.00 96.62 335 LEU A N 1
ATOM 2487 C CA . LEU A 1 335 ? 6.769 7.502 -11.831 1.00 96.62 335 LEU A CA 1
ATOM 2488 C C . LEU A 1 335 ? 6.799 6.111 -12.486 1.00 96.62 335 LEU A C 1
ATOM 2490 O O . LEU A 1 335 ? 5.739 5.574 -12.803 1.00 96.62 335 LEU A O 1
ATOM 2494 N N . GLY A 1 336 ? 7.983 5.520 -12.679 1.00 96.25 336 GLY A N 1
ATOM 2495 C CA . GLY A 1 336 ? 8.156 4.236 -13.373 1.00 96.25 336 GLY A CA 1
ATOM 2496 C C . GLY A 1 336 ? 8.462 4.355 -14.875 1.00 96.25 336 GLY A C 1
ATOM 2497 O O . GLY A 1 336 ? 8.546 3.338 -15.558 1.00 96.25 336 GLY A O 1
ATOM 2498 N N . PHE A 1 337 ? 8.634 5.579 -15.387 1.00 95.12 337 PHE A N 1
ATOM 2499 C CA . PHE A 1 337 ? 8.907 5.888 -16.799 1.00 95.12 337 PHE A CA 1
ATOM 2500 C C . PHE A 1 337 ? 10.394 6.152 -17.097 1.00 95.12 337 PHE A C 1
ATOM 2502 O O . PHE A 1 337 ? 10.733 6.603 -18.189 1.00 95.12 337 PHE A O 1
ATOM 2509 N N . GLY A 1 338 ? 11.289 5.886 -16.143 1.00 93.12 338 GLY A N 1
ATOM 2510 C CA . GLY A 1 338 ? 12.703 6.227 -16.267 1.00 93.12 338 GLY A CA 1
ATOM 2511 C C . GLY A 1 338 ? 13.047 7.632 -15.762 1.00 93.12 338 GLY A C 1
ATOM 2512 O O . GLY A 1 338 ? 12.225 8.273 -15.106 1.00 93.12 338 GLY A O 1
ATOM 2513 N N . PRO A 1 339 ? 14.281 8.102 -16.020 1.00 91.44 339 PRO A N 1
ATOM 2514 C CA . PRO A 1 339 ? 14.814 9.333 -15.431 1.00 91.44 339 PRO A CA 1
ATOM 2515 C C . PRO A 1 339 ? 14.185 10.622 -15.978 1.00 91.44 339 PRO A C 1
ATOM 2517 O O . PRO A 1 339 ? 14.136 11.615 -15.258 1.00 91.44 339 PRO A O 1
ATOM 2520 N N . ASP A 1 340 ? 13.680 10.613 -17.214 1.00 87.62 340 ASP A N 1
ATOM 2521 C CA . ASP A 1 340 ? 13.241 11.840 -17.900 1.00 87.62 340 ASP A CA 1
ATOM 2522 C C . ASP A 1 340 ? 11.809 12.267 -17.532 1.00 87.62 340 ASP A C 1
ATOM 2524 O O . ASP A 1 340 ? 11.394 13.399 -17.777 1.00 87.62 340 ASP A O 1
ATOM 2528 N N . SER A 1 341 ? 11.028 11.364 -16.936 1.00 87.06 341 SER A N 1
ATOM 2529 C CA . SER A 1 341 ? 9.606 11.563 -16.638 1.00 87.06 341 SER A CA 1
ATOM 2530 C C . SER A 1 341 ? 9.375 11.714 -15.139 1.00 87.06 341 SER A C 1
ATOM 2532 O O . SER A 1 341 ? 8.972 10.777 -14.450 1.00 87.06 341 SER A O 1
ATOM 2534 N N . VAL A 1 342 ? 9.627 12.925 -14.641 1.00 87.19 342 VAL A N 1
ATOM 2535 C CA . VAL A 1 342 ? 9.514 13.263 -13.210 1.00 87.19 342 VAL A CA 1
ATOM 2536 C C . VAL A 1 342 ? 8.175 13.890 -12.820 1.00 87.19 342 VAL A C 1
ATOM 2538 O O . VAL A 1 342 ? 7.891 14.030 -11.633 1.00 87.19 342 VAL A O 1
ATOM 2541 N N . ARG A 1 343 ? 7.348 14.296 -13.792 1.00 93.81 343 ARG A N 1
ATOM 2542 C CA . ARG A 1 343 ? 6.032 14.904 -13.553 1.00 93.81 343 ARG A CA 1
ATOM 2543 C C . ARG A 1 343 ? 5.050 14.571 -14.670 1.00 93.81 343 ARG A C 1
ATOM 2545 O O . ARG A 1 343 ? 5.334 14.840 -15.831 1.00 93.81 343 ARG A O 1
ATOM 2552 N N . LEU A 1 344 ? 3.868 14.085 -14.302 1.00 93.25 344 LEU A N 1
ATOM 2553 C CA . LEU A 1 344 ? 2.731 13.847 -15.194 1.00 93.25 344 LEU A CA 1
ATOM 2554 C C . LEU A 1 344 ? 1.456 14.315 -14.485 1.00 93.25 344 LEU A C 1
ATOM 2556 O O . LEU A 1 344 ? 1.201 13.911 -13.358 1.00 93.25 344 LEU A O 1
ATOM 2560 N N . ARG A 1 345 ? 0.646 15.173 -15.113 1.00 88.62 345 ARG A N 1
ATOM 2561 C CA . ARG A 1 345 ? -0.577 15.726 -14.484 1.00 88.62 345 ARG A CA 1
ATOM 2562 C C . ARG A 1 345 ? -1.840 14.902 -14.745 1.00 88.62 345 ARG A C 1
ATOM 2564 O O . ARG A 1 345 ? -2.900 15.227 -14.229 1.00 88.62 345 ARG A O 1
ATOM 2571 N N . HIS A 1 346 ? -1.733 13.851 -15.547 1.00 91.62 346 HIS A N 1
ATOM 2572 C CA . HIS A 1 346 ? -2.837 12.962 -15.878 1.00 91.62 346 HIS A CA 1
ATOM 2573 C C . HIS A 1 346 ? -2.356 11.506 -15.881 1.00 91.62 346 HIS A C 1
ATOM 2575 O O . HIS A 1 346 ? -1.179 11.250 -16.171 1.00 91.62 346 HIS A O 1
ATOM 2581 N N . PRO A 1 347 ? -3.256 10.539 -15.620 1.00 96.12 347 PRO A N 1
ATOM 2582 C CA . PRO A 1 347 ? -2.974 9.122 -15.777 1.00 96.12 347 PRO A CA 1
ATOM 2583 C C . PRO A 1 347 ? -2.317 8.831 -17.125 1.00 96.12 347 PRO A C 1
ATOM 2585 O O . PRO A 1 347 ? -2.873 9.121 -18.189 1.00 96.12 347 PRO A O 1
ATOM 2588 N N . THR A 1 348 ? -1.121 8.253 -17.075 1.00 96.25 348 THR A N 1
ATOM 2589 C CA . THR A 1 348 ? -0.357 7.853 -18.260 1.00 96.25 348 THR A CA 1
ATOM 2590 C C . THR A 1 348 ? -0.032 6.374 -18.146 1.00 96.25 348 THR A C 1
ATOM 2592 O O . THR A 1 348 ? 0.381 5.912 -17.082 1.00 96.25 348 THR A O 1
ATOM 2595 N N . ALA A 1 349 ? -0.265 5.614 -19.216 1.00 96.88 349 ALA A N 1
ATOM 2596 C CA . ALA A 1 349 ? -0.050 4.173 -19.214 1.00 96.88 349 ALA A CA 1
ATOM 2597 C C . ALA A 1 349 ? 1.449 3.849 -19.241 1.00 96.88 349 ALA A C 1
ATOM 2599 O O . ALA A 1 349 ? 2.174 4.319 -20.117 1.00 96.88 349 ALA A O 1
ATOM 2600 N N . LEU A 1 350 ? 1.898 3.010 -18.311 1.00 95.62 350 LEU A N 1
ATOM 2601 C CA . LEU A 1 350 ? 3.229 2.418 -18.356 1.00 95.62 350 LEU A CA 1
ATOM 2602 C C . LEU A 1 350 ? 3.287 1.361 -19.475 1.00 95.62 350 LEU A C 1
ATOM 2604 O O . LEU A 1 350 ? 2.329 0.589 -19.635 1.00 95.62 350 LEU A O 1
ATOM 2608 N N . PRO A 1 351 ? 4.397 1.280 -20.235 1.00 92.69 351 PRO A N 1
ATOM 2609 C CA . PRO A 1 351 ? 4.590 0.230 -21.229 1.00 92.69 351 PRO A CA 1
ATOM 2610 C C . PRO A 1 351 ? 4.376 -1.166 -20.629 1.00 92.69 351 PRO A C 1
ATOM 2612 O O . PRO A 1 351 ? 4.987 -1.512 -19.619 1.00 92.69 351 PRO A O 1
ATOM 2615 N N . GLN A 1 352 ? 3.526 -1.982 -21.261 1.00 88.06 352 GLN A N 1
ATOM 2616 C CA . GLN A 1 352 ? 3.209 -3.338 -20.781 1.00 88.06 352 GLN A CA 1
ATOM 2617 C C . GLN A 1 352 ? 4.449 -4.234 -20.685 1.00 88.06 352 GLN A C 1
ATOM 2619 O O . GLN A 1 352 ? 4.571 -5.020 -19.753 1.00 88.06 352 GLN A O 1
ATOM 2624 N N . THR A 1 353 ? 5.439 -3.996 -21.546 1.00 87.06 353 THR A N 1
ATOM 2625 C CA . THR A 1 353 ? 6.730 -4.694 -21.546 1.00 87.06 353 THR A CA 1
ATOM 2626 C C . THR A 1 353 ? 7.522 -4.554 -20.243 1.00 87.06 353 THR A C 1
ATOM 2628 O O . THR A 1 353 ? 8.447 -5.325 -20.019 1.00 87.06 353 THR A O 1
ATOM 2631 N N . LEU A 1 354 ? 7.196 -3.578 -19.384 1.00 89.06 354 LEU A N 1
ATOM 2632 C CA . LEU A 1 354 ? 7.795 -3.436 -18.048 1.00 89.06 354 LEU A CA 1
ATOM 2633 C C . LEU A 1 354 ? 7.239 -4.458 -17.042 1.00 89.06 354 LEU A C 1
ATOM 2635 O O . LEU A 1 354 ? 7.878 -4.730 -16.028 1.00 89.06 354 LEU A O 1
ATOM 2639 N N . PHE A 1 355 ? 6.064 -5.021 -17.326 1.00 87.00 355 PHE A N 1
ATOM 2640 C CA . PHE A 1 355 ? 5.381 -6.029 -16.511 1.00 87.00 355 PHE A CA 1
ATOM 2641 C C . PHE A 1 355 ? 5.396 -7.421 -17.161 1.00 87.00 355 PHE A C 1
ATOM 2643 O O . PHE A 1 355 ? 5.147 -8.422 -16.488 1.00 87.00 355 PHE A O 1
ATOM 2650 N N . ASP A 1 356 ? 5.773 -7.508 -18.436 1.00 75.12 356 ASP A N 1
ATOM 2651 C CA . ASP A 1 356 ? 6.072 -8.764 -19.118 1.00 75.12 356 ASP A CA 1
ATOM 2652 C C . ASP A 1 356 ? 7.440 -9.267 -18.640 1.00 75.12 356 ASP A C 1
ATOM 2654 O O . ASP A 1 356 ? 8.482 -8.964 -19.222 1.00 75.12 356 ASP A O 1
ATOM 2658 N N . GLY A 1 357 ? 7.469 -9.998 -17.524 1.00 55.88 357 GLY A N 1
ATOM 2659 C CA . GLY A 1 357 ? 8.713 -10.499 -16.936 1.00 55.88 357 GLY A CA 1
ATOM 2660 C C . GLY A 1 357 ? 9.559 -11.262 -17.962 1.00 55.88 357 GLY A C 1
ATOM 2661 O O . GLY A 1 357 ? 9.230 -12.393 -18.303 1.00 55.88 357 GLY A O 1
ATOM 2662 N N . ALA A 1 358 ? 10.626 -10.628 -18.461 1.00 48.09 358 ALA A N 1
ATOM 2663 C CA . ALA A 1 358 ? 11.641 -11.158 -19.374 1.00 48.09 358 ALA A CA 1
ATOM 2664 C C . ALA A 1 358 ? 11.178 -12.326 -20.276 1.00 48.09 358 ALA A C 1
ATOM 2666 O O . ALA A 1 358 ? 11.805 -13.372 -20.214 1.00 48.09 358 ALA A O 1
ATOM 2667 N N . LYS A 1 359 ? 10.082 -12.212 -21.051 1.00 48.97 359 LYS A N 1
ATOM 2668 C CA . LYS A 1 359 ? 9.576 -13.226 -22.022 1.00 48.97 359 LYS A CA 1
ATOM 2669 C C . LYS A 1 359 ? 9.720 -14.719 -21.625 1.00 48.97 359 LYS A C 1
ATOM 2671 O O . LYS A 1 359 ? 9.909 -15.567 -22.493 1.00 48.97 359 LYS A O 1
ATOM 2676 N N . THR A 1 360 ? 9.691 -15.068 -20.338 1.00 53.25 360 THR A N 1
ATOM 2677 C CA . THR A 1 360 ? 10.075 -16.425 -19.892 1.00 53.25 360 THR A CA 1
ATOM 2678 C C . THR A 1 360 ? 9.090 -17.024 -18.901 1.00 53.25 360 THR A C 1
ATOM 2680 O O . THR A 1 360 ? 8.645 -18.145 -19.122 1.00 53.25 360 THR A O 1
ATOM 2683 N N . ILE A 1 361 ? 8.732 -16.317 -17.820 1.00 52.06 361 ILE A N 1
ATOM 2684 C CA . ILE A 1 361 ? 8.005 -16.931 -16.685 1.00 52.06 361 ILE A CA 1
ATOM 2685 C C . ILE A 1 361 ? 6.570 -16.398 -16.516 1.00 52.06 361 ILE A C 1
ATOM 2687 O O . ILE A 1 361 ? 5.711 -17.128 -16.026 1.00 52.06 361 ILE A O 1
ATOM 2691 N N . PHE A 1 362 ? 6.290 -15.159 -16.930 1.00 58.81 362 PHE A N 1
ATOM 2692 C CA . PHE A 1 362 ? 5.012 -14.473 -16.670 1.00 58.81 362 PHE A CA 1
ATOM 2693 C C . PHE A 1 362 ? 4.342 -13.937 -17.941 1.00 58.81 362 PHE A C 1
ATOM 2695 O O . PHE A 1 362 ? 3.638 -12.932 -17.889 1.00 58.81 362 PHE A O 1
ATOM 2702 N N . ASP A 1 363 ? 4.588 -14.582 -19.083 1.00 62.88 363 ASP A N 1
ATOM 2703 C CA . ASP A 1 363 ? 4.016 -14.161 -20.363 1.00 62.88 363 ASP A CA 1
ATOM 2704 C C . ASP A 1 363 ? 2.478 -14.134 -20.296 1.00 62.88 363 ASP A C 1
ATOM 2706 O O . ASP A 1 363 ? 1.842 -15.111 -19.894 1.00 62.88 363 ASP A O 1
ATOM 2710 N N . GLY A 1 364 ? 1.889 -12.983 -20.628 1.00 69.06 364 GLY A N 1
ATOM 2711 C CA . GLY A 1 364 ? 0.444 -12.746 -20.570 1.00 69.06 364 GLY A CA 1
ATOM 2712 C C . GLY A 1 364 ? -0.157 -12.504 -19.176 1.00 69.06 364 GLY A C 1
ATOM 2713 O O . GLY A 1 364 ? -1.382 -12.402 -19.075 1.00 69.06 364 GLY A O 1
ATOM 2714 N N . ALA A 1 365 ? 0.651 -12.402 -18.113 1.00 80.19 365 ALA A N 1
ATOM 2715 C CA . ALA A 1 365 ? 0.154 -12.096 -16.771 1.00 80.19 365 ALA A CA 1
ATOM 2716 C C . ALA A 1 365 ? -0.370 -10.654 -16.680 1.00 80.19 365 ALA A C 1
ATOM 2718 O O . ALA A 1 365 ? 0.283 -9.709 -17.118 1.00 80.19 365 ALA A O 1
ATOM 2719 N N . LYS A 1 366 ? -1.535 -10.463 -16.057 1.00 90.12 366 LYS A N 1
ATOM 2720 C CA . LYS A 1 366 ? -2.175 -9.147 -15.942 1.00 90.12 366 LYS A CA 1
ATOM 2721 C C . LYS A 1 366 ? -1.992 -8.575 -14.554 1.00 90.12 366 LYS A C 1
ATOM 2723 O O . LYS A 1 366 ? -2.362 -9.206 -13.564 1.00 90.12 366 LYS A O 1
ATOM 2728 N N . VAL A 1 367 ? -1.474 -7.351 -14.472 1.00 93.56 367 VAL A N 1
ATOM 2729 C CA . VAL A 1 367 ? -1.470 -6.599 -13.213 1.00 93.56 367 VAL A CA 1
ATOM 2730 C C . VAL A 1 367 ? -2.907 -6.344 -12.778 1.00 93.56 367 VAL A C 1
ATOM 2732 O O . VAL A 1 367 ? -3.701 -5.781 -13.526 1.00 93.56 367 VAL A O 1
ATOM 2735 N N . HIS A 1 368 ? -3.239 -6.749 -11.555 1.00 93.62 368 HIS A N 1
ATOM 2736 C CA . HIS A 1 368 ? -4.590 -6.595 -11.014 1.00 93.62 368 HIS A CA 1
ATOM 2737 C C . HIS A 1 368 ? -4.623 -5.918 -9.639 1.00 93.62 368 HIS A C 1
ATOM 2739 O O . HIS A 1 368 ? -5.703 -5.583 -9.158 1.00 93.62 368 HIS A O 1
ATOM 2745 N N . ARG A 1 369 ? -3.459 -5.739 -9.000 1.00 95.75 369 ARG A N 1
ATOM 2746 C CA . ARG A 1 369 ? -3.303 -4.997 -7.746 1.00 95.75 369 ARG A CA 1
ATOM 2747 C C . ARG A 1 369 ? -2.130 -4.042 -7.821 1.00 95.75 369 ARG A C 1
ATOM 2749 O O . ARG A 1 369 ? -1.095 -4.386 -8.396 1.00 95.75 369 ARG A O 1
ATOM 2756 N N . VAL A 1 370 ? -2.286 -2.890 -7.185 1.00 97.56 370 VAL A N 1
ATOM 2757 C CA . VAL A 1 370 ? -1.222 -1.906 -6.986 1.00 97.56 370 VAL A CA 1
ATOM 2758 C C . VAL A 1 370 ? -1.158 -1.504 -5.520 1.00 97.56 370 VAL A C 1
ATOM 2760 O O . VAL A 1 370 ? -2.157 -1.466 -4.815 1.00 97.56 370 VAL A O 1
ATOM 2763 N N . HIS A 1 371 ? 0.046 -1.214 -5.055 1.00 97.06 371 HIS A N 1
ATOM 2764 C CA . HIS A 1 371 ? 0.324 -0.793 -3.692 1.00 97.06 371 HIS A CA 1
ATOM 2765 C C . HIS A 1 371 ? 1.213 0.440 -3.739 1.00 97.06 371 HIS A C 1
ATOM 2767 O O . HIS A 1 371 ? 2.041 0.569 -4.640 1.00 97.06 371 HIS A O 1
ATOM 2773 N N . ALA A 1 372 ? 1.077 1.316 -2.753 1.00 95.69 372 ALA A N 1
ATOM 2774 C CA . ALA A 1 372 ? 1.938 2.473 -2.593 1.00 95.69 372 ALA A CA 1
ATOM 2775 C C . ALA A 1 372 ? 2.290 2.659 -1.116 1.00 95.69 372 ALA A C 1
ATOM 2777 O O . ALA A 1 372 ? 1.443 2.447 -0.250 1.00 95.69 372 ALA A O 1
ATOM 2778 N N . GLY A 1 373 ? 3.541 3.029 -0.858 1.00 94.31 373 GLY A N 1
ATOM 2779 C CA . GLY A 1 373 ? 3.982 3.654 0.390 1.00 94.31 373 GLY A CA 1
ATOM 2780 C C . GLY A 1 373 ? 4.325 5.119 0.133 1.00 94.31 373 GLY A C 1
ATOM 2781 O O . GLY A 1 373 ? 3.985 5.653 -0.917 1.00 94.31 373 GLY A O 1
ATOM 2782 N N . ASN A 1 374 ? 5.052 5.786 1.034 1.00 93.94 374 ASN A N 1
ATOM 2783 C CA . ASN A 1 374 ? 5.256 7.241 0.922 1.00 93.94 374 ASN A CA 1
ATOM 2784 C C . ASN A 1 374 ? 5.958 7.679 -0.370 1.00 93.94 374 ASN A C 1
ATOM 2786 O O . ASN A 1 374 ? 5.715 8.782 -0.848 1.00 93.94 374 ASN A O 1
ATOM 2790 N N . VAL A 1 375 ? 6.854 6.845 -0.901 1.00 94.31 375 VAL A N 1
ATOM 2791 C CA . VAL A 1 375 ? 7.760 7.216 -2.004 1.00 94.31 375 VAL A CA 1
ATOM 2792 C C . VAL A 1 375 ? 7.950 6.108 -3.045 1.00 94.31 375 VAL A C 1
ATOM 2794 O O . VAL A 1 375 ? 8.776 6.236 -3.951 1.00 94.31 375 VAL A O 1
ATOM 2797 N N . ALA A 1 376 ? 7.218 5.004 -2.908 1.00 96.81 376 ALA A N 1
ATOM 2798 C CA . ALA A 1 376 ? 7.392 3.813 -3.723 1.00 96.81 376 ALA A CA 1
ATOM 2799 C C . ALA A 1 376 ? 6.072 3.119 -4.009 1.00 96.81 376 ALA A C 1
ATOM 2801 O O . ALA A 1 376 ? 5.131 3.204 -3.221 1.00 96.81 376 ALA A O 1
ATOM 2802 N N . ALA A 1 377 ? 6.047 2.391 -5.116 1.00 97.50 377 ALA A N 1
ATOM 2803 C CA . ALA A 1 377 ? 4.904 1.626 -5.559 1.00 97.50 377 ALA A CA 1
ATOM 2804 C C . ALA A 1 377 ? 5.291 0.176 -5.856 1.00 97.50 377 ALA A C 1
ATOM 2806 O O . ALA A 1 377 ? 6.446 -0.154 -6.140 1.00 97.50 377 ALA A O 1
ATOM 2807 N N . ALA A 1 378 ? 4.290 -0.691 -5.792 1.00 97.69 378 ALA A N 1
ATOM 2808 C CA . ALA A 1 378 ? 4.388 -2.063 -6.238 1.00 97.69 378 ALA A CA 1
ATOM 2809 C C . ALA A 1 378 ? 3.154 -2.466 -7.044 1.00 97.69 378 ALA A C 1
ATOM 2811 O O . ALA A 1 378 ? 2.069 -1.918 -6.866 1.00 97.69 378 ALA A O 1
ATOM 2812 N N . ALA A 1 379 ? 3.314 -3.465 -7.900 1.00 96.38 379 ALA A N 1
ATOM 2813 C CA . ALA A 1 379 ? 2.243 -4.090 -8.659 1.00 96.38 379 ALA A CA 1
ATOM 2814 C C . ALA A 1 379 ? 2.292 -5.606 -8.476 1.00 96.38 379 ALA A C 1
ATOM 2816 O O . ALA A 1 379 ? 3.376 -6.182 -8.372 1.00 96.38 379 ALA A O 1
ATOM 2817 N N . ILE A 1 380 ? 1.121 -6.244 -8.459 1.00 92.75 380 ILE A N 1
ATOM 2818 C CA . ILE A 1 380 ? 0.985 -7.702 -8.412 1.00 92.75 380 ILE A CA 1
ATOM 2819 C C . ILE A 1 380 ? 0.155 -8.165 -9.609 1.00 92.75 380 ILE A C 1
ATOM 2821 O O . ILE A 1 380 ? -0.949 -7.659 -9.845 1.00 92.75 380 ILE A O 1
ATOM 2825 N N . SER A 1 381 ? 0.681 -9.140 -10.351 1.00 89.00 381 SER A N 1
ATOM 2826 C CA . SER A 1 381 ? -0.047 -9.800 -11.435 1.00 89.00 381 SER A CA 1
ATOM 2827 C C . SER A 1 381 ? -0.897 -10.975 -10.956 1.00 89.00 381 SER A C 1
ATOM 2829 O O . SER A 1 381 ? -0.699 -11.514 -9.867 1.00 89.00 381 SER A O 1
ATOM 2831 N N . ASP A 1 382 ? -1.859 -11.389 -11.777 1.00 85.94 382 ASP A N 1
ATOM 2832 C CA . ASP A 1 382 ? -2.699 -12.571 -11.550 1.00 85.94 382 ASP A CA 1
ATOM 2833 C C . ASP A 1 382 ? -1.898 -13.887 -11.519 1.00 85.94 382 ASP A C 1
ATOM 2835 O O . ASP A 1 382 ? -2.328 -14.858 -10.897 1.00 85.94 382 ASP A O 1
ATOM 2839 N N . ALA A 1 383 ? -0.695 -13.893 -12.098 1.00 79.44 383 ALA A N 1
ATOM 2840 C CA . ALA A 1 383 ? 0.291 -14.967 -11.989 1.00 79.44 383 ALA A CA 1
ATOM 2841 C C . ALA A 1 383 ? 1.149 -14.905 -10.705 1.00 79.44 383 ALA A C 1
ATOM 2843 O O . ALA A 1 383 ? 2.007 -15.765 -10.496 1.00 79.44 383 ALA A O 1
ATOM 2844 N N . GLY A 1 384 ? 0.942 -13.897 -9.849 1.00 78.31 384 GLY A N 1
ATOM 2845 C CA . GLY A 1 384 ? 1.676 -13.697 -8.598 1.00 78.31 384 GLY A CA 1
ATOM 2846 C C . GLY A 1 384 ? 3.033 -13.002 -8.750 1.00 78.31 384 GLY A C 1
ATOM 2847 O O . GLY A 1 384 ? 3.790 -12.954 -7.780 1.00 78.31 384 GLY A O 1
ATOM 2848 N N . ALA A 1 385 ? 3.353 -12.461 -9.932 1.00 84.19 385 ALA A N 1
ATOM 2849 C CA . ALA A 1 385 ? 4.573 -11.684 -10.131 1.00 84.19 385 ALA A CA 1
ATOM 2850 C C . ALA A 1 385 ? 4.464 -10.340 -9.406 1.00 84.19 385 ALA A C 1
ATOM 2852 O O . ALA A 1 385 ? 3.424 -9.683 -9.477 1.00 84.19 385 ALA A O 1
ATOM 2853 N N . VAL A 1 386 ? 5.539 -9.933 -8.733 1.00 92.00 386 VAL A N 1
ATOM 2854 C CA . VAL A 1 386 ? 5.619 -8.650 -8.033 1.00 92.00 386 VAL A CA 1
ATOM 2855 C C . VAL A 1 386 ? 6.616 -7.752 -8.737 1.00 92.00 386 VAL A C 1
ATOM 2857 O O . VAL A 1 386 ? 7.734 -8.172 -9.027 1.00 92.00 386 VAL A O 1
ATOM 2860 N N . PHE A 1 387 ? 6.221 -6.507 -8.964 1.00 94.44 387 PHE A N 1
ATOM 2861 C CA . PHE A 1 387 ? 7.078 -5.460 -9.506 1.00 94.44 387 PHE A CA 1
ATOM 2862 C C . PHE A 1 387 ? 7.137 -4.312 -8.516 1.00 94.44 387 PHE A C 1
ATOM 2864 O O . PHE A 1 387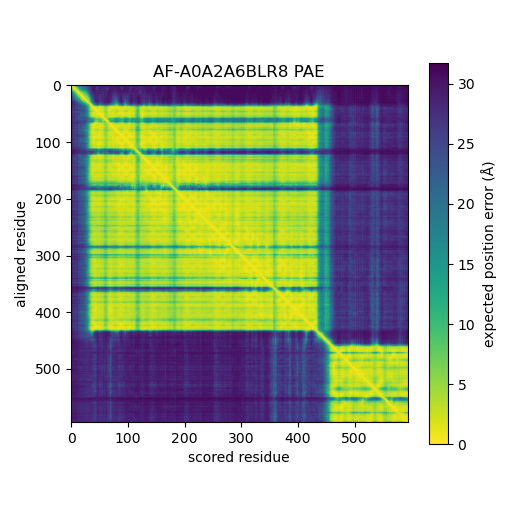 ? 6.111 -3.967 -7.937 1.00 94.44 387 PHE A O 1
ATOM 2871 N N . VAL A 1 388 ? 8.311 -3.719 -8.332 1.00 97.44 388 VAL A N 1
ATOM 2872 C CA . VAL A 1 388 ? 8.535 -2.594 -7.420 1.00 97.44 388 VAL A CA 1
ATOM 2873 C C . VAL A 1 388 ? 9.278 -1.473 -8.138 1.00 97.44 388 VAL A C 1
ATOM 2875 O O . VAL A 1 388 ? 10.137 -1.729 -8.981 1.00 97.44 388 VAL A O 1
ATOM 2878 N N . TRP A 1 389 ? 8.932 -0.228 -7.829 1.00 98.12 389 TRP A N 1
ATOM 2879 C CA . TRP A 1 389 ? 9.624 0.963 -8.320 1.00 98.12 389 TRP A CA 1
ATOM 2880 C C . TRP A 1 389 ? 9.421 2.133 -7.360 1.00 98.12 389 TRP A C 1
ATOM 2882 O O . TRP A 1 389 ? 8.584 2.080 -6.459 1.00 98.12 389 TRP A O 1
ATOM 2892 N N . GLY A 1 390 ? 10.191 3.198 -7.551 1.00 97.44 390 GLY A N 1
ATOM 2893 C CA . GLY A 1 390 ? 10.155 4.378 -6.698 1.00 97.44 390 GLY A CA 1
ATOM 2894 C C . GLY A 1 390 ? 11.484 4.653 -6.010 1.00 97.44 390 GLY A C 1
ATOM 2895 O O . GLY A 1 390 ? 12.520 4.083 -6.370 1.00 97.44 390 GLY A O 1
ATOM 2896 N N . GLN A 1 391 ? 11.449 5.523 -5.002 1.00 96.69 391 GLN A N 1
ATOM 2897 C CA . GLN A 1 391 ? 12.623 5.755 -4.167 1.00 96.69 391 GLN A CA 1
ATOM 2898 C C . GLN A 1 391 ? 12.897 4.535 -3.288 1.00 96.69 391 GLN A C 1
ATOM 2900 O O . GLN A 1 391 ? 11.975 3.921 -2.751 1.00 96.69 391 GLN A O 1
ATOM 2905 N N . ASN A 1 392 ? 14.171 4.198 -3.108 1.00 95.94 392 ASN A N 1
ATOM 2906 C CA . ASN A 1 392 ? 14.581 2.966 -2.430 1.00 95.94 392 ASN A CA 1
ATOM 2907 C C . ASN A 1 392 ? 15.395 3.235 -1.159 1.00 95.94 392 ASN A C 1
ATOM 2909 O O . ASN A 1 392 ? 16.368 2.543 -0.834 1.00 95.94 392 ASN A O 1
ATOM 2913 N N . ARG A 1 393 ? 14.981 4.264 -0.417 1.00 92.56 393 ARG A N 1
ATOM 2914 C CA . ARG A 1 393 ? 15.571 4.607 0.877 1.00 92.56 393 ARG A CA 1
ATOM 2915 C C . ARG A 1 393 ? 15.537 3.392 1.811 1.00 92.56 393 ARG A C 1
ATOM 2917 O O . ARG A 1 393 ? 14.572 2.636 1.830 1.00 92.56 393 ARG A O 1
ATOM 2924 N N . TYR A 1 394 ? 16.610 3.164 2.559 1.00 92.69 394 TYR A N 1
ATOM 2925 C CA . TYR A 1 394 ? 16.735 2.026 3.480 1.00 92.69 394 TYR A CA 1
ATOM 2926 C C . TYR A 1 394 ? 16.615 0.627 2.834 1.00 92.69 394 TYR A C 1
ATOM 2928 O O . TYR A 1 394 ? 16.546 -0.375 3.543 1.00 92.69 394 TYR A O 1
ATOM 2936 N N . GLY A 1 395 ? 16.560 0.522 1.499 1.00 94.31 395 GLY A N 1
ATOM 2937 C CA . GLY A 1 395 ? 16.313 -0.737 0.795 1.00 94.31 395 GLY A CA 1
ATOM 2938 C C . GLY A 1 395 ? 14.854 -1.204 0.854 1.00 94.31 395 GLY A C 1
ATOM 2939 O O . GLY A 1 395 ? 14.602 -2.409 0.774 1.00 94.31 395 GLY A O 1
ATOM 2940 N N . LEU A 1 396 ? 13.898 -0.276 1.003 1.00 94.75 396 LEU A N 1
ATOM 2941 C CA . LEU A 1 396 ? 12.464 -0.564 1.146 1.00 94.75 396 LEU A CA 1
ATOM 2942 C C . LEU A 1 396 ? 11.838 -1.289 -0.064 1.00 94.75 396 LEU A C 1
ATOM 2944 O O . LEU A 1 396 ? 10.733 -1.811 0.067 1.00 94.75 396 LEU A O 1
ATOM 2948 N N . LEU A 1 397 ? 12.534 -1.373 -1.209 1.00 96.94 397 LEU A N 1
ATOM 2949 C CA . LEU A 1 397 ? 12.119 -2.156 -2.384 1.00 96.94 397 LEU A CA 1
ATOM 2950 C C . LEU A 1 397 ? 12.617 -3.612 -2.373 1.00 96.94 397 LEU A C 1
ATOM 2952 O O . LEU A 1 397 ? 12.148 -4.419 -3.169 1.00 96.94 397 LEU A O 1
ATOM 2956 N N . GLY A 1 398 ? 13.560 -3.981 -1.502 1.00 96.31 398 GLY A N 1
ATOM 2957 C CA . GLY A 1 398 ? 14.003 -5.377 -1.374 1.00 96.31 398 GLY A CA 1
ATOM 2958 C C . GLY A 1 398 ? 14.921 -5.875 -2.503 1.00 96.31 398 GLY A C 1
ATOM 2959 O O . GLY A 1 398 ? 15.096 -7.081 -2.671 1.00 96.31 398 GLY A O 1
ATOM 2960 N N . LEU A 1 399 ? 15.529 -4.967 -3.273 1.00 94.25 399 LEU A N 1
ATOM 2961 C CA . LEU A 1 399 ? 16.322 -5.281 -4.476 1.00 94.25 399 LEU A CA 1
ATOM 2962 C C . LEU A 1 399 ? 17.803 -5.619 -4.211 1.00 94.25 399 LEU A C 1
ATOM 2964 O O . LEU A 1 399 ? 18.588 -5.820 -5.133 1.00 94.25 399 LEU A O 1
ATOM 2968 N N . GLY A 1 400 ? 18.219 -5.676 -2.949 1.00 93.62 400 GLY A N 1
ATOM 2969 C CA . GLY A 1 400 ? 19.604 -5.904 -2.533 1.00 93.62 400 GLY A CA 1
ATOM 2970 C C . GLY A 1 400 ? 20.498 -4.665 -2.573 1.00 93.62 400 GLY A C 1
ATOM 2971 O O . GLY A 1 400 ? 21.700 -4.794 -2.366 1.00 93.62 400 GLY A O 1
ATOM 2972 N N . HIS A 1 401 ? 19.928 -3.486 -2.823 1.00 91.00 401 HIS A N 1
ATOM 2973 C CA . HIS A 1 401 ? 20.603 -2.189 -2.793 1.00 91.00 401 HIS A CA 1
ATOM 2974 C C . HIS A 1 401 ? 19.629 -1.075 -2.383 1.00 91.00 401 HIS A C 1
ATOM 2976 O O . HIS A 1 401 ? 18.426 -1.313 -2.292 1.00 91.00 401 HIS A O 1
ATOM 2982 N N . THR A 1 402 ? 20.139 0.150 -2.220 1.00 94.38 402 THR A N 1
ATOM 2983 C CA . THR A 1 402 ? 19.380 1.359 -1.829 1.00 94.38 402 THR A CA 1
ATOM 2984 C C . THR A 1 402 ? 19.197 2.386 -2.953 1.00 94.38 402 THR A C 1
ATOM 2986 O O . THR A 1 402 ? 18.624 3.447 -2.738 1.00 94.38 402 THR A O 1
ATOM 2989 N N . ARG A 1 403 ? 19.680 2.097 -4.169 1.00 95.31 403 ARG A N 1
ATOM 2990 C CA . ARG A 1 403 ? 19.441 2.958 -5.342 1.00 95.31 403 ARG A CA 1
ATOM 2991 C C . ARG A 1 403 ? 17.970 2.946 -5.739 1.00 95.31 403 ARG A C 1
ATOM 2993 O O . ARG A 1 403 ? 17.365 1.867 -5.750 1.00 95.31 403 ARG A O 1
ATOM 3000 N N . ASP A 1 404 ? 17.460 4.117 -6.101 1.00 96.44 404 ASP A N 1
ATOM 3001 C CA . ASP A 1 404 ? 16.112 4.305 -6.630 1.00 96.44 404 ASP A CA 1
ATOM 3002 C C . ASP A 1 404 ? 15.881 3.451 -7.875 1.00 96.44 404 ASP A C 1
ATOM 3004 O O . ASP A 1 404 ? 16.786 3.213 -8.679 1.00 96.44 404 ASP A O 1
ATOM 3008 N N . GLN A 1 405 ? 14.645 2.991 -8.022 1.00 97.19 405 GLN A N 1
ATOM 3009 C CA . GLN A 1 405 ? 14.245 2.098 -9.092 1.00 97.19 405 GLN A CA 1
ATOM 3010 C C . GLN A 1 405 ? 13.291 2.841 -10.024 1.00 97.19 405 GLN A C 1
ATOM 3012 O O . GLN A 1 405 ? 12.111 3.017 -9.725 1.00 97.19 405 GLN A O 1
ATOM 3017 N N . LEU A 1 406 ? 13.828 3.312 -11.151 1.00 96.56 406 LEU A N 1
ATOM 3018 C CA . LEU A 1 406 ? 13.138 4.252 -12.045 1.00 96.56 406 LEU A CA 1
ATOM 3019 C C . LEU A 1 406 ? 12.109 3.601 -12.981 1.00 96.56 406 LEU A C 1
ATOM 3021 O O . LEU A 1 406 ? 11.304 4.300 -13.592 1.00 96.56 406 LEU A O 1
ATOM 3025 N N . PHE A 1 407 ? 12.128 2.273 -13.065 1.00 95.94 407 PHE A N 1
ATOM 3026 C CA . PHE A 1 407 ? 11.198 1.446 -13.832 1.00 95.94 407 PHE A CA 1
ATOM 3027 C C . PHE A 1 407 ? 10.682 0.306 -12.952 1.00 95.94 407 PHE A C 1
ATOM 3029 O O . PHE A 1 407 ? 11.468 -0.175 -12.133 1.00 95.94 407 PHE A O 1
ATOM 3036 N N . PRO A 1 408 ? 9.441 -0.184 -13.140 1.00 95.62 408 PRO A N 1
ATOM 3037 C CA . PRO A 1 408 ? 8.973 -1.423 -12.524 1.00 95.62 408 PRO A CA 1
ATOM 3038 C C . PRO A 1 408 ? 10.013 -2.535 -12.667 1.00 95.62 408 PRO A C 1
ATOM 3040 O O . PRO A 1 408 ? 10.423 -2.876 -13.776 1.00 95.62 408 PRO A O 1
ATOM 3043 N N . PHE A 1 409 ? 10.470 -3.071 -11.537 1.00 92.94 409 PHE A N 1
ATOM 3044 C CA . PHE A 1 409 ? 11.480 -4.121 -11.504 1.00 92.94 409 PHE A CA 1
ATOM 3045 C C . PHE A 1 409 ? 10.958 -5.349 -10.760 1.00 92.94 409 PHE A C 1
ATOM 3047 O O . PHE A 1 409 ? 10.362 -5.188 -9.691 1.00 92.94 409 PHE A O 1
ATOM 3054 N N . PRO A 1 410 ? 11.170 -6.569 -11.279 1.00 90.94 410 PRO A N 1
ATOM 3055 C CA . PRO A 1 410 ? 10.695 -7.782 -10.628 1.00 90.94 410 PRO A CA 1
ATOM 3056 C C . PRO A 1 410 ? 11.300 -7.979 -9.229 1.00 90.94 410 PRO A C 1
ATOM 3058 O O . PRO A 1 410 ? 12.521 -7.983 -9.061 1.00 90.94 410 PRO A O 1
ATOM 3061 N N . LEU A 1 411 ? 10.445 -8.218 -8.235 1.00 91.25 411 LEU A N 1
ATOM 3062 C CA . LEU A 1 411 ? 10.823 -8.660 -6.894 1.00 91.25 411 LEU A CA 1
ATOM 3063 C C . LEU A 1 411 ? 10.362 -10.108 -6.695 1.00 91.25 411 LEU A C 1
ATOM 3065 O O . LEU A 1 411 ? 9.170 -10.410 -6.726 1.00 91.25 411 LEU A O 1
ATOM 3069 N N . PHE A 1 412 ? 11.309 -11.017 -6.483 1.00 85.94 412 PHE A N 1
ATOM 3070 C CA . PHE A 1 412 ? 11.031 -12.452 -6.498 1.00 85.94 412 PHE A CA 1
ATOM 3071 C C . PHE A 1 412 ? 10.774 -13.030 -5.102 1.00 85.94 412 PHE A C 1
ATOM 3073 O O . PHE A 1 412 ? 11.580 -12.867 -4.186 1.00 85.94 412 PHE A O 1
ATOM 3080 N N . PHE A 1 413 ? 9.688 -13.798 -4.988 1.00 83.44 413 PHE A N 1
ATOM 3081 C CA . PHE A 1 413 ? 9.364 -14.660 -3.848 1.00 83.44 413 PHE A CA 1
ATOM 3082 C C . PHE A 1 413 ? 9.210 -16.104 -4.328 1.00 83.44 413 PHE A C 1
ATOM 3084 O O . PHE A 1 413 ? 8.781 -16.332 -5.461 1.00 83.44 413 PHE A O 1
ATOM 3091 N N . GLN A 1 414 ? 9.592 -17.075 -3.493 1.00 76.69 414 GLN A N 1
ATOM 3092 C CA . GLN A 1 414 ? 9.423 -18.501 -3.814 1.00 76.69 414 GLN A CA 1
ATOM 3093 C C . GLN A 1 414 ? 7.939 -18.899 -3.801 1.00 76.69 414 GLN A C 1
ATOM 3095 O O . GLN A 1 414 ? 7.509 -19.774 -4.550 1.00 76.69 414 GLN A O 1
ATOM 3100 N N . GLU A 1 415 ? 7.163 -18.233 -2.953 1.00 83.12 415 GLU A N 1
ATOM 3101 C CA . GLU A 1 415 ? 5.741 -18.436 -2.739 1.00 83.12 415 GLU A CA 1
ATOM 3102 C C . GLU A 1 415 ? 4.876 -17.339 -3.374 1.00 83.12 415 GLU A C 1
ATOM 3104 O O . GLU A 1 415 ? 5.340 -16.233 -3.654 1.00 83.12 415 GLU A O 1
ATOM 3109 N N . ASP A 1 416 ? 3.580 -17.617 -3.531 1.00 81.31 416 ASP A N 1
ATOM 3110 C CA . ASP A 1 416 ? 2.638 -16.637 -4.070 1.00 81.31 416 ASP A CA 1
ATOM 3111 C C . ASP A 1 416 ? 2.384 -15.505 -3.069 1.00 81.31 416 ASP A C 1
ATOM 3113 O O . ASP A 1 416 ? 1.974 -15.734 -1.920 1.00 81.31 416 ASP A O 1
ATOM 3117 N N . VAL A 1 417 ? 2.587 -14.269 -3.525 1.00 88.94 417 VAL A N 1
ATOM 3118 C CA . VAL A 1 417 ? 2.381 -13.065 -2.721 1.00 88.94 417 VAL A CA 1
ATOM 3119 C C . VAL A 1 417 ? 0.891 -12.765 -2.582 1.00 88.94 417 VAL A C 1
ATOM 3121 O O . VAL A 1 417 ? 0.158 -12.597 -3.556 1.00 88.94 417 VAL A O 1
ATOM 3124 N N . LYS A 1 418 ? 0.435 -12.682 -1.333 1.00 87.75 418 LYS A N 1
ATOM 3125 C CA . LYS A 1 418 ? -0.959 -12.414 -0.970 1.00 87.75 418 LYS A CA 1
ATOM 3126 C C . LYS A 1 418 ? -1.204 -10.938 -0.661 1.00 87.75 418 LYS A C 1
ATOM 3128 O O . LYS A 1 418 ? -2.265 -10.417 -0.995 1.00 87.75 418 LYS A O 1
ATOM 3133 N N . GLN A 1 419 ? -0.267 -10.304 0.037 1.00 92.62 419 GLN A N 1
ATOM 3134 C CA . GLN A 1 419 ? -0.382 -8.922 0.496 1.00 92.62 419 GLN A CA 1
ATOM 3135 C C . GLN A 1 419 ? 1.003 -8.284 0.546 1.00 92.62 419 GLN A C 1
ATOM 3137 O O . GLN A 1 419 ? 1.950 -8.921 1.008 1.00 92.62 419 GLN A O 1
ATOM 3142 N N . ILE A 1 420 ? 1.083 -7.022 0.137 1.00 96.50 420 ILE A N 1
ATOM 3143 C CA . ILE A 1 420 ? 2.233 -6.145 0.344 1.00 96.50 420 ILE A CA 1
ATOM 3144 C C . ILE A 1 420 ? 1.745 -4.936 1.144 1.00 96.50 420 ILE A C 1
ATOM 3146 O O . ILE A 1 420 ? 0.677 -4.394 0.865 1.00 96.50 420 ILE A O 1
ATOM 3150 N N . SER A 1 421 ? 2.515 -4.542 2.150 1.00 97.62 421 SER A N 1
ATOM 3151 C CA . SER A 1 421 ? 2.332 -3.311 2.912 1.00 97.62 421 SER A CA 1
ATOM 3152 C C . SER A 1 421 ? 3.636 -2.531 2.841 1.00 97.62 421 SER A C 1
ATOM 3154 O O . SER A 1 421 ? 4.653 -3.013 3.339 1.00 97.62 421 SER A O 1
ATOM 3156 N N . ILE A 1 422 ? 3.614 -1.368 2.194 1.00 97.19 422 ILE A N 1
ATOM 3157 C CA . ILE A 1 422 ? 4.784 -0.505 2.009 1.00 97.19 422 ILE A CA 1
ATOM 3158 C C . ILE A 1 422 ? 4.628 0.669 2.971 1.00 97.19 422 ILE A C 1
ATOM 3160 O O . ILE A 1 422 ? 3.765 1.518 2.774 1.00 97.19 422 ILE A O 1
ATOM 3164 N N . GLY A 1 423 ? 5.431 0.692 4.030 1.00 95.06 423 GLY A N 1
ATOM 3165 C CA . GLY A 1 423 ? 5.511 1.829 4.938 1.00 95.06 423 GLY A CA 1
ATOM 3166 C C . GLY A 1 423 ? 6.480 2.904 4.428 1.00 95.06 423 GLY A C 1
ATOM 3167 O O . GLY A 1 423 ? 7.014 2.809 3.320 1.00 95.06 423 GLY A O 1
ATOM 3168 N N . PRO A 1 424 ? 6.763 3.928 5.244 1.00 93.06 424 PRO A N 1
ATOM 3169 C CA . PRO A 1 424 ? 7.732 4.974 4.902 1.00 93.06 424 PRO A CA 1
ATOM 3170 C C . PRO A 1 424 ? 9.179 4.483 4.869 1.00 93.06 424 PRO A C 1
ATOM 3172 O O . PRO A 1 424 ? 10.007 5.043 4.154 1.00 93.06 424 PRO A O 1
ATOM 3175 N N . ASP A 1 425 ? 9.492 3.481 5.688 1.00 92.44 425 ASP A N 1
ATOM 3176 C CA . ASP A 1 425 ? 10.857 3.037 5.960 1.00 92.44 425 ASP A CA 1
ATOM 3177 C C . ASP A 1 425 ? 11.061 1.524 5.800 1.00 92.44 425 ASP A C 1
ATOM 3179 O O . ASP A 1 425 ? 12.199 1.076 5.653 1.00 92.44 425 ASP A O 1
ATOM 3183 N N . HIS A 1 426 ? 9.987 0.734 5.782 1.00 97.12 426 HIS A N 1
ATOM 3184 C CA . HIS A 1 426 ? 10.047 -0.714 5.627 1.00 97.12 426 HIS A CA 1
ATOM 3185 C C . HIS A 1 426 ? 8.822 -1.275 4.901 1.00 97.12 426 HIS A C 1
ATOM 3187 O O . HIS A 1 426 ? 7.739 -0.692 4.907 1.00 97.12 426 HIS A O 1
ATOM 3193 N N . THR A 1 427 ? 8.996 -2.458 4.323 1.00 98.25 427 THR A N 1
ATOM 3194 C CA . THR A 1 427 ? 7.972 -3.195 3.585 1.00 98.25 427 THR A CA 1
ATOM 3195 C C . THR A 1 427 ? 7.763 -4.562 4.220 1.00 98.25 427 THR A C 1
ATOM 3197 O O . THR A 1 427 ? 8.721 -5.259 4.564 1.00 98.25 427 THR A O 1
ATOM 3200 N N . LEU A 1 428 ? 6.499 -4.962 4.349 1.00 98.38 428 LEU A N 1
ATOM 3201 C CA . LEU A 1 428 ? 6.083 -6.290 4.789 1.00 98.38 428 LEU A CA 1
ATOM 3202 C C . LEU A 1 428 ? 5.332 -7.008 3.675 1.00 98.38 428 LEU A C 1
ATOM 3204 O O . LEU A 1 428 ? 4.479 -6.430 3.003 1.00 98.38 428 LEU A O 1
ATOM 3208 N N . VAL A 1 429 ? 5.609 -8.298 3.519 1.00 97.56 429 VAL A N 1
ATOM 3209 C CA . VAL A 1 429 ? 4.988 -9.138 2.493 1.00 97.56 429 VAL A CA 1
ATOM 3210 C C . VAL A 1 429 ? 4.455 -10.412 3.123 1.00 97.56 429 VAL A C 1
ATOM 3212 O O . VAL A 1 429 ? 5.186 -11.128 3.805 1.00 97.56 429 VAL A O 1
ATOM 3215 N N . VAL A 1 430 ? 3.181 -10.717 2.881 1.00 95.00 430 VAL A N 1
ATOM 3216 C CA . VAL A 1 430 ? 2.566 -11.998 3.246 1.00 95.00 430 VAL A CA 1
ATOM 3217 C C . VAL A 1 430 ? 2.540 -12.885 2.018 1.00 95.00 430 VAL A C 1
ATOM 3219 O O . VAL A 1 430 ? 1.991 -12.498 0.986 1.00 95.00 430 VAL A O 1
ATOM 3222 N N . VAL A 1 431 ? 3.054 -14.100 2.157 1.00 91.19 431 VAL A N 1
ATOM 3223 C CA . VAL A 1 431 ? 3.040 -15.117 1.102 1.00 91.19 431 VAL A CA 1
ATOM 3224 C C . VAL A 1 431 ? 2.276 -16.360 1.543 1.00 91.19 431 VAL A C 1
ATOM 3226 O O . VAL A 1 431 ? 2.183 -16.635 2.743 1.00 91.19 431 VAL A O 1
ATOM 3229 N N . ASN A 1 432 ? 1.729 -17.122 0.598 1.00 83.75 432 ASN A N 1
ATOM 3230 C CA . ASN A 1 432 ? 1.078 -18.406 0.866 1.00 83.75 432 ASN A CA 1
ATOM 3231 C C . ASN A 1 432 ? 2.091 -19.554 0.825 1.00 83.75 432 ASN A C 1
ATOM 3233 O O . ASN A 1 432 ? 2.668 -19.845 -0.213 1.00 83.75 432 ASN A O 1
ATOM 3237 N N . ILE A 1 433 ? 2.239 -20.281 1.930 1.00 75.19 433 ILE A N 1
ATOM 3238 C CA . ILE A 1 433 ? 3.035 -21.510 1.958 1.00 75.19 433 ILE A CA 1
ATOM 3239 C C . ILE A 1 433 ? 2.141 -22.640 1.442 1.00 75.19 433 ILE A C 1
ATOM 3241 O O . ILE A 1 433 ? 1.307 -23.174 2.180 1.00 75.19 433 ILE A O 1
ATOM 3245 N N . GLY A 1 434 ? 2.280 -22.976 0.162 1.00 57.16 434 GLY A N 1
ATOM 3246 C CA . GLY A 1 434 ? 1.656 -24.159 -0.416 1.00 57.16 434 GLY A CA 1
ATOM 3247 C C . GLY A 1 434 ? 2.387 -25.420 0.042 1.00 57.16 434 GLY A C 1
ATOM 3248 O O . GLY A 1 434 ? 3.550 -25.613 -0.292 1.00 57.16 434 GLY A O 1
ATOM 3249 N N . TYR A 1 435 ? 1.716 -26.309 0.776 1.00 46.62 435 TYR A N 1
ATOM 3250 C CA . TYR A 1 435 ? 2.134 -27.710 0.813 1.00 46.62 435 TYR A CA 1
ATOM 3251 C C . TYR A 1 435 ? 1.584 -28.377 -0.446 1.00 46.62 435 TYR A C 1
ATOM 3253 O O . TYR A 1 435 ? 0.397 -28.699 -0.502 1.00 46.62 435 TYR A O 1
ATOM 3261 N N . SER A 1 436 ? 2.415 -28.598 -1.464 1.00 36.81 436 SER A N 1
ATOM 3262 C CA . SER A 1 436 ? 2.061 -29.503 -2.558 1.00 36.81 436 SER A CA 1
ATOM 3263 C C . SER A 1 436 ? 2.138 -30.946 -2.053 1.00 36.81 436 SER A C 1
ATOM 3265 O O . SER A 1 436 ? 3.082 -31.668 -2.350 1.00 36.81 436 SER A O 1
ATOM 3267 N N . ILE A 1 437 ? 1.133 -31.390 -1.292 1.00 36.28 437 ILE A N 1
ATOM 3268 C CA . ILE A 1 437 ? 1.034 -32.781 -0.811 1.00 36.28 437 ILE A CA 1
ATOM 3269 C C . ILE A 1 437 ? 1.003 -33.785 -1.990 1.00 36.28 437 ILE A C 1
ATOM 3271 O O . ILE A 1 437 ? 1.329 -34.952 -1.812 1.00 36.28 437 ILE A O 1
ATOM 3275 N N . LEU A 1 438 ? 0.694 -33.338 -3.216 1.00 31.69 438 LEU A N 1
ATOM 3276 C CA . LEU A 1 438 ? 0.769 -34.162 -4.431 1.00 31.69 438 LEU A CA 1
ATOM 3277 C C . LEU A 1 438 ? 2.119 -34.127 -5.174 1.00 31.69 438 LEU A C 1
ATOM 3279 O O . LEU A 1 438 ? 2.379 -35.028 -5.969 1.00 31.69 438 LEU A O 1
ATOM 3283 N N . GLY A 1 439 ? 2.966 -33.117 -4.954 1.00 33.19 439 GLY A N 1
ATOM 3284 C CA . GLY A 1 439 ? 4.236 -32.979 -5.684 1.00 33.19 439 GLY A CA 1
ATOM 3285 C C . GLY A 1 439 ? 5.260 -34.033 -5.266 1.00 33.19 439 GLY A C 1
ATOM 3286 O O . GLY A 1 439 ? 5.896 -34.652 -6.116 1.00 33.19 439 GLY A O 1
ATOM 3287 N N . ASP A 1 440 ? 5.322 -34.304 -3.961 1.00 33.16 440 ASP A N 1
ATOM 3288 C CA . ASP A 1 440 ? 6.286 -35.244 -3.383 1.00 33.16 440 ASP A CA 1
ATOM 3289 C C . ASP A 1 440 ? 5.822 -36.708 -3.457 1.00 33.16 440 ASP A C 1
ATOM 3291 O O . ASP A 1 440 ? 6.648 -37.614 -3.388 1.00 33.16 440 ASP A O 1
ATOM 3295 N N . LEU A 1 441 ? 4.513 -36.962 -3.620 1.00 33.00 441 LEU A N 1
ATOM 3296 C CA . LEU A 1 441 ? 3.956 -38.323 -3.595 1.00 33.00 441 LEU A CA 1
ATOM 3297 C C . LEU A 1 441 ? 3.685 -38.940 -4.974 1.00 33.00 441 LEU A C 1
ATOM 3299 O O . LEU A 1 441 ? 3.517 -40.154 -5.047 1.00 33.00 441 LEU A O 1
ATOM 3303 N N . ILE A 1 442 ? 3.606 -38.152 -6.057 1.00 33.84 442 ILE A N 1
ATOM 3304 C CA . ILE A 1 442 ? 3.183 -38.685 -7.371 1.00 33.84 442 ILE A CA 1
ATOM 3305 C C . ILE A 1 442 ? 4.064 -38.251 -8.551 1.00 33.84 442 ILE A C 1
ATOM 3307 O O . ILE A 1 442 ? 3.749 -38.581 -9.690 1.00 33.84 442 ILE A O 1
ATOM 3311 N N . GLY A 1 443 ? 5.160 -37.513 -8.337 1.00 32.28 443 GLY A N 1
ATOM 3312 C CA . GLY A 1 443 ? 6.089 -37.161 -9.426 1.00 32.28 443 GLY A CA 1
ATOM 3313 C C . GLY A 1 443 ? 5.442 -36.425 -10.615 1.00 32.28 443 GLY A C 1
ATOM 3314 O O . GLY A 1 443 ? 6.026 -36.340 -11.692 1.00 32.28 443 GLY A O 1
ATOM 3315 N N . LEU A 1 444 ? 4.236 -35.879 -10.437 1.00 31.20 444 LEU A N 1
ATOM 3316 C CA . LEU A 1 444 ? 3.456 -35.190 -11.461 1.00 31.20 444 LEU A CA 1
ATOM 3317 C C . LEU A 1 444 ? 3.547 -33.680 -11.227 1.00 31.20 444 LEU A C 1
ATOM 3319 O O . LEU A 1 444 ? 2.581 -33.012 -10.866 1.00 31.20 444 LEU A O 1
ATOM 3323 N N . ASN A 1 445 ? 4.735 -33.127 -11.472 1.00 31.23 445 ASN A N 1
ATOM 3324 C CA . ASN A 1 445 ? 4.921 -31.687 -11.638 1.00 31.23 445 ASN A CA 1
ATOM 3325 C C . ASN A 1 445 ? 4.280 -31.243 -12.962 1.00 31.23 445 ASN A C 1
ATOM 3327 O O . ASN A 1 445 ? 4.958 -31.127 -13.981 1.00 31.23 445 ASN A O 1
ATOM 3331 N N . ARG A 1 446 ? 2.967 -30.975 -12.957 1.00 32.72 446 ARG A N 1
ATOM 3332 C CA . ARG A 1 446 ? 2.292 -30.282 -14.072 1.00 32.72 446 ARG A CA 1
ATOM 3333 C C . ARG A 1 446 ? 2.379 -28.753 -14.017 1.00 32.72 446 ARG A C 1
ATOM 3335 O O . ARG A 1 446 ? 1.885 -28.101 -14.922 1.00 32.72 446 ARG A O 1
ATOM 3342 N N . PHE A 1 447 ? 3.105 -28.193 -13.052 1.00 33.25 447 PHE A N 1
ATOM 3343 C CA . PHE A 1 447 ? 3.636 -26.832 -13.135 1.00 33.25 447 PHE A CA 1
ATOM 3344 C C . PHE A 1 447 ? 5.083 -26.834 -12.638 1.00 33.25 447 PHE A C 1
ATOM 3346 O O . PHE A 1 447 ? 5.366 -26.552 -11.477 1.00 33.25 447 PHE A O 1
ATOM 3353 N N . LYS A 1 448 ? 6.023 -27.182 -13.524 1.00 33.66 448 LYS A N 1
ATOM 3354 C CA . LYS A 1 448 ? 7.437 -26.861 -13.314 1.00 33.66 448 LYS A CA 1
ATOM 3355 C C . LYS A 1 448 ? 7.580 -25.333 -13.384 1.00 33.66 448 LYS A C 1
ATOM 3357 O O . LYS A 1 448 ? 7.800 -24.801 -14.464 1.00 33.66 448 LYS A O 1
ATOM 3362 N N . ARG A 1 449 ? 7.470 -24.622 -12.256 1.00 37.66 449 ARG A N 1
ATOM 3363 C CA . ARG A 1 449 ? 8.190 -23.345 -12.097 1.00 37.66 449 ARG A CA 1
ATOM 3364 C C . ARG A 1 449 ? 9.682 -23.731 -12.070 1.00 37.66 449 ARG A C 1
ATOM 3366 O O . ARG A 1 449 ? 10.061 -24.476 -11.166 1.00 37.66 449 ARG A O 1
ATOM 3373 N N . PRO A 1 450 ? 10.508 -23.389 -13.079 1.00 33.72 450 PRO A N 1
ATOM 3374 C CA . PRO A 1 450 ? 11.861 -23.929 -13.171 1.00 33.72 450 PRO A CA 1
ATOM 3375 C C . PRO A 1 450 ? 12.722 -23.516 -11.976 1.00 33.72 450 PRO A C 1
ATOM 3377 O O . PRO A 1 450 ? 12.585 -22.415 -11.444 1.00 33.72 450 PRO A O 1
ATOM 3380 N N . GLN A 1 451 ? 13.655 -24.397 -11.619 1.00 31.34 451 GLN A N 1
ATOM 3381 C CA . GLN A 1 451 ? 14.760 -24.246 -10.662 1.00 31.34 451 GLN A CA 1
ATOM 3382 C C . GLN A 1 451 ? 15.743 -23.090 -10.994 1.00 31.34 451 GLN A C 1
ATOM 3384 O O . GLN A 1 451 ? 16.937 -23.209 -10.762 1.00 31.34 451 GLN A O 1
ATOM 3389 N N . MET A 1 452 ? 15.280 -21.941 -11.498 1.00 33.47 452 MET A N 1
ATOM 3390 C CA . MET A 1 452 ? 16.080 -20.704 -11.574 1.00 33.47 452 MET A CA 1
ATOM 3391 C C . MET A 1 452 ? 16.165 -19.973 -10.218 1.00 33.47 452 MET A C 1
ATOM 3393 O O . MET A 1 452 ? 17.001 -19.095 -10.022 1.00 33.47 452 MET A O 1
ATOM 3397 N N . TYR A 1 453 ? 15.321 -20.355 -9.254 1.00 39.06 453 TYR A N 1
ATOM 3398 C CA . TYR A 1 453 ? 15.078 -19.634 -7.999 1.00 39.06 453 TYR A CA 1
ATOM 3399 C C . TYR A 1 453 ? 16.210 -19.658 -6.954 1.00 39.06 453 TYR A C 1
ATOM 3401 O O . TYR A 1 453 ? 16.111 -18.950 -5.953 1.00 39.06 453 TYR A O 1
ATOM 3409 N N . LEU A 1 454 ? 17.286 -20.426 -7.159 1.00 31.70 454 LEU A N 1
ATOM 3410 C CA . LEU A 1 454 ? 18.431 -20.474 -6.233 1.00 31.70 454 LEU A CA 1
ATOM 3411 C C . LEU A 1 454 ? 19.635 -19.631 -6.700 1.00 31.70 454 LEU A C 1
ATOM 3413 O O . LEU A 1 454 ? 20.606 -19.485 -5.962 1.00 31.70 454 LEU A O 1
ATOM 3417 N N . MET A 1 455 ? 19.585 -19.031 -7.895 1.00 33.88 455 MET A N 1
ATOM 3418 C CA . MET A 1 455 ? 20.755 -18.355 -8.476 1.00 33.88 455 MET A CA 1
ATOM 3419 C C . MET A 1 455 ? 20.945 -16.887 -8.049 1.00 33.88 455 MET A C 1
ATOM 3421 O O . MET A 1 455 ? 22.012 -16.331 -8.283 1.00 33.88 455 MET A O 1
ATOM 3425 N N . ALA A 1 456 ? 19.967 -16.252 -7.390 1.00 35.41 456 ALA A N 1
ATOM 3426 C CA . ALA A 1 456 ? 19.989 -14.803 -7.119 1.00 35.41 456 ALA A CA 1
ATOM 3427 C C . ALA A 1 456 ? 20.527 -14.381 -5.728 1.00 35.41 456 ALA A C 1
ATOM 3429 O O . ALA A 1 456 ? 20.662 -13.188 -5.443 1.00 35.41 456 ALA A O 1
ATOM 3430 N N . THR A 1 457 ? 20.829 -15.322 -4.826 1.00 34.66 457 THR A N 1
ATOM 3431 C CA . THR A 1 457 ? 21.298 -15.006 -3.455 1.00 34.66 457 THR A CA 1
ATOM 3432 C C . THR A 1 457 ? 22.781 -15.254 -3.216 1.00 34.66 457 THR A C 1
ATOM 3434 O O . THR A 1 457 ? 23.300 -14.818 -2.191 1.00 34.66 457 THR A O 1
ATOM 3437 N N . VAL A 1 458 ? 23.478 -15.889 -4.154 1.00 39.78 458 VAL A N 1
ATOM 3438 C CA . VAL A 1 458 ? 24.935 -16.034 -4.130 1.00 39.78 458 VAL A CA 1
ATOM 3439 C C . VAL A 1 458 ? 25.465 -15.148 -5.247 1.00 39.78 458 VAL A C 1
ATOM 3441 O O . VAL A 1 458 ? 25.085 -15.362 -6.393 1.00 39.78 458 VAL A O 1
ATOM 3444 N N . SER A 1 459 ? 26.289 -14.140 -4.933 1.00 48.72 459 SER A N 1
ATOM 3445 C CA . SER A 1 459 ? 26.999 -13.393 -5.980 1.00 48.72 459 SER A CA 1
ATOM 3446 C C . SER A 1 459 ? 27.739 -14.415 -6.838 1.00 48.72 459 SER A C 1
ATOM 3448 O O . SER A 1 459 ? 28.579 -15.139 -6.288 1.00 48.72 459 SER A O 1
ATOM 3450 N N . PRO A 1 460 ? 27.387 -14.557 -8.126 1.00 58.50 460 PRO A N 1
ATOM 3451 C CA . PRO A 1 460 ? 27.955 -15.614 -8.926 1.00 58.50 460 PRO A CA 1
ATOM 3452 C C . PRO A 1 460 ? 29.456 -15.393 -9.042 1.00 58.50 460 PRO A C 1
ATOM 3454 O O . PRO A 1 460 ? 29.927 -14.257 -9.124 1.00 58.50 460 PRO A O 1
ATOM 3457 N N . VAL A 1 461 ? 30.219 -16.482 -9.044 1.00 76.75 461 VAL A N 1
ATOM 3458 C CA . VAL A 1 461 ? 31.634 -16.401 -9.409 1.00 76.75 461 VAL A CA 1
ATOM 3459 C C . VAL A 1 461 ? 31.679 -15.889 -10.847 1.00 76.75 461 VAL A C 1
ATOM 3461 O O . VAL A 1 461 ? 31.117 -16.522 -11.740 1.00 76.75 461 VAL A O 1
ATOM 3464 N N . ARG A 1 462 ? 32.291 -14.727 -11.073 1.00 88.75 462 ARG A N 1
ATOM 3465 C CA . ARG A 1 462 ? 32.385 -14.127 -12.406 1.00 88.75 462 ARG A CA 1
ATOM 3466 C C . ARG A 1 462 ? 33.636 -14.624 -13.108 1.00 88.75 462 ARG A C 1
ATOM 3468 O O . ARG A 1 462 ? 34.682 -14.799 -12.486 1.00 88.75 462 ARG A O 1
ATOM 3475 N N . ALA A 1 463 ? 33.497 -14.891 -14.390 1.00 90.50 463 ALA A N 1
ATOM 3476 C CA . ALA A 1 463 ? 34.570 -15.286 -15.273 1.00 90.50 463 ALA A CA 1
ATOM 3477 C C . ALA A 1 463 ? 34.313 -14.701 -16.662 1.00 90.50 463 ALA A C 1
ATOM 3479 O O . ALA A 1 463 ? 33.175 -14.372 -17.013 1.00 90.50 463 ALA A O 1
ATOM 3480 N N . ALA A 1 464 ? 35.369 -14.571 -17.446 1.00 95.31 464 ALA A N 1
ATOM 3481 C CA . ALA A 1 464 ? 35.293 -14.016 -18.781 1.00 95.31 464 ALA A CA 1
ATOM 3482 C C . ALA A 1 464 ? 36.325 -14.682 -19.691 1.00 95.31 464 ALA A C 1
ATOM 3484 O O . ALA A 1 464 ? 37.347 -15.172 -19.216 1.00 95.31 464 ALA A O 1
ATOM 3485 N N . GLY A 1 465 ? 36.037 -14.737 -20.987 1.00 95.06 465 GLY A N 1
ATOM 3486 C CA . GLY A 1 465 ? 36.900 -15.403 -21.952 1.00 95.06 465 GLY A CA 1
ATOM 3487 C C . GLY A 1 465 ? 36.584 -15.046 -23.394 1.00 95.06 465 GLY A C 1
ATOM 3488 O O . GLY A 1 465 ? 35.627 -14.325 -23.685 1.00 95.06 465 GLY A O 1
ATOM 3489 N N . LEU A 1 466 ? 37.379 -15.582 -24.315 1.00 95.75 466 LEU A N 1
ATOM 3490 C CA . LEU A 1 466 ? 37.191 -15.397 -25.750 1.00 95.75 466 LEU A CA 1
ATOM 3491 C C . LEU A 1 466 ? 36.942 -16.743 -26.425 1.00 95.75 466 LEU A C 1
ATOM 3493 O O . LEU A 1 466 ? 37.690 -17.703 -26.257 1.00 95.75 466 LEU A O 1
ATOM 3497 N N . VAL A 1 467 ? 35.902 -16.799 -27.253 1.00 96.31 467 VAL A N 1
ATOM 3498 C CA . VAL A 1 467 ? 35.759 -17.868 -28.239 1.00 96.31 467 VAL A CA 1
ATOM 3499 C C . VAL A 1 467 ? 36.640 -17.497 -29.418 1.00 96.31 467 VAL A C 1
ATOM 3501 O O . VAL A 1 467 ? 36.231 -16.765 -30.325 1.00 96.31 467 VAL A O 1
ATOM 3504 N N . VAL A 1 468 ? 37.882 -17.972 -29.361 1.00 94.56 468 VAL A N 1
ATOM 3505 C CA . VAL A 1 468 ? 38.850 -17.767 -30.433 1.00 94.56 468 VAL A CA 1
ATOM 3506 C C . VAL A 1 468 ? 38.519 -18.708 -31.587 1.00 94.56 468 VAL A C 1
ATOM 3508 O O . VAL A 1 468 ? 38.377 -19.918 -31.400 1.00 94.56 468 VAL A O 1
ATOM 3511 N N . PHE A 1 469 ? 38.400 -18.156 -32.789 1.00 93.94 469 PHE A N 1
ATOM 3512 C CA . PHE A 1 469 ? 38.155 -18.923 -34.004 1.00 93.94 469 PHE A CA 1
ATOM 3513 C C . PHE A 1 469 ? 39.124 -18.528 -35.117 1.00 93.94 469 PHE A C 1
ATOM 3515 O O . PHE A 1 469 ? 39.627 -17.404 -35.167 1.00 93.94 469 PHE A O 1
ATOM 3522 N N . ARG A 1 470 ? 39.363 -19.449 -36.047 1.00 91.50 470 ARG A N 1
ATOM 3523 C CA . ARG A 1 470 ? 40.095 -19.186 -37.290 1.00 91.50 470 ARG A CA 1
ATOM 3524 C C . ARG A 1 470 ? 39.263 -19.615 -38.491 1.00 91.50 470 ARG A C 1
ATOM 3526 O O . ARG A 1 470 ? 38.335 -20.412 -38.364 1.00 91.50 470 ARG A O 1
ATOM 3533 N N . ARG A 1 471 ? 39.600 -19.082 -39.664 1.00 88.12 471 ARG A N 1
ATOM 3534 C CA . ARG A 1 471 ? 39.012 -19.506 -40.939 1.00 88.12 471 ARG A CA 1
ATOM 3535 C C . ARG A 1 471 ? 40.033 -20.344 -41.699 1.00 88.12 471 ARG A C 1
ATOM 3537 O O . ARG A 1 471 ? 41.032 -19.805 -42.161 1.00 88.12 471 ARG A O 1
ATOM 3544 N N . ALA A 1 472 ? 39.776 -21.642 -41.819 1.00 66.06 472 ALA A N 1
ATOM 3545 C CA . ALA A 1 472 ? 40.566 -22.570 -42.617 1.00 66.06 472 ALA A CA 1
ATOM 3546 C C . ALA A 1 472 ? 39.661 -23.703 -43.122 1.00 66.06 472 ALA A C 1
ATOM 3548 O O . ALA A 1 472 ? 39.127 -24.467 -42.324 1.00 66.06 472 ALA A O 1
ATOM 3549 N N . PRO A 1 473 ? 39.568 -23.912 -44.444 1.00 76.44 473 PRO A N 1
ATOM 3550 C CA . PRO A 1 473 ? 38.417 -23.574 -45.326 1.00 76.44 473 PRO A CA 1
ATOM 3551 C C . PRO A 1 473 ? 37.004 -23.362 -44.718 1.00 76.44 473 PRO A C 1
ATOM 3553 O O . PRO A 1 473 ? 36.158 -22.766 -45.380 1.00 76.44 473 PRO A O 1
ATOM 3556 N N . ALA A 1 474 ? 36.734 -23.796 -43.487 1.00 85.44 474 ALA A N 1
ATOM 3557 C CA . ALA A 1 474 ? 35.546 -23.497 -42.688 1.00 85.44 474 ALA A CA 1
ATOM 3558 C C . ALA A 1 474 ? 35.943 -22.801 -41.364 1.00 85.44 474 ALA A C 1
ATOM 3560 O O . ALA A 1 474 ? 37.123 -22.565 -41.100 1.00 85.44 474 ALA A O 1
ATOM 3561 N N . ILE A 1 475 ? 34.963 -22.414 -40.542 1.00 92.25 475 ILE A N 1
ATOM 3562 C CA . ILE A 1 475 ? 35.229 -21.853 -39.206 1.00 92.25 475 ILE A CA 1
ATOM 3563 C C . ILE A 1 475 ? 35.618 -22.986 -38.254 1.00 92.25 475 ILE A C 1
ATOM 3565 O O . ILE A 1 475 ? 34.847 -23.930 -38.069 1.00 92.25 475 ILE A O 1
ATOM 3569 N N . GLU A 1 476 ? 36.773 -22.841 -37.610 1.00 93.25 476 GLU A N 1
ATOM 3570 C CA . GLU A 1 476 ? 37.244 -23.724 -36.544 1.00 93.25 476 GLU A CA 1
ATOM 3571 C C . GLU A 1 476 ? 37.388 -22.946 -35.234 1.00 93.25 476 GLU A C 1
ATOM 3573 O O . GLU A 1 476 ? 37.873 -21.813 -35.228 1.00 93.25 476 GLU A O 1
ATOM 3578 N N . PHE A 1 477 ? 37.006 -23.568 -34.121 1.00 94.44 477 PHE A N 1
ATOM 3579 C CA . PHE A 1 477 ? 37.082 -23.008 -32.774 1.00 94.44 477 PHE A CA 1
ATOM 3580 C C . PHE A 1 477 ? 38.256 -23.599 -31.998 1.00 94.44 477 PHE A C 1
ATOM 3582 O O . PHE A 1 477 ? 38.500 -24.806 -32.068 1.00 94.44 477 PHE A O 1
ATOM 3589 N N . LEU A 1 478 ? 38.958 -22.761 -31.237 1.00 93.25 478 LEU A N 1
ATOM 3590 C CA . LEU A 1 478 ? 39.990 -23.202 -30.306 1.00 93.25 478 LEU A CA 1
ATOM 3591 C C . LEU A 1 478 ? 39.348 -23.682 -29.004 1.00 93.25 478 LEU A C 1
ATOM 3593 O O . LEU A 1 478 ? 38.655 -22.916 -28.334 1.00 93.25 478 LEU A O 1
ATOM 3597 N N . LEU A 1 479 ? 39.626 -24.927 -28.623 1.00 94.06 479 LEU A N 1
ATOM 3598 C CA . LEU A 1 479 ? 39.291 -25.471 -27.309 1.00 94.06 479 LEU A CA 1
ATOM 3599 C C . LEU A 1 479 ? 40.556 -25.950 -26.597 1.00 94.06 479 LEU A C 1
ATOM 3601 O O . LEU A 1 479 ? 41.430 -26.567 -27.211 1.00 94.06 479 LEU A O 1
ATOM 3605 N N . LEU A 1 480 ? 40.629 -25.677 -25.296 1.00 93.19 480 LEU A N 1
ATOM 3606 C CA . LEU A 1 480 ? 41.713 -26.071 -24.403 1.00 93.19 480 LEU A CA 1
ATOM 3607 C C . LEU A 1 480 ? 41.215 -27.148 -23.439 1.00 93.19 480 LEU A C 1
ATOM 3609 O O . LEU A 1 480 ? 40.085 -27.066 -22.956 1.00 93.19 480 LEU A O 1
ATOM 3613 N N . GLN A 1 481 ? 42.054 -28.142 -23.152 1.00 93.00 481 GLN A N 1
ATOM 3614 C CA . GLN A 1 481 ? 41.747 -29.219 -22.217 1.00 93.00 481 GLN A CA 1
ATOM 3615 C C . GLN A 1 481 ? 42.383 -28.964 -20.855 1.00 93.00 481 GLN A C 1
ATOM 3617 O O . GLN A 1 481 ? 43.610 -28.873 -20.757 1.00 93.00 481 GLN A O 1
ATOM 3622 N N . ALA A 1 482 ? 41.568 -28.937 -19.802 1.00 89.06 482 ALA A N 1
ATOM 3623 C CA . ALA A 1 482 ? 42.051 -28.779 -18.434 1.00 89.06 482 ALA A CA 1
ATOM 3624 C C . ALA A 1 482 ? 43.030 -29.902 -18.025 1.00 89.06 482 ALA A C 1
ATOM 3626 O O . ALA A 1 482 ? 42.802 -31.087 -18.298 1.00 89.06 482 ALA A O 1
ATOM 3627 N N . SER A 1 483 ? 44.104 -29.547 -17.317 1.00 89.94 483 SER A N 1
ATOM 3628 C CA . SER A 1 483 ? 45.114 -30.485 -16.797 1.00 89.94 483 SER A CA 1
ATOM 3629 C C . SER A 1 483 ? 44.636 -31.288 -15.578 1.00 89.94 483 SER A C 1
ATOM 3631 O O . SER A 1 483 ? 45.292 -32.241 -15.163 1.00 89.94 483 SER A O 1
ATOM 3633 N N . TYR A 1 484 ? 43.457 -30.966 -15.035 1.00 84.75 484 TYR A N 1
ATOM 3634 C CA . TYR A 1 484 ? 42.845 -31.627 -13.880 1.00 84.75 484 TYR A CA 1
ATOM 3635 C C . TYR A 1 484 ? 41.523 -32.340 -14.233 1.00 84.75 484 TYR A C 1
ATOM 3637 O O . TYR A 1 484 ? 40.780 -31.865 -15.099 1.00 84.75 484 TYR A O 1
ATOM 3645 N N . PRO A 1 485 ? 41.170 -33.450 -13.547 1.00 79.81 485 PRO A N 1
ATOM 3646 C CA . PRO A 1 485 ? 39.905 -34.155 -13.762 1.00 79.81 485 PRO A CA 1
ATOM 3647 C C . PRO A 1 485 ? 38.677 -33.238 -13.587 1.00 79.81 485 PRO A C 1
ATOM 3649 O O . PRO A 1 485 ? 38.652 -32.431 -12.654 1.00 79.81 485 PRO A O 1
ATOM 3652 N N . PRO A 1 486 ? 37.637 -33.352 -14.437 1.00 85.25 486 PRO A N 1
ATOM 3653 C CA . PRO A 1 486 ? 37.419 -34.394 -15.446 1.00 85.25 486 PRO A CA 1
ATOM 3654 C C . PRO A 1 486 ? 38.105 -34.152 -16.809 1.00 85.25 486 PRO A C 1
ATOM 3656 O O . PRO A 1 486 ? 37.782 -34.8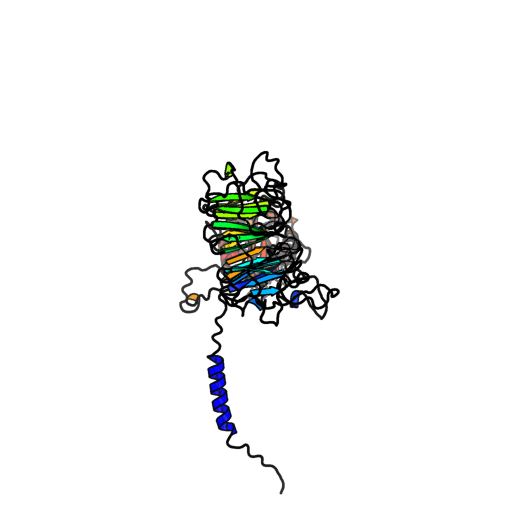49 -17.761 1.00 85.25 486 PRO A O 1
ATOM 3659 N N . HIS A 1 487 ? 39.064 -33.220 -16.910 1.00 87.62 487 HIS A N 1
ATOM 3660 C CA . HIS A 1 487 ? 39.771 -32.853 -18.149 1.00 87.62 487 HIS A CA 1
ATOM 3661 C C . HIS A 1 487 ? 38.864 -32.255 -19.229 1.00 87.62 487 HIS A C 1
ATOM 3663 O O . HIS A 1 487 ? 38.916 -32.647 -20.397 1.00 87.62 487 HIS A O 1
ATOM 3669 N N . HIS A 1 488 ? 38.042 -31.294 -18.807 1.00 87.44 488 HIS A N 1
ATOM 3670 C CA . HIS A 1 488 ? 37.044 -30.655 -19.651 1.00 87.44 488 HIS A CA 1
ATOM 3671 C C . HIS A 1 488 ? 37.645 -29.770 -20.740 1.00 87.44 488 HIS A C 1
ATOM 3673 O O . HIS A 1 488 ? 38.702 -29.166 -20.544 1.00 87.44 488 HIS A O 1
ATOM 3679 N N . TRP A 1 489 ? 36.936 -29.680 -21.869 1.00 91.50 489 TRP A N 1
ATOM 3680 C CA . TRP A 1 489 ? 37.307 -28.846 -23.012 1.00 91.50 489 TRP A CA 1
ATOM 3681 C C . TRP A 1 489 ? 36.470 -27.570 -23.061 1.00 91.50 489 TRP A C 1
ATOM 3683 O O . TRP A 1 489 ? 35.246 -27.626 -23.201 1.00 91.50 489 TRP A O 1
ATOM 3693 N N . THR A 1 490 ? 37.122 -26.410 -22.982 1.00 91.62 490 THR A N 1
ATOM 3694 C CA . THR A 1 490 ? 36.459 -25.100 -23.100 1.00 91.62 490 THR A CA 1
ATOM 3695 C C . THR A 1 490 ? 37.306 -24.102 -23.887 1.00 91.62 490 THR A C 1
ATOM 3697 O O . THR A 1 490 ? 38.521 -24.274 -23.964 1.00 91.62 490 THR A O 1
ATOM 3700 N N . PRO A 1 491 ? 36.702 -23.042 -24.455 1.00 93.88 491 PRO A N 1
ATOM 3701 C CA . PRO A 1 491 ? 37.467 -21.884 -24.909 1.00 93.88 491 PRO A CA 1
ATOM 3702 C C . PRO A 1 491 ? 38.201 -21.231 -23.726 1.00 93.88 491 PRO A C 1
ATOM 3704 O O . PRO A 1 491 ? 37.746 -21.407 -22.587 1.00 93.88 491 PRO A O 1
ATOM 3707 N N . PRO A 1 492 ? 39.279 -20.466 -23.974 1.00 91.94 492 PRO A N 1
ATOM 3708 C CA . PRO A 1 492 ? 40.039 -19.822 -22.912 1.00 91.94 492 PRO A CA 1
ATOM 3709 C C . PRO A 1 492 ? 39.177 -18.864 -22.081 1.00 91.94 492 PRO A C 1
ATOM 3711 O O . PRO A 1 492 ? 38.400 -18.079 -22.640 1.00 91.94 492 PRO A O 1
ATOM 3714 N N . LYS A 1 493 ? 39.264 -18.973 -20.751 1.00 92.88 493 LYS A N 1
ATOM 3715 C CA . LYS A 1 493 ? 38.467 -18.219 -19.772 1.00 92.88 493 LYS A CA 1
ATOM 3716 C C . LYS A 1 493 ? 38.959 -18.393 -18.331 1.00 92.88 493 LYS A C 1
ATOM 3718 O O . LYS A 1 493 ? 38.987 -19.509 -17.813 1.00 92.88 493 LYS A O 1
ATOM 3723 N N . GLY A 1 494 ? 39.022 -17.297 -17.586 1.00 89.06 494 GLY A N 1
ATOM 3724 C CA . GLY A 1 494 ? 39.296 -17.355 -16.150 1.00 89.06 494 GLY A CA 1
ATOM 3725 C C . GLY A 1 494 ? 38.537 -16.323 -15.333 1.00 89.06 494 GLY A C 1
ATOM 3726 O O . GLY A 1 494 ? 37.464 -15.866 -15.738 1.00 89.06 494 GLY A O 1
ATOM 3727 N N . HIS A 1 495 ? 38.994 -16.092 -14.105 1.00 90.81 495 HIS A N 1
ATOM 3728 C CA . HIS A 1 495 ? 38.243 -15.345 -13.095 1.00 90.81 495 HIS A CA 1
ATOM 3729 C C . HIS A 1 495 ? 38.321 -13.839 -13.353 1.00 90.81 495 HIS A C 1
ATOM 3731 O O . HIS A 1 495 ? 39.335 -13.337 -13.818 1.00 90.81 495 HIS A O 1
ATOM 3737 N N . VAL A 1 496 ? 37.240 -13.118 -13.044 1.00 89.88 496 VAL A N 1
ATOM 3738 C CA . VAL A 1 496 ? 37.267 -11.649 -13.045 1.00 89.88 496 VAL A CA 1
ATOM 3739 C C . VAL A 1 496 ? 37.710 -11.187 -11.666 1.00 89.88 496 VAL A C 1
ATOM 3741 O O . VAL A 1 496 ? 36.974 -11.395 -10.694 1.00 89.88 496 VAL A O 1
ATOM 3744 N N . ASP A 1 497 ? 38.881 -10.563 -11.587 1.00 87.31 497 ASP A N 1
ATOM 3745 C CA . ASP A 1 497 ? 39.461 -10.145 -10.315 1.00 87.31 497 ASP A CA 1
ATOM 3746 C C . ASP A 1 497 ? 38.722 -8.940 -9.697 1.00 87.31 497 ASP A C 1
ATOM 3748 O O . ASP A 1 497 ? 38.036 -8.177 -10.389 1.00 87.31 497 ASP A O 1
ATOM 3752 N N . PRO A 1 498 ? 38.816 -8.726 -8.368 1.00 81.88 498 PRO A N 1
ATOM 3753 C CA . PRO A 1 498 ? 38.190 -7.577 -7.720 1.00 81.88 498 PRO A CA 1
ATOM 3754 C C . PRO A 1 498 ? 38.673 -6.239 -8.305 1.00 81.88 498 PRO A C 1
ATOM 3756 O O . PRO A 1 498 ? 39.839 -5.879 -8.178 1.00 81.88 498 PRO A O 1
ATOM 3759 N N . GLY A 1 499 ? 37.752 -5.472 -8.897 1.00 82.00 499 GLY A N 1
ATOM 3760 C CA . GLY A 1 499 ? 38.051 -4.185 -9.542 1.00 82.00 499 GLY A CA 1
ATOM 3761 C C . GLY A 1 499 ? 38.384 -4.283 -11.035 1.00 82.00 499 GLY A C 1
ATOM 3762 O O . GLY A 1 499 ? 38.512 -3.247 -11.680 1.00 82.00 499 GLY A O 1
ATOM 3763 N N . GLU A 1 500 ? 38.463 -5.495 -11.587 1.00 89.12 500 GLU A N 1
ATOM 3764 C CA . GLU A 1 500 ? 38.644 -5.758 -13.015 1.00 89.12 500 GLU A CA 1
ATOM 3765 C C . GLU A 1 500 ? 37.282 -5.833 -13.732 1.00 89.12 500 GLU A C 1
ATOM 3767 O O . GLU A 1 500 ? 36.288 -6.332 -13.187 1.00 89.12 500 GLU A O 1
ATOM 3772 N N . ASP A 1 501 ? 37.208 -5.326 -14.965 1.00 89.44 501 ASP A N 1
ATOM 3773 C CA . ASP A 1 501 ? 36.048 -5.550 -15.828 1.00 89.44 501 ASP A CA 1
ATOM 3774 C C . ASP A 1 501 ? 36.176 -6.867 -16.617 1.00 89.44 501 ASP A C 1
ATOM 3776 O O . ASP A 1 501 ? 37.257 -7.420 -16.811 1.00 89.44 501 ASP A O 1
ATOM 3780 N N . GLU A 1 502 ? 35.043 -7.405 -17.075 1.00 91.19 502 GLU A N 1
ATOM 3781 C CA . GLU A 1 502 ? 35.013 -8.697 -17.782 1.00 91.19 502 GLU A CA 1
ATOM 3782 C C . GLU A 1 502 ? 35.811 -8.675 -19.090 1.00 91.19 502 GLU A C 1
ATOM 3784 O O . GLU A 1 502 ? 36.286 -9.711 -19.542 1.00 91.19 502 GLU A O 1
ATOM 3789 N N . TRP A 1 503 ? 35.946 -7.506 -19.711 1.00 90.75 503 TRP A N 1
ATOM 3790 C CA . TRP A 1 503 ? 36.665 -7.363 -20.968 1.00 90.75 503 TRP A CA 1
ATOM 3791 C C . TRP A 1 503 ? 38.175 -7.510 -20.764 1.00 90.75 503 TRP A C 1
ATOM 3793 O O . TRP A 1 503 ? 38.841 -8.256 -21.483 1.00 90.75 503 TRP A O 1
ATOM 3803 N N . THR A 1 504 ? 38.699 -6.836 -19.744 1.00 90.69 504 THR A N 1
ATOM 3804 C CA . THR A 1 504 ? 40.100 -6.901 -19.327 1.00 90.69 504 THR A CA 1
ATOM 3805 C C . THR A 1 504 ? 40.459 -8.321 -18.901 1.00 90.69 504 THR A C 1
ATOM 3807 O O . THR A 1 504 ? 41.443 -8.869 -19.401 1.00 90.69 504 THR A O 1
ATOM 3810 N N . ALA A 1 505 ? 39.589 -8.959 -18.111 1.00 93.06 505 ALA A N 1
ATOM 3811 C CA . ALA A 1 505 ? 39.746 -10.355 -17.716 1.00 93.06 505 ALA A CA 1
ATOM 3812 C C . ALA A 1 505 ? 39.775 -11.300 -18.931 1.00 93.06 505 ALA A C 1
ATOM 3814 O O . ALA A 1 505 ? 40.673 -12.125 -19.045 1.00 93.06 505 ALA A O 1
ATOM 3815 N N . ALA A 1 506 ? 38.856 -11.159 -19.896 1.00 94.81 506 ALA A N 1
ATOM 3816 C CA . ALA A 1 506 ? 38.826 -12.026 -21.080 1.00 94.81 506 ALA A CA 1
ATOM 3817 C C . ALA A 1 506 ? 40.125 -11.967 -21.903 1.00 94.81 506 ALA A C 1
ATOM 3819 O O . ALA A 1 506 ? 40.588 -12.995 -22.401 1.00 94.81 506 ALA A O 1
ATOM 3820 N N . LEU A 1 507 ? 40.716 -10.776 -22.045 1.00 93.06 507 LEU A N 1
ATOM 3821 C CA . LEU A 1 507 ? 41.983 -10.580 -22.753 1.00 93.06 507 LEU A CA 1
ATOM 3822 C C . LEU A 1 507 ? 43.168 -11.168 -21.982 1.00 93.06 507 LEU A C 1
ATOM 3824 O O . LEU A 1 507 ? 43.981 -11.877 -22.576 1.00 93.06 507 LEU A O 1
ATOM 3828 N N . ARG A 1 508 ? 43.247 -10.892 -20.674 1.00 93.81 508 ARG A N 1
ATOM 3829 C CA . ARG A 1 508 ? 44.295 -11.409 -19.787 1.00 93.81 508 ARG A CA 1
ATOM 3830 C C . ARG A 1 508 ? 44.294 -12.935 -19.768 1.00 93.81 508 ARG A C 1
ATOM 3832 O O . ARG A 1 508 ? 45.315 -13.544 -20.056 1.00 93.81 508 ARG A O 1
ATOM 3839 N N . GLU A 1 509 ? 43.135 -13.542 -19.544 1.00 93.81 509 GLU A N 1
ATOM 3840 C CA . GLU A 1 509 ? 42.978 -14.998 -19.450 1.00 93.81 509 GLU A CA 1
ATOM 3841 C C . GLU A 1 509 ? 43.256 -15.692 -20.788 1.00 93.81 509 GLU A C 1
ATOM 3843 O O . GLU A 1 509 ? 43.898 -16.736 -20.838 1.00 93.81 509 GLU A O 1
ATOM 3848 N N . THR A 1 510 ? 42.860 -15.085 -21.914 1.00 92.62 510 THR A N 1
ATOM 3849 C CA . THR A 1 510 ? 43.205 -15.624 -23.242 1.00 92.62 510 THR A CA 1
ATOM 3850 C C . THR A 1 510 ? 44.716 -15.605 -23.488 1.00 92.62 510 THR A C 1
ATOM 3852 O O . THR A 1 510 ? 45.263 -16.551 -24.063 1.00 92.62 510 THR A O 1
ATOM 3855 N N . LYS A 1 511 ? 45.408 -14.562 -23.017 1.00 91.50 511 LYS A N 1
ATOM 3856 C CA . LYS A 1 511 ? 46.867 -14.492 -23.071 1.00 91.50 511 LYS A CA 1
ATOM 3857 C C . LYS A 1 511 ? 47.517 -15.504 -22.126 1.00 91.50 511 LYS A C 1
ATOM 3859 O O . LYS A 1 511 ? 48.467 -16.166 -22.524 1.00 91.50 511 LYS A O 1
ATOM 3864 N N . GLU A 1 512 ? 47.013 -15.654 -20.908 1.00 90.00 512 GLU A N 1
ATOM 3865 C CA . GLU A 1 512 ? 47.567 -16.573 -19.910 1.00 90.00 512 GLU A CA 1
ATOM 3866 C C . GLU A 1 512 ? 47.380 -18.042 -20.311 1.00 90.00 512 GLU A C 1
ATOM 3868 O O . GLU A 1 512 ? 48.336 -18.813 -20.253 1.00 90.00 512 GLU A O 1
ATOM 3873 N N . GLU A 1 513 ? 46.185 -18.431 -20.764 1.00 91.06 513 GLU A N 1
ATOM 3874 C CA . GLU A 1 513 ? 45.838 -19.827 -21.050 1.00 91.06 513 GLU A CA 1
ATOM 3875 C C . GLU A 1 513 ? 46.294 -20.311 -22.431 1.00 91.06 513 GLU A C 1
ATOM 3877 O O . GLU A 1 513 ? 46.748 -21.453 -22.557 1.00 91.06 513 GLU A O 1
ATOM 3882 N N . ALA A 1 514 ? 46.178 -19.462 -23.460 1.00 89.38 514 ALA A N 1
ATOM 3883 C CA . ALA A 1 514 ? 46.445 -19.828 -24.854 1.00 89.38 514 ALA A CA 1
ATOM 3884 C C . ALA A 1 514 ? 47.681 -19.140 -25.462 1.00 89.38 514 ALA A C 1
ATOM 3886 O O . ALA A 1 514 ? 48.034 -19.443 -26.601 1.00 89.38 514 ALA A O 1
ATOM 3887 N N . ASN A 1 515 ? 48.327 -18.220 -24.735 1.00 89.81 515 ASN A N 1
ATOM 3888 C CA . ASN A 1 515 ? 49.431 -17.386 -25.223 1.00 89.81 515 ASN A CA 1
ATOM 3889 C C . ASN A 1 515 ? 49.085 -16.540 -26.464 1.00 89.81 515 ASN A C 1
ATOM 3891 O O . ASN A 1 515 ? 49.953 -16.272 -27.294 1.00 89.81 515 ASN A O 1
ATOM 3895 N N . ILE A 1 516 ? 47.827 -16.100 -26.580 1.00 89.62 516 ILE A N 1
ATOM 3896 C CA . ILE A 1 516 ? 47.352 -15.277 -27.699 1.00 89.62 516 ILE A CA 1
ATOM 3897 C C . ILE A 1 516 ? 47.180 -13.830 -27.235 1.00 89.62 516 ILE A C 1
ATOM 3899 O O . ILE A 1 516 ? 46.365 -13.541 -26.358 1.00 89.62 516 ILE A O 1
ATOM 3903 N N . ASP A 1 517 ? 47.930 -12.914 -27.841 1.00 89.75 517 ASP A N 1
ATOM 3904 C CA . ASP A 1 517 ? 47.844 -11.484 -27.558 1.00 89.75 517 ASP A CA 1
ATOM 3905 C C . ASP A 1 517 ? 46.678 -10.806 -28.297 1.00 89.75 517 ASP A C 1
ATOM 3907 O O . ASP A 1 517 ? 46.223 -11.230 -29.364 1.00 89.75 517 ASP A O 1
ATOM 3911 N N . LYS A 1 518 ? 46.205 -9.683 -27.741 1.00 90.38 518 LYS A N 1
ATOM 3912 C CA . LYS A 1 518 ? 45.110 -8.883 -28.317 1.00 90.38 518 LYS A CA 1
ATOM 3913 C C . LYS A 1 518 ? 45.393 -8.437 -29.756 1.00 90.38 518 LYS A C 1
ATOM 3915 O O . LYS A 1 518 ? 44.474 -8.370 -30.570 1.00 90.38 518 LYS A O 1
ATOM 3920 N N . ASP A 1 519 ? 46.634 -8.092 -30.082 1.00 91.00 519 ASP A N 1
ATOM 3921 C CA . ASP A 1 519 ? 47.039 -7.630 -31.414 1.00 91.00 519 ASP A CA 1
ATOM 3922 C C . ASP A 1 519 ? 46.921 -8.733 -32.479 1.00 91.00 519 ASP A C 1
ATOM 3924 O O . ASP A 1 519 ? 46.626 -8.429 -33.641 1.00 91.00 519 ASP A O 1
ATOM 3928 N N . GLN A 1 520 ? 47.008 -10.004 -32.077 1.00 90.06 520 GLN A N 1
ATOM 3929 C CA . GLN A 1 520 ? 46.781 -11.174 -32.930 1.00 90.06 520 GLN A CA 1
ATOM 3930 C C . GLN A 1 520 ? 45.292 -11.455 -33.195 1.00 90.06 520 GLN A C 1
ATOM 3932 O O . GLN A 1 520 ? 44.969 -12.295 -34.039 1.00 90.06 520 GLN A O 1
ATOM 3937 N N . LEU A 1 521 ? 44.378 -10.747 -32.522 1.00 92.12 521 LEU A N 1
ATOM 3938 C CA . LEU A 1 521 ? 42.936 -10.977 -32.586 1.00 92.12 521 LEU A CA 1
ATOM 3939 C C . LEU A 1 521 ? 42.183 -9.830 -33.277 1.00 92.12 521 LEU A C 1
ATOM 3941 O O . LEU A 1 521 ? 42.521 -8.649 -33.167 1.00 92.12 521 LEU A O 1
ATOM 3945 N N . SER A 1 522 ? 41.124 -10.181 -34.003 1.00 93.19 522 SER A N 1
ATOM 3946 C CA . SER A 1 522 ? 40.056 -9.272 -34.424 1.00 93.19 522 SER A CA 1
ATOM 3947 C C . SER A 1 522 ? 38.796 -9.637 -33.642 1.00 93.19 522 SER A C 1
ATOM 3949 O O . SER A 1 522 ? 38.156 -10.652 -33.913 1.00 93.19 522 SER A O 1
ATOM 3951 N N . ILE A 1 523 ? 38.491 -8.853 -32.608 1.00 92.38 523 ILE A N 1
ATOM 3952 C CA . ILE A 1 523 ? 37.420 -9.157 -31.653 1.00 92.38 523 ILE A CA 1
ATOM 3953 C C . ILE A 1 523 ? 36.121 -8.494 -32.109 1.00 92.38 523 ILE A C 1
ATOM 3955 O O . ILE A 1 523 ? 36.108 -7.322 -32.481 1.00 92.38 523 ILE A O 1
ATOM 3959 N N . ARG A 1 524 ? 35.026 -9.251 -32.071 1.00 89.94 524 ARG A N 1
ATOM 3960 C CA . ARG A 1 524 ? 33.670 -8.789 -32.372 1.00 89.94 524 ARG A CA 1
ATOM 3961 C C . ARG A 1 524 ? 32.957 -8.454 -31.068 1.00 89.94 524 ARG A C 1
ATOM 3963 O O . ARG A 1 524 ? 32.347 -9.320 -30.449 1.00 89.94 524 ARG A O 1
ATOM 3970 N N . GLU A 1 525 ? 33.050 -7.199 -30.634 1.00 84.81 525 GLU A N 1
ATOM 3971 C CA . GLU A 1 525 ? 32.418 -6.724 -29.390 1.00 84.81 525 GLU A CA 1
ATOM 3972 C C . GLU A 1 525 ? 30.886 -6.890 -29.400 1.00 84.81 525 GLU A C 1
ATOM 3974 O O . GLU A 1 525 ? 30.264 -7.159 -28.368 1.00 84.81 525 GLU A O 1
ATOM 3979 N N . ASP A 1 526 ? 30.285 -6.807 -30.588 1.00 85.62 526 ASP A N 1
ATOM 3980 C CA . ASP A 1 526 ? 28.860 -7.008 -30.845 1.00 85.62 526 ASP A CA 1
ATOM 3981 C C . ASP A 1 526 ? 28.418 -8.478 -30.727 1.00 85.62 526 ASP A C 1
ATOM 3983 O O . ASP A 1 526 ? 27.239 -8.757 -30.502 1.00 85.62 526 ASP A O 1
ATOM 3987 N N . VAL A 1 527 ? 29.354 -9.429 -30.820 1.00 89.06 527 VAL A N 1
ATOM 3988 C CA . VAL A 1 527 ? 29.081 -10.869 -30.743 1.00 89.06 527 VAL A CA 1
ATOM 3989 C C . VAL A 1 527 ? 29.578 -11.415 -29.410 1.00 89.06 527 VAL A C 1
ATOM 3991 O O . VAL A 1 527 ? 30.727 -11.835 -29.267 1.00 89.06 527 VAL A O 1
ATOM 3994 N N . HIS A 1 528 ? 28.681 -11.428 -28.426 1.00 92.94 528 HIS A N 1
ATOM 3995 C CA . HIS A 1 528 ? 28.957 -11.942 -27.089 1.00 92.94 528 HIS A CA 1
ATOM 3996 C C . HIS A 1 528 ? 27.765 -12.694 -26.491 1.00 92.94 528 HIS A C 1
ATOM 3998 O O . HIS A 1 528 ? 26.620 -12.478 -26.887 1.00 92.94 528 HIS A O 1
ATOM 4004 N N . HIS A 1 529 ? 28.040 -13.574 -25.527 1.00 88.25 529 HIS A N 1
ATOM 4005 C CA . HIS A 1 529 ? 27.029 -14.350 -24.805 1.00 88.25 529 HIS A CA 1
ATOM 4006 C C . HIS A 1 529 ? 27.511 -14.667 -23.385 1.00 88.25 529 HIS A C 1
ATOM 4008 O O . HIS A 1 529 ? 28.696 -14.931 -23.173 1.00 88.25 529 HIS A O 1
ATOM 4014 N N . THR A 1 530 ? 26.599 -14.660 -22.411 1.00 88.81 530 THR A N 1
ATOM 4015 C CA . THR A 1 530 ? 26.903 -14.993 -21.011 1.00 88.81 530 THR A CA 1
ATOM 4016 C C . THR A 1 530 ? 26.276 -16.328 -20.634 1.00 88.81 530 THR A C 1
ATOM 4018 O O . THR A 1 530 ? 25.056 -16.452 -20.606 1.00 88.81 530 THR A O 1
ATOM 4021 N N . LEU A 1 531 ? 27.112 -17.313 -20.304 1.00 82.44 531 LEU A N 1
ATOM 4022 C CA . LEU A 1 531 ? 26.677 -18.599 -19.769 1.00 82.44 531 LEU A CA 1
ATOM 4023 C C . LEU A 1 531 ? 26.497 -18.521 -18.255 1.00 82.44 531 LEU A C 1
ATOM 4025 O O . LEU A 1 531 ? 27.344 -17.975 -17.546 1.00 82.44 531 LEU A O 1
ATOM 4029 N N . CYS A 1 532 ? 25.426 -19.139 -17.766 1.00 78.94 532 CYS A N 1
ATOM 4030 C CA . CYS A 1 532 ? 25.106 -19.253 -16.347 1.00 78.94 532 CYS A CA 1
ATOM 4031 C C . CYS A 1 532 ? 24.981 -20.736 -15.989 1.00 78.94 532 CYS A C 1
ATOM 4033 O O . CYS A 1 532 ? 24.091 -21.412 -16.497 1.00 78.94 532 CYS A O 1
ATOM 4035 N N . TYR A 1 533 ? 25.859 -21.243 -15.124 1.00 76.19 533 TYR A N 1
ATOM 4036 C CA . TYR A 1 533 ? 25.837 -22.641 -14.682 1.00 76.19 533 TYR A CA 1
ATOM 4037 C C . TYR A 1 533 ? 26.346 -22.779 -13.243 1.00 76.19 533 TYR A C 1
ATOM 4039 O O . TYR A 1 533 ? 26.860 -21.830 -12.651 1.00 76.19 533 TYR A O 1
ATOM 4047 N N . GLU A 1 534 ? 26.169 -23.952 -12.643 1.00 71.12 534 GLU A N 1
ATOM 4048 C CA . GLU A 1 534 ? 26.558 -24.213 -11.257 1.00 71.12 534 GLU A CA 1
ATOM 4049 C C . GLU A 1 534 ? 27.908 -24.941 -11.183 1.00 71.12 534 GLU A C 1
ATOM 4051 O O . GLU A 1 534 ? 28.135 -25.930 -11.876 1.00 71.12 534 GLU A O 1
ATOM 4056 N N . VAL A 1 535 ? 28.811 -24.475 -10.315 1.00 66.06 535 VAL A N 1
ATOM 4057 C CA . VAL A 1 535 ? 30.087 -25.141 -10.018 1.00 66.06 535 VAL A CA 1
ATOM 4058 C C . VAL A 1 535 ? 30.184 -25.381 -8.518 1.00 66.06 535 VAL A C 1
ATOM 4060 O O . VAL A 1 535 ? 30.221 -24.434 -7.734 1.00 66.06 535 VAL A O 1
ATOM 4063 N N . LYS A 1 536 ? 30.250 -26.655 -8.105 1.00 68.00 536 LYS A N 1
ATOM 4064 C CA . LYS A 1 536 ? 30.368 -27.072 -6.692 1.00 68.00 536 LYS A CA 1
ATOM 4065 C C . LYS A 1 536 ? 29.323 -26.403 -5.770 1.00 68.00 536 LYS A C 1
ATOM 4067 O O . LYS A 1 536 ? 29.678 -25.933 -4.689 1.00 68.00 536 LYS A O 1
ATOM 4072 N N . GLY A 1 537 ? 28.057 -26.315 -6.187 1.00 60.06 537 GLY A N 1
ATOM 4073 C CA . GLY A 1 537 ? 27.000 -25.707 -5.365 1.00 60.06 537 GLY A CA 1
ATOM 4074 C C . GLY A 1 537 ? 26.883 -24.183 -5.464 1.00 60.06 537 GLY A C 1
ATOM 4075 O O . GLY A 1 537 ? 26.075 -23.595 -4.747 1.00 60.06 537 GLY A O 1
ATOM 4076 N N . LYS A 1 538 ? 27.707 -23.511 -6.284 1.00 65.56 538 LYS A N 1
ATOM 4077 C CA . LYS A 1 538 ? 27.709 -22.046 -6.429 1.00 65.56 538 LYS A CA 1
ATOM 4078 C C . LYS A 1 538 ? 27.376 -21.634 -7.866 1.00 65.56 538 LYS A C 1
ATOM 4080 O O . LYS A 1 538 ? 27.953 -22.209 -8.791 1.00 65.56 538 LYS A O 1
ATOM 4085 N N . PRO A 1 539 ? 26.513 -20.623 -8.080 1.00 73.62 539 PRO A N 1
ATOM 4086 C CA . PRO A 1 539 ? 26.292 -20.074 -9.409 1.00 73.62 539 PRO A CA 1
ATOM 4087 C C . PRO A 1 539 ? 27.582 -19.425 -9.927 1.00 73.62 539 PRO A C 1
ATOM 4089 O O . PRO A 1 539 ? 28.288 -18.726 -9.195 1.00 73.62 539 PRO A O 1
ATOM 4092 N N . LYS A 1 540 ? 27.897 -19.674 -11.194 1.00 80.94 540 LYS A N 1
ATOM 4093 C CA . LYS A 1 540 ? 29.024 -19.102 -11.928 1.00 80.94 540 LYS A CA 1
ATOM 4094 C C . LYS A 1 540 ? 28.500 -18.497 -13.228 1.00 80.94 540 LYS A C 1
ATOM 4096 O O . LYS A 1 540 ? 27.683 -19.108 -13.915 1.00 80.94 540 LYS A O 1
ATOM 4101 N N . THR A 1 541 ? 28.975 -17.301 -13.554 1.00 88.06 541 THR A N 1
ATOM 4102 C CA . THR A 1 541 ? 28.686 -16.624 -14.823 1.00 88.06 541 THR A CA 1
ATOM 4103 C C . THR A 1 541 ? 29.965 -16.503 -15.631 1.00 88.06 541 THR A C 1
ATOM 4105 O O . THR A 1 541 ? 30.968 -16.026 -15.098 1.00 88.06 541 THR A O 1
ATOM 4108 N N . VAL A 1 542 ? 29.925 -16.894 -16.903 1.00 90.31 542 VAL A N 1
ATOM 4109 C CA . VAL A 1 542 ? 31.045 -16.729 -17.835 1.00 90.31 542 VAL A CA 1
ATOM 4110 C C . VAL A 1 542 ? 30.586 -15.931 -19.043 1.00 90.31 542 VAL A C 1
ATOM 4112 O O . VAL A 1 542 ? 29.698 -16.385 -19.763 1.00 90.31 542 VAL A O 1
ATOM 4115 N N . LYS A 1 543 ? 31.185 -14.765 -19.285 1.00 93.75 543 LYS A N 1
ATOM 4116 C CA . LYS A 1 543 ? 30.923 -13.982 -20.498 1.00 93.75 543 LYS A CA 1
ATOM 4117 C C . LYS A 1 543 ? 31.968 -14.272 -21.569 1.00 93.75 543 LYS A C 1
ATOM 4119 O O . LYS A 1 543 ? 33.162 -14.214 -21.293 1.00 93.75 543 LYS A O 1
ATOM 4124 N N . TYR A 1 544 ? 31.504 -14.560 -22.779 1.00 95.62 544 TYR A N 1
ATOM 4125 C CA . TYR A 1 544 ? 32.348 -14.807 -23.940 1.00 95.62 544 TYR A CA 1
ATOM 4126 C C . TYR A 1 544 ? 32.130 -13.768 -25.028 1.00 95.62 544 TYR A C 1
ATOM 4128 O O . TYR A 1 544 ? 30.989 -13.387 -25.286 1.00 95.62 544 TYR A O 1
ATOM 4136 N N . TRP A 1 545 ? 33.208 -13.405 -25.720 1.00 97.00 545 TRP A N 1
ATOM 4137 C CA . TRP A 1 545 ? 33.178 -12.671 -26.988 1.00 97.00 545 TRP A CA 1
ATOM 4138 C C . TRP A 1 545 ? 33.789 -13.507 -28.107 1.00 97.00 545 TRP A C 1
ATOM 4140 O O . TRP A 1 545 ? 34.687 -14.315 -27.863 1.00 97.00 545 TRP A O 1
ATOM 4150 N N . ALA A 1 546 ? 33.322 -13.314 -29.337 1.00 96.00 546 ALA A N 1
ATOM 4151 C CA . ALA A 1 546 ? 33.934 -13.942 -30.501 1.00 96.00 546 ALA A CA 1
ATOM 4152 C C . ALA A 1 546 ? 35.199 -13.183 -30.930 1.00 96.00 546 ALA A C 1
ATOM 4154 O O . ALA A 1 546 ? 35.176 -11.961 -31.096 1.00 96.00 546 ALA A O 1
ATOM 4155 N N . ALA A 1 547 ? 36.296 -13.906 -31.159 1.00 95.25 547 ALA A N 1
ATOM 4156 C CA . ALA A 1 547 ? 37.568 -13.322 -31.572 1.00 95.25 547 ALA A CA 1
ATOM 4157 C C . ALA A 1 547 ? 38.202 -14.112 -32.723 1.00 95.25 547 ALA A C 1
ATOM 4159 O O . ALA A 1 547 ? 38.509 -15.293 -32.580 1.00 95.25 547 ALA A O 1
ATOM 4160 N N . GLN A 1 548 ? 38.415 -13.464 -33.868 1.00 93.69 548 GLN A N 1
ATOM 4161 C CA . GLN A 1 548 ? 39.078 -14.087 -35.010 1.00 93.69 548 GLN A CA 1
ATOM 4162 C C . GLN A 1 548 ? 40.596 -13.987 -34.867 1.00 93.69 548 GLN A C 1
ATOM 4164 O O . GLN A 1 548 ? 41.133 -12.889 -34.722 1.00 93.69 548 GLN A O 1
ATOM 4169 N N . LEU A 1 549 ? 41.296 -15.110 -34.985 1.00 91.62 549 LEU A N 1
ATOM 4170 C CA . LEU A 1 549 ? 42.752 -15.139 -35.055 1.00 91.62 549 LEU A CA 1
ATOM 4171 C C . LEU A 1 549 ? 43.227 -14.622 -36.424 1.00 91.62 549 LEU A C 1
ATOM 4173 O O . LEU A 1 549 ? 42.796 -15.127 -37.463 1.00 91.62 549 LEU A O 1
ATOM 4177 N N . LYS A 1 550 ? 44.105 -13.611 -36.429 1.00 87.56 550 LYS A N 1
ATOM 4178 C CA . LYS A 1 550 ? 44.617 -12.977 -37.658 1.00 87.56 550 LYS A CA 1
ATOM 4179 C C . LYS A 1 550 ? 45.645 -13.846 -38.390 1.00 87.56 550 LYS A C 1
ATOM 4181 O O . LYS A 1 550 ? 45.605 -13.901 -39.613 1.00 87.56 550 LYS A O 1
ATOM 4186 N N . ASN A 1 551 ? 46.518 -14.542 -37.651 1.00 74.56 551 ASN A N 1
ATOM 4187 C CA . ASN A 1 551 ? 47.598 -15.379 -38.191 1.00 74.56 551 ASN A CA 1
ATOM 4188 C C . ASN A 1 551 ? 47.529 -16.791 -37.586 1.00 74.56 551 ASN A C 1
ATOM 4190 O O . ASN A 1 551 ? 47.456 -16.937 -36.370 1.00 74.56 551 ASN A O 1
ATOM 4194 N N . ALA A 1 552 ? 47.550 -17.828 -38.425 1.00 60.34 552 ALA A N 1
ATOM 4195 C CA . ALA A 1 552 ? 47.224 -19.207 -38.039 1.00 60.34 552 ALA A CA 1
ATOM 4196 C C . ALA A 1 552 ? 48.255 -19.919 -37.129 1.00 60.34 552 ALA A C 1
ATOM 4198 O O . ALA A 1 552 ? 47.965 -21.020 -36.661 1.00 60.34 552 ALA A O 1
ATOM 4199 N N . ASP A 1 553 ? 49.396 -19.287 -36.830 1.00 58.69 553 ASP A N 1
ATOM 4200 C CA . ASP A 1 553 ? 50.535 -19.878 -36.100 1.00 58.69 553 ASP A CA 1
ATOM 4201 C C . ASP A 1 553 ? 50.540 -19.570 -34.583 1.00 58.69 553 ASP A C 1
ATOM 4203 O O . ASP A 1 553 ? 51.557 -19.686 -33.904 1.00 58.69 553 ASP A O 1
ATOM 4207 N N . GLY A 1 554 ? 49.402 -19.142 -34.030 1.00 59.88 554 GLY A N 1
ATOM 4208 C CA . GLY A 1 554 ? 49.315 -18.484 -32.719 1.00 59.88 554 GLY A CA 1
ATOM 4209 C C . GLY A 1 554 ? 49.319 -19.353 -31.452 1.00 59.88 554 GLY A C 1
ATOM 4210 O O . GLY A 1 554 ? 48.987 -18.822 -30.402 1.00 59.88 554 GLY A O 1
ATOM 4211 N N . LEU A 1 555 ? 49.657 -20.646 -31.492 1.00 63.62 555 LEU A N 1
ATOM 4212 C CA . LEU A 1 555 ? 49.721 -21.488 -30.282 1.00 63.62 555 LEU A CA 1
ATOM 4213 C C . LEU A 1 555 ? 51.110 -22.095 -30.116 1.00 63.62 555 LEU A C 1
ATOM 4215 O O . LEU A 1 555 ? 51.431 -23.118 -30.714 1.00 63.62 555 LEU A O 1
ATOM 4219 N N . THR A 1 556 ? 51.934 -21.461 -29.285 1.00 58.03 556 THR A N 1
ATOM 4220 C CA . THR A 1 556 ? 53.298 -21.928 -28.988 1.00 58.03 556 THR A CA 1
ATOM 4221 C C . THR A 1 556 ? 53.437 -22.511 -27.583 1.00 58.03 556 THR A C 1
ATOM 4223 O O . THR A 1 556 ? 54.349 -23.304 -27.355 1.00 58.03 556 THR A O 1
ATOM 4226 N N . GLN A 1 557 ? 52.538 -22.169 -26.648 1.00 72.94 557 GLN A N 1
ATOM 4227 C CA . GLN A 1 557 ? 52.621 -22.602 -25.251 1.00 72.94 557 GLN A CA 1
ATOM 4228 C C . GLN A 1 557 ? 51.261 -22.502 -24.538 1.00 72.94 557 GLN A C 1
ATOM 4230 O O . GLN A 1 557 ? 50.577 -21.493 -24.668 1.00 72.94 557 GLN A O 1
ATOM 4235 N N . LEU A 1 558 ? 50.885 -23.542 -23.786 1.00 83.31 558 LEU A N 1
ATOM 4236 C CA . LEU A 1 558 ? 49.714 -23.543 -22.898 1.00 83.31 558 LEU A CA 1
ATOM 4237 C C . LEU A 1 558 ? 50.104 -23.154 -21.470 1.00 83.31 558 LEU A C 1
ATOM 4239 O O . LEU A 1 558 ? 51.248 -23.369 -21.056 1.00 83.31 558 LEU A O 1
ATOM 4243 N N . SER A 1 559 ? 49.138 -22.656 -20.694 1.00 85.31 559 SER A N 1
ATOM 4244 C CA . SER A 1 559 ? 49.309 -22.528 -19.244 1.00 85.31 559 SER A CA 1
ATOM 4245 C C . SER A 1 559 ? 49.441 -23.890 -18.558 1.00 85.31 559 SER A C 1
ATOM 4247 O O . SER A 1 559 ? 49.033 -24.923 -19.081 1.00 85.31 559 SER A O 1
ATOM 4249 N N . HIS A 1 560 ? 49.953 -23.886 -17.326 1.00 84.31 560 HIS A N 1
ATOM 4250 C CA . HIS A 1 560 ? 50.017 -25.073 -16.464 1.00 84.31 560 HIS A CA 1
ATOM 4251 C C . HIS A 1 560 ? 48.627 -25.655 -16.112 1.00 84.31 560 HIS A C 1
ATOM 4253 O O . HIS A 1 560 ? 48.515 -26.808 -15.685 1.00 84.31 560 HIS A O 1
ATOM 4259 N N . GLU A 1 561 ? 47.560 -24.878 -16.314 1.00 86.19 561 GLU A N 1
ATOM 4260 C CA . GLU A 1 561 ? 46.173 -25.308 -16.109 1.00 86.19 561 GLU A CA 1
ATOM 4261 C C . GLU A 1 561 ? 45.620 -26.138 -17.275 1.00 86.19 561 GLU A C 1
ATOM 4263 O O . GLU A 1 561 ? 44.569 -26.768 -17.136 1.00 86.19 561 GLU A O 1
ATOM 4268 N N . HIS A 1 562 ? 46.334 -26.190 -18.403 1.00 91.62 562 HIS A N 1
ATOM 4269 C CA . HIS A 1 562 ? 45.915 -26.895 -19.607 1.00 91.62 562 HIS A CA 1
ATOM 4270 C C . HIS A 1 562 ? 46.987 -27.878 -20.075 1.00 91.62 562 HIS A C 1
ATOM 4272 O O . HIS A 1 562 ? 48.181 -27.605 -20.034 1.00 91.62 562 HIS A O 1
ATOM 4278 N N . GLN A 1 563 ? 46.552 -29.050 -20.530 1.00 90.56 563 GLN A N 1
ATOM 4279 C CA . GLN A 1 563 ? 47.459 -30.116 -20.979 1.00 90.56 563 GLN A CA 1
ATOM 4280 C C . GLN A 1 563 ? 47.379 -30.389 -22.483 1.00 90.56 563 GLN A C 1
ATOM 4282 O O . GLN A 1 563 ? 48.241 -31.073 -23.029 1.00 90.56 563 GLN A O 1
ATOM 4287 N N . ASN A 1 564 ? 46.334 -29.899 -23.153 1.00 91.50 564 ASN A N 1
ATOM 4288 C CA . ASN A 1 564 ? 46.122 -30.120 -24.578 1.00 91.50 564 ASN A CA 1
ATOM 4289 C C . ASN A 1 564 ? 45.259 -29.007 -25.187 1.00 91.50 564 ASN A C 1
ATOM 4291 O O . ASN A 1 564 ? 44.558 -28.293 -24.470 1.00 91.50 564 ASN A O 1
ATOM 4295 N N . TRP A 1 565 ? 45.292 -28.872 -26.509 1.00 91.88 565 TRP A N 1
ATOM 4296 C CA . TRP A 1 565 ? 44.480 -27.919 -27.259 1.00 91.88 565 TRP A CA 1
ATOM 4297 C C . TRP A 1 565 ? 44.098 -28.495 -28.621 1.00 91.88 565 TRP A C 1
ATOM 4299 O O . TRP A 1 565 ? 44.784 -29.364 -29.160 1.00 91.88 565 TRP A O 1
ATOM 4309 N N . LYS A 1 566 ? 42.981 -28.030 -29.185 1.00 91.25 566 LYS A N 1
ATOM 4310 C CA . LYS A 1 566 ? 42.514 -28.484 -30.497 1.00 91.25 566 LYS A CA 1
ATOM 4311 C C . LYS A 1 566 ? 41.753 -27.379 -31.230 1.00 91.25 566 LYS A C 1
ATOM 4313 O O . LYS A 1 566 ? 40.881 -26.734 -30.652 1.00 91.25 566 LYS A O 1
ATOM 4318 N N . TRP A 1 567 ? 42.042 -27.222 -32.522 1.00 91.81 567 TRP A N 1
ATOM 4319 C CA . TRP A 1 567 ? 41.140 -26.548 -33.457 1.00 91.81 567 TRP A CA 1
ATOM 4320 C C . TRP A 1 567 ? 40.064 -27.530 -33.898 1.00 91.81 567 TRP A C 1
ATOM 4322 O O . TRP A 1 567 ? 40.373 -28.613 -34.393 1.00 91.81 567 TRP A O 1
ATOM 4332 N N . CYS A 1 568 ? 38.810 -27.172 -33.669 1.00 92.44 568 CYS A N 1
ATOM 4333 C CA . CYS A 1 568 ? 37.676 -28.051 -33.899 1.00 92.44 568 CYS A CA 1
ATOM 4334 C C . CYS A 1 568 ? 36.697 -27.409 -34.872 1.00 92.44 568 CYS A C 1
ATOM 4336 O O . CYS A 1 568 ? 36.332 -26.243 -34.707 1.00 92.44 568 CYS A O 1
ATOM 4338 N N . SER A 1 569 ? 36.192 -28.192 -35.824 1.00 94.19 569 SER A N 1
ATOM 4339 C CA . SER A 1 569 ? 34.952 -27.838 -36.519 1.00 94.19 569 SER A CA 1
ATOM 4340 C C . SER A 1 569 ? 33.804 -27.661 -35.512 1.00 94.19 569 SER A C 1
ATOM 4342 O O . SER A 1 569 ? 33.882 -28.148 -34.382 1.00 94.19 569 SER A O 1
ATOM 4344 N N . LEU A 1 570 ? 32.711 -26.991 -35.899 1.00 93.25 570 LEU A N 1
ATOM 4345 C CA . LEU A 1 570 ? 31.554 -26.808 -35.009 1.00 93.25 570 LEU A CA 1
ATOM 4346 C C . LEU A 1 570 ? 31.053 -28.143 -34.428 1.00 93.25 570 LEU A C 1
ATOM 4348 O O . LEU A 1 570 ? 30.785 -28.238 -33.233 1.00 93.25 570 LEU A O 1
ATOM 4352 N N . GLU A 1 571 ? 30.935 -29.173 -35.265 1.00 92.50 571 GLU A N 1
ATOM 4353 C CA . GLU A 1 571 ? 30.420 -30.483 -34.857 1.00 92.50 571 GLU A CA 1
ATOM 4354 C C . GLU A 1 571 ? 31.349 -31.176 -33.856 1.00 92.50 571 GLU A C 1
ATOM 4356 O O . GLU A 1 571 ? 30.884 -31.718 -32.852 1.00 92.50 571 GLU A O 1
ATOM 4361 N N . GLU A 1 572 ? 32.663 -31.108 -34.078 1.00 92.81 572 GLU A N 1
ATOM 4362 C CA . GLU A 1 572 ? 33.649 -31.634 -33.134 1.00 92.81 572 GLU A CA 1
ATOM 4363 C C . GLU A 1 572 ? 33.672 -30.837 -31.831 1.00 92.81 572 GLU A C 1
ATOM 4365 O O . GLU A 1 572 ? 33.712 -31.438 -30.761 1.00 92.81 572 GLU A O 1
ATOM 4370 N N . ALA A 1 573 ? 33.608 -29.505 -31.909 1.00 92.06 573 ALA A N 1
ATOM 4371 C CA . ALA A 1 573 ? 33.650 -28.621 -30.751 1.00 92.06 573 ALA A CA 1
ATOM 4372 C C . ALA A 1 573 ? 32.446 -28.862 -29.830 1.00 92.06 573 ALA A C 1
ATOM 4374 O O . ALA A 1 573 ? 32.605 -29.002 -28.621 1.00 92.06 573 ALA A O 1
ATOM 4375 N N . VAL A 1 574 ? 31.249 -28.999 -30.409 1.00 91.00 574 VAL A N 1
ATOM 4376 C CA . VAL A 1 574 ? 30.021 -29.349 -29.677 1.00 91.00 574 VAL A CA 1
ATOM 4377 C C . VAL A 1 574 ? 30.106 -30.753 -29.075 1.00 91.00 574 VAL A C 1
ATOM 4379 O O . VAL A 1 574 ? 29.549 -30.983 -28.006 1.00 91.00 574 VAL A O 1
ATOM 4382 N N . LYS A 1 575 ? 30.784 -31.696 -29.742 1.00 89.75 575 LYS A N 1
ATOM 4383 C CA . LYS A 1 575 ? 30.933 -33.073 -29.255 1.00 89.75 575 LYS A CA 1
ATOM 4384 C C . LYS A 1 575 ? 31.897 -33.183 -28.073 1.00 89.75 575 LYS A C 1
ATOM 4386 O O . LYS A 1 575 ? 31.665 -34.022 -27.208 1.00 89.75 575 LYS A O 1
ATOM 4391 N N . ILE A 1 576 ? 32.983 -32.408 -28.067 1.00 86.88 576 ILE A N 1
ATOM 4392 C CA . ILE A 1 576 ? 34.007 -32.483 -27.011 1.00 86.88 576 ILE A CA 1
ATOM 4393 C C . ILE A 1 576 ? 33.774 -31.504 -25.858 1.00 86.88 576 ILE A C 1
ATOM 4395 O O . ILE A 1 576 ? 34.357 -31.688 -24.795 1.00 86.88 576 ILE A O 1
ATOM 4399 N N . ALA A 1 577 ? 32.950 -30.470 -26.044 1.00 83.75 577 ALA A N 1
ATOM 4400 C CA . ALA A 1 577 ? 32.557 -29.588 -24.954 1.00 83.75 577 ALA A CA 1
ATOM 4401 C C . ALA A 1 577 ? 31.631 -30.339 -23.981 1.00 83.75 577 ALA A C 1
ATOM 4403 O O . ALA A 1 577 ? 30.535 -30.752 -24.352 1.00 83.75 577 ALA A O 1
ATOM 4404 N N . ASP A 1 578 ? 32.049 -30.473 -22.722 1.00 64.75 578 ASP A N 1
ATOM 4405 C CA . ASP A 1 578 ? 31.359 -31.285 -21.702 1.00 64.75 578 ASP A CA 1
ATOM 4406 C C . ASP A 1 578 ? 29.971 -30.762 -21.279 1.00 64.75 578 ASP A C 1
ATOM 4408 O O . ASP A 1 578 ? 29.265 -31.415 -20.509 1.00 64.75 578 ASP A O 1
ATOM 4412 N N . TYR A 1 579 ? 29.557 -29.590 -21.770 1.00 75.88 579 TYR A N 1
ATOM 4413 C CA . TYR A 1 579 ? 28.337 -28.902 -21.346 1.00 75.88 579 TYR A CA 1
ATOM 4414 C C . TYR A 1 579 ? 27.447 -28.542 -22.541 1.00 75.88 579 TYR A C 1
ATOM 4416 O O . TYR A 1 579 ? 27.895 -27.907 -23.501 1.00 75.88 579 TYR A O 1
ATOM 4424 N N . ALA A 1 580 ? 26.160 -28.900 -22.465 1.00 79.00 580 ALA A N 1
ATOM 4425 C CA . ALA A 1 580 ? 25.179 -28.661 -23.527 1.00 79.00 580 ALA A CA 1
ATOM 4426 C C . ALA A 1 580 ? 25.029 -27.164 -23.857 1.00 79.00 580 ALA A C 1
ATOM 4428 O O . ALA A 1 580 ? 24.856 -26.779 -25.014 1.00 79.00 580 ALA A O 1
ATOM 4429 N N . GLU A 1 581 ? 25.161 -26.317 -22.841 1.00 81.56 581 GLU A N 1
ATOM 4430 C CA . GLU A 1 581 ? 25.104 -24.863 -22.915 1.00 81.56 581 GLU A CA 1
ATOM 4431 C C . GLU A 1 581 ? 26.290 -24.284 -23.702 1.00 81.56 581 GLU A C 1
ATOM 4433 O O . GLU A 1 581 ? 26.114 -23.354 -24.489 1.00 81.56 581 GLU A O 1
ATOM 4438 N N . MET A 1 582 ? 27.484 -24.873 -23.564 1.00 87.69 582 MET A N 1
ATOM 4439 C CA . MET A 1 582 ? 28.651 -24.495 -24.370 1.00 87.69 582 MET A CA 1
ATOM 4440 C C . MET A 1 582 ? 28.436 -24.863 -25.841 1.00 87.69 582 MET A C 1
ATOM 4442 O O . MET A 1 582 ? 28.711 -24.062 -26.733 1.00 87.69 582 MET A O 1
ATOM 4446 N N . GLY A 1 583 ? 27.874 -26.045 -26.107 1.00 88.94 583 GLY A N 1
ATOM 4447 C CA . GLY A 1 583 ? 27.512 -26.447 -27.465 1.00 88.94 583 GLY A CA 1
ATOM 4448 C C . GLY A 1 583 ? 26.499 -25.498 -28.120 1.00 88.94 583 GLY A C 1
ATOM 4449 O O . GLY A 1 583 ? 26.622 -25.185 -29.305 1.00 88.94 583 GLY A O 1
ATOM 4450 N N . ALA A 1 584 ? 25.520 -24.999 -27.357 1.00 87.50 584 ALA A N 1
ATOM 4451 C CA . ALA A 1 584 ? 24.560 -24.003 -27.833 1.00 87.50 584 ALA A CA 1
ATOM 4452 C C . ALA A 1 584 ? 25.234 -22.658 -28.159 1.00 87.50 584 ALA A C 1
ATOM 4454 O O . ALA A 1 584 ? 24.991 -22.104 -29.233 1.00 87.50 584 ALA A O 1
ATOM 4455 N N . LEU A 1 585 ? 26.132 -22.183 -27.288 1.00 92.38 585 LEU A N 1
ATOM 4456 C CA . LEU A 1 585 ? 26.908 -20.960 -27.511 1.00 92.38 585 LEU A CA 1
ATOM 4457 C C . LEU A 1 585 ? 27.760 -21.046 -28.779 1.00 92.38 585 LEU A C 1
ATOM 4459 O O . LEU A 1 585 ? 27.752 -20.124 -29.592 1.00 92.38 585 LEU A O 1
ATOM 4463 N N . LEU A 1 586 ? 28.458 -22.165 -28.991 1.00 93.12 586 LEU A N 1
ATOM 4464 C CA . LEU A 1 586 ? 29.287 -22.365 -30.182 1.00 93.12 586 LEU A CA 1
ATOM 4465 C C . LEU A 1 586 ? 28.454 -22.353 -31.472 1.00 93.12 586 LEU A C 1
ATOM 4467 O O . LEU A 1 586 ? 28.890 -21.784 -32.471 1.00 93.12 586 LEU A O 1
ATOM 4471 N N . ARG A 1 587 ? 27.238 -22.918 -31.457 1.00 93.94 587 ARG A N 1
ATOM 4472 C CA . ARG A 1 587 ? 26.304 -22.851 -32.598 1.00 93.94 587 ARG A CA 1
ATOM 4473 C C . ARG A 1 587 ? 25.824 -21.427 -32.861 1.00 93.94 587 ARG A C 1
ATOM 4475 O O . ARG A 1 587 ? 25.773 -21.015 -34.017 1.00 93.94 587 ARG A O 1
ATOM 4482 N N . GLU A 1 588 ? 25.491 -20.682 -31.809 1.00 93.56 588 GLU A N 1
ATOM 4483 C CA . GLU A 1 588 ? 25.087 -19.278 -31.922 1.00 93.56 588 GLU A CA 1
ATOM 4484 C C . GLU A 1 588 ? 26.212 -18.430 -32.523 1.00 93.56 588 GLU A C 1
ATOM 4486 O O . GLU A 1 588 ? 25.990 -17.680 -33.474 1.00 93.56 588 GLU A O 1
ATOM 4491 N N . PHE A 1 589 ? 27.428 -18.574 -31.995 1.00 93.94 589 PHE A N 1
ATOM 4492 C CA . PHE A 1 589 ? 28.590 -17.842 -32.484 1.00 93.94 589 PHE A CA 1
ATOM 4493 C C . PHE A 1 589 ? 28.889 -18.233 -33.924 1.00 93.94 589 PHE A C 1
ATOM 4495 O O . PHE A 1 589 ? 29.040 -17.355 -34.761 1.00 93.94 589 PHE A O 1
ATOM 4502 N N . HIS A 1 590 ? 28.878 -19.525 -34.254 1.00 94.31 590 HIS A N 1
ATOM 4503 C CA . HIS A 1 590 ? 29.057 -19.974 -35.630 1.00 94.31 590 HIS A CA 1
ATOM 4504 C C . HIS A 1 590 ? 28.050 -19.321 -36.586 1.00 94.31 590 HIS A C 1
ATOM 4506 O O . HIS A 1 590 ? 28.462 -18.794 -37.612 1.00 94.31 590 HIS A O 1
ATOM 4512 N N . ALA A 1 591 ? 26.760 -19.278 -36.234 1.00 92.69 591 ALA A N 1
ATOM 4513 C CA . ALA A 1 591 ? 25.725 -18.659 -37.064 1.00 92.69 591 ALA A CA 1
ATOM 4514 C C . ALA A 1 591 ? 25.923 -17.145 -37.262 1.00 92.69 591 ALA A C 1
ATOM 4516 O O . ALA A 1 591 ? 25.632 -16.632 -38.336 1.00 92.69 591 ALA A O 1
ATOM 4517 N N . LYS A 1 592 ? 26.430 -16.434 -36.246 1.00 91.56 592 LYS A N 1
ATOM 4518 C CA . LYS A 1 592 ? 26.740 -14.992 -36.316 1.00 91.56 592 LYS A CA 1
ATOM 4519 C C . LYS A 1 592 ? 28.053 -14.676 -37.043 1.00 91.56 592 LYS A C 1
ATOM 4521 O O . LYS A 1 592 ? 28.313 -13.513 -37.350 1.00 91.56 592 LYS A O 1
ATOM 4526 N N . LEU A 1 593 ? 28.904 -15.683 -37.236 1.00 87.88 593 LEU A N 1
ATOM 4527 C CA . LEU A 1 593 ? 30.223 -15.564 -37.856 1.00 87.88 593 LEU A CA 1
ATOM 4528 C C . LEU A 1 593 ? 30.259 -16.080 -39.303 1.00 87.88 593 LEU A C 1
ATOM 4530 O O . LEU A 1 593 ? 31.269 -15.859 -39.975 1.00 87.88 593 LEU A O 1
ATOM 4534 N N . GLN A 1 594 ? 29.209 -16.762 -39.773 1.00 80.31 594 GLN A N 1
ATOM 4535 C CA . GLN A 1 594 ? 28.954 -16.984 -41.204 1.00 80.31 594 GLN A CA 1
ATOM 4536 C C . GLN A 1 594 ? 28.802 -15.633 -41.901 1.00 80.31 594 GLN A C 1
ATOM 4538 O O . GLN A 1 594 ? 29.495 -15.448 -42.927 1.00 80.31 594 GLN A O 1
#

Radius of gyration: 31.15 Å; Cα contacts (8 Å, |Δi|>4): 1576; chains: 1; bounding box: 79×86×96 Å

Foldseek 3Di:
DDDDDDDDDDPVVVVVVVVVVVVVVVVVVPPPLVFQLKWKWKFFWCCQLQLQPLCQQDDPNDGDRATFLATDTRPLCRNVNWDDKADEAQKIWTDHQWWIKMFGWCQQCQRAEDPPDPPDDTDGGNHIDTRPQADGATFLEKYYEHFKIWTDGPQFIAIFGACCLLQRLADCVVPRGHHDYDPDNHHGDTRDAPDPFGFRYWYYAHFKIWTQGPQQWIWIFGAQQQLLRQCLDHGGGNHTDTHADPCPPFRWDDWEEHHQKIWTATPQLWIKIFGACCQLQLQDPPDPRGGGNHIDTSDDPVCVPWRWQEKYYAQFKIWTFTPQQWIWIAGAFLGQAADPPGHDNHTDTDPCVLVCPPVPQQHPWGFRYKHDHNFKIWTATPSQWIWIFGQQHSSQVNPRDRHGHSHTDTRDDPFRWDDWHRYPGMIMTMGGNDDPVVCVPPVDCPPCPDPPVPAPPFPAFEKEAEQEWECDVAIWTKWFFFPDPPRAIDHFMDGQDVPRDRVRRHQVRCCQFFVAHPVQKDWDPVAKDWDWDDDPNGIHIYIYTYIYGNDPPRGDDGHPRTDDMDTGDLVRSLVRHPDVRRNVSSVSSSVVVD

InterPro domains:
  IPR000086 NUDIX hydrolase domain [PF00293] (461-586)
  IPR000086 NUDIX hydrolase domain [PS51462] (459-590)
  IPR000408 Regulator of chromosome condensation, RCC1 [PF00415] (384-430)
  IPR000408 Regulator of chromosome condensation, RCC1 [PS50012] (269-324)
  IPR000408 Regulator of chromosome condensation, RCC1 [PS50012] (384-433)
  IPR003565 Bis(5'-nucleosyl)-tetraphosphatase [PR01405] (475-493)
  IPR003565 Bis(5'-nucleosyl)-tetraphosphatase [PR01405] (520-541)
  IPR003565 Bis(5'-nucleosyl)-tetraphosphatase [PR01405] (541-559)
  IPR003565 Bis(5'-nucleosyl)-tetraphosphatase [PR01405] (561-579)
  IPR003565 Bis(5'-nucleosyl)-tetraphosphatase [PR01405] (579-594)
  IPR003565 Bis(5'-nucleosyl)-tetraphosphatase [cd03428] (461-593)
  IPR009091 Regulator of chromosome condensation 1/beta-lactamase-inhibitor protein II [G3DSA:2.130.10.30] (11-287)
  IPR009091 Regulator of chromosome condensation 1/beta-lactamase-inhibitor protein II [G3DSA:2.130.10.30] (288-441)
  IPR009091 Regulator of chromosome condensation 1/beta-lactamase-inhibitor protein II [SSF50985] (37-411)
  IPR015797 NUDIX hydrolase-like domain superfamily [SSF55811] (460-591)
  IPR020084 NUDIX hydrolase, conserved site [PS00893] (494-515)
  IPR053035 Mitochondrial GEF domain-containing protein [PTHR46337] (4-432)

Organism: Pristionchus pacificus (NCBI:txid54126)

Nearest PDB structures (foldseek):
  1ktg-assembly1_A  TM=9.773E-01  e=9.899E-20  Caenorhabditis elegans
  4ijx-assembly3_A  TM=9.660E-01  e=2.725E-16  Homo sapiens
  4ijx-assembly3_B-2  TM=9.710E-01  e=4.760E-16  Homo sapiens
  3u53-assembly4_D  TM=9.578E-01  e=1.374E-15  Homo sapiens
  1xsc-assembly1_A  TM=9.442E-01  e=5.239E-15  Homo sapiens

Secondary structure (DSSP, 8-state):
-------PPPTTHHHHHHHHHHHHHHHHHS------SEEEEEEEE-TTSTT--HHHHEETTEE---EEEEEEE-GGGGGTT--EEEE-SSEEEEE-SS-EEEEEE-TT-TT----S-TT----EEEEEEE--SSPSS-EEEEEE-SSEEEEEETTEEEEEEE-TTSTTSS-TTT-SEE---SSSS-PPPPPP-S-SSPEEEEEEETTEEEEEETTS-EEEEE--TTSTT-SS--S-EEEEEE--BTTTT--EEEEE-SSSEEEEEETTS-EEEEEE-TT-TT--TT----EEEEEEE---GGGTT--EEEEEE-SSEEEEEETTS-EEEEEES--SS-TT--EEEEEEEPPGGGTSGGGTT-TTPPEEEEEE-SSEEEEEETT--EEEEE--GGGTT-SSS-S-EEEEEEE--SSEEEEEEE-SSEEEEEEE----TTHHHH---SS---TTTTSSSS-PEEEEEEEEEEEESEEEEEEEEESSTT--EE-SEEE--TT--HHHHHHHHHHHHH---GGGEEEEEEEEEEEEEEETTEEEEEEEEEEEESSTT--S---TTEEEEEEEEHHHHHHH-S-HHHHHHHHHHHHHH-

Sequence (594 aa):
MLNQVAMVVPSRVLVRAASTLSKEATRIEVRKQKRANCAVYGFGLSASGALSIPALVVQDNKVTSRETHKPLRISYCNLREIKKVSSGFGFSLFASRNKVYGSGLNNRLQIAGRLLDKGGAEEYYISGRRIGGLPDGKIVDIASGRAHSLVIVDDKVYAFGCNVHAQCGQDPATTSETVVVSGDQQLLPPVVLPTSSKPVRVHAALDTSFVLTEDGKVLAFGLNEDGQCANGRQGIQTEAREIIGDTQGERLVSLSGSTDTLMAVGESGRLFVWGQNEYGQAGVEHDEEIQLTASRAVSSTSLRGKKVVDAAATATTCVAATKDGVVFSWGVGVLGFGPDSVRLRHPTALPQTLFDGAKTIFDGAKVHRVHAGNVAAAAISDAGAVFVWGQNRYGLLGLGHTRDQLFPFPLFFQEDVKQISIGPDHTLVVVNIGYSILGDLIGLNRFKRPQMYLMATVSPVRAAGLVVFRRAPAIEFLLLQASYPPHHWTPPKGHVDPGEDEWTAALRETKEEANIDKDQLSIREDVHHTLCYEVKGKPKTVKYWAAQLKNADGLTQLSHEHQNWKWCSLEEAVKIADYAEMGALLREFHAKLQ

Solvent-accessible surface area (backbone atoms only — not comparable to full-atom values): 30401 Å² total; per-residue (Å²): 133,89,78,91,84,88,80,87,78,64,87,68,58,67,63,48,52,59,58,47,54,51,50,48,54,50,52,65,68,71,57,76,63,79,70,37,54,24,46,39,30,29,21,3,44,24,51,40,8,29,53,26,49,46,75,52,24,44,53,97,92,37,83,41,88,32,59,34,25,39,73,37,73,29,69,74,39,46,86,54,43,39,76,46,66,25,32,18,55,46,18,26,41,39,25,22,65,57,49,46,29,22,16,4,46,32,77,44,25,38,50,43,41,72,85,90,48,105,80,59,76,82,46,59,31,34,50,67,40,75,47,56,28,67,76,90,44,43,47,62,34,56,23,26,14,48,42,25,27,40,36,28,45,58,66,42,43,37,46,31,2,38,8,77,38,8,34,41,43,40,54,37,93,82,38,46,53,41,73,29,50,68,85,55,95,58,58,64,72,61,45,70,60,93,61,90,64,42,54,59,42,50,45,31,19,47,52,28,28,36,38,34,25,73,77,17,49,48,32,20,20,3,41,12,79,40,7,54,34,12,57,74,56,66,46,68,30,45,56,44,36,62,53,38,53,65,57,68,96,49,42,41,77,46,74,31,30,32,33,53,23,40,26,35,29,29,76,86,14,50,43,33,32,26,4,42,23,81,42,29,57,54,19,46,85,91,70,82,67,45,52,26,28,33,30,39,62,51,78,31,80,80,50,63,96,55,39,40,67,27,43,18,14,15,61,37,31,33,41,37,17,20,78,86,28,53,40,28,29,23,6,41,47,61,55,39,71,35,89,87,41,44,67,34,44,34,62,36,76,54,67,64,73,59,65,40,46,81,87,70,85,37,71,88,46,34,32,54,39,45,42,32,9,43,57,27,40,36,38,33,26,78,78,43,50,34,29,32,24,9,57,12,62,52,5,38,66,35,77,66,47,52,69,61,32,38,37,51,36,83,50,90,66,98,47,47,61,76,46,74,25,46,19,75,40,28,24,41,36,36,26,40,49,78,80,61,76,56,49,84,74,63,76,62,68,86,72,74,76,68,90,66,82,74,56,84,83,48,86,48,52,50,28,9,15,34,46,38,29,40,82,66,106,47,68,27,38,47,32,36,23,36,59,52,90,93,43,51,35,40,46,40,55,36,68,42,54,94,92,55,50,56,67,61,26,13,53,51,26,24,30,57,44,40,52,39,56,72,88,49,42,51,69,38,85,91,44,60,53,72,49,77,49,76,56,97,92,37,45,31,34,38,39,33,32,39,24,37,50,73,57,99,81,53,72,87,51,67,26,92,65,37,73,48,73,45,79,22,45,65,69,54,43,39,68,58,26,85,42,74,68,56,30,51,49,52,52,53,51,50,67,76,67,110

pLDDT: mean 83.8, std 19.8, range [23.53, 98.81]

Mean predicted aligned error: 15.69 Å